Protein AF-0000000067830481 (afdb_homodimer)

Sequence (640 aa):
MDLRQLRYFTQIAESGNVSRAAEVLRIAQPSLSQQMRNLEDELGVELLFRHARGVTPTELGLKFYEHARRILQEVERAKEVMRSQATSPSGRISVGLPTSACRGLSLPLHRAMAEALPNISLHIVEAMSGTLDEWIQSGRLDVALLYDHKAFEHVAWTEMMVEDLMFIVPTSHPLAARREIRFGQVFQQALPVVLPGRPNVLRTVIEQLAARHDITPTATDCESLPAIAELVRAQAFAAIMPHFALAAEIERGEMVAIPIVDPTPSWRLSVVVSQRTLNTRGSEAVAEVLAGVIGDLVQRSVWRARLKPTERPAPVRARAMDLRQLRYFTQIAESGNVSRAAEVLRIAQPSLSQQMRNLEDELGVELLFRHARGVTPTELGLKFYEHARRILQEVERAKEVMRSQATSPSGRISVGLPTSACRGLSLPLHRAMAEALPNISLHIVEAMSGTLDEWIQSGRLDVALLYDHKAFEHVAWTEMMVEDLMFIVPTSHPLAARREIRFGQVFQQALPVVLPGRPNVLRTVIEQLAARHDITPTATDCESLPAIAELVRAQAFAAIMPHFALAAEIERGEMVAIPIVDPTPSWRLSVVVSQRTLNTRGSEAVAEVLAGVIGDLVQRSVWRARLKPTERPAPVRARA

Solvent-accessible surface area (backbone atoms only — not comparable to full-atom values): 33223 Å² total; per-residue (Å²): 134,51,71,66,51,38,51,52,50,48,39,25,55,67,56,30,20,60,61,58,24,15,58,71,69,71,49,56,43,70,57,54,52,50,49,51,50,52,46,24,59,73,69,70,44,68,38,63,41,79,52,98,74,32,34,42,56,28,77,62,16,50,55,48,42,54,50,35,50,50,49,52,50,48,52,54,25,50,55,33,47,69,57,31,71,46,95,62,56,42,41,77,43,34,36,31,27,29,65,56,47,28,47,73,40,38,51,60,45,51,54,49,37,56,71,77,36,64,54,42,47,66,31,44,34,53,39,55,53,63,58,46,52,52,31,30,72,70,28,74,16,24,23,31,51,33,63,65,63,66,78,45,96,58,43,54,56,36,62,41,30,40,34,52,38,20,40,33,31,18,47,86,41,78,71,47,73,46,79,58,42,47,44,80,50,61,66,68,46,90,55,45,36,40,35,49,38,88,76,30,62,67,39,50,51,52,49,48,54,24,49,76,66,79,42,80,83,61,62,47,37,34,42,35,70,59,30,51,51,46,32,20,56,69,66,62,24,24,34,69,43,44,60,48,52,46,40,68,49,36,73,70,57,44,29,38,75,26,47,33,34,81,59,59,54,62,49,37,36,23,47,31,35,24,63,58,32,63,46,57,68,40,29,52,52,51,47,48,51,50,49,49,49,51,50,51,34,33,75,71,58,67,32,71,50,44,74,42,80,70,63,72,61,74,74,77,74,74,81,127,134,51,71,66,51,38,50,51,50,47,39,26,56,67,55,30,21,61,60,59,23,15,54,69,68,70,48,58,45,70,58,52,53,49,49,50,49,49,45,23,60,75,69,69,44,69,38,65,43,79,51,98,74,32,34,42,56,29,76,61,17,49,56,47,41,54,50,36,50,50,50,52,50,46,51,54,24,51,55,33,47,68,58,30,72,46,97,60,57,42,41,78,43,33,36,32,26,29,65,56,46,30,46,73,42,41,52,60,46,52,55,49,37,57,70,77,35,66,56,42,47,65,30,43,35,51,37,54,55,61,58,44,52,52,31,29,73,70,28,73,17,23,22,32,51,32,62,64,62,65,79,45,93,59,39,60,54,38,61,41,30,41,34,50,37,19,40,33,33,17,48,86,41,79,70,48,75,46,79,57,41,46,45,80,51,62,68,71,45,90,55,46,36,40,35,48,38,89,76,32,62,68,39,48,52,53,51,52,54,24,52,78,65,77,42,81,84,60,62,46,39,34,40,34,69,60,31,50,52,47,32,20,56,68,66,63,23,24,34,69,43,44,62,46,52,47,41,68,49,36,74,72,57,43,29,38,74,26,48,32,33,82,58,60,53,61,50,38,37,24,47,32,34,26,65,58,32,63,46,58,67,38,29,51,51,50,46,50,52,50,50,49,50,50,51,52,34,32,74,70,57,67,33,69,51,44,73,42,81,71,66,73,62,74,73,77,74,74,80,128

pLDDT: mean 83.13, std 14.81, range [25.38, 98.12]

Organism: Methylorubrum extorquens (strain ATCC 14718 / DSM 1338 / JCM 2805 / NCIMB 9133 / AM1) (NCBI:txid272630)

InterPro domains:
  IPR000847 LysR, HTH, N-terminal domain [PF00126] (3-61)
  IPR000847 LysR, HTH, N-terminal domain [PR00039] (18-29)
  IPR000847 LysR, HTH, N-terminal domain [PR00039] (29-39)
  IPR000847 LysR, HTH, N-terminal domain [PR00039] (39-50)
  IPR000847 LysR, HTH, N-terminal domain [PS50931] (1-58)
  IPR005119 LysR, substrate-binding [PF03466] (88-291)
  IPR036388 Winged helix-like DNA-binding domain superfamily [G3DSA:1.10.10.10] (1-89)
  IPR036390 Winged helix DNA-binding domain superfamily [SSF46785] (1-85)

Nearest PDB structures (foldseek):
  4x6g-assembly1_D  TM=7.481E-01  e=2.921E-25  Pseudomonas aeruginosa PAO1
  6g1d-assembly1_A  TM=6.303E-01  e=2.485E-24  Corynebacterium glutamicum
  1ixc-assembly1_B-2  TM=5.770E-01  e=1.020E-22  Cupriavidus necator
  7d98-assembly1_Q  TM=5.645E-01  e=7.182E-22  Cupriavidus necator
  3fxq-assembly1_A  TM=5.545E-01  e=1.076E-20  Comamonas testosteroni

Foldseek 3Di:
DDLVLLQLLLLQQVVQALVVSCVVVVHDSVVSVVSQVVVCVVVVHQQWDQDPVHIHGDPVVVVSSLVSVVVNQLVQLVVQVVVCVPPARAEEAEEEEELLACVVQVVLLVVLCCVQHVRYHYHYDYDFQVVVLVCLQSQVHFKYKHWPDDPDVFKQKWFWWKFFKFKKAFLPDPCVPDQAAELLCSCVDPAAEADADPPGVVVVLSVVVCVVVVHDHDHHHDNDLVVNVVCRLVRRHMYIGTCLSCVVCVVVRSMDTHAYPPPTRMIIIMMIGRNPHSRNVNSVSSSVSSSVSVVVCCVVVVGPIGTDDGPPGDPPPPDD/DDLVLLQLLLLQQVQQALVVSCVVVVHDSVVSVVSQVVVCVVVVHRQWDQDPVHIHGDPVVVVSSLVSVVVNQLVQLVVQVVVCVPPARAEEAEEEEELLACVVQVVLLVVLCCVQHVRYHYHYDYDFQVVVLVCLQSQVHFKYKHWPDDPDVQKQKWFWWKFFKFKKAFLPDPCVPDQAAELLCSCVDPAAEADADPPGVVVVLSVVVCVVVVHDHDHHHDNDLVVNVVCRLVRRHMYIGTCLSCVVCVVVRSMHTHAYPPPTRMIIIMMIGRNPHSRNVNSVSSSVSSSVSVVVCCVVVVRVIGTDDGPPRDPPPPDD

Secondary structure (DSSP, 8-state):
--HHHHHHHHHHHHHSSHHHHHHHHTS-HHHHHHHHHHHHHHHTS--EEEETTEEEE-HHHHHHHHHHHHHHHHHHHHHHHHHHTSSS--EEEEEEEEHHHHHHHHHHHHHHHHHH-TTEEEEEEEE-HHHHHHHHHHTS-SEEEEES----TTEEEEEEEEEEEEEEEETTSGGGG-S-EEHHHHTTSSSPEEEPPTT-HHHHHHHHHHHHTT----EEEEE-HHHHHHHHHTTS-EEEEEGGGGHHHHHTTSEEEEEEESS--EEEEEEEEETT-S-HHHHHHHHHHHHHHHHHHHHTTSS--EE-------------/--HHHHHHHHHHHHHSSHHHHHHHHTS-HHHHHHHHHHHHHHHTS--EEEETTEEEE-HHHHHHHHHHHHHHHHHHHHHHHHHHTSSS--EEEEEEEEHHHHHHHHHHHHHHHHHH-TTEEEEEEEE-HHHHHHHHHHTS-SEEEEES----TTEEEEEEEEEEEEEEEETTSGGGG-S-EEHHHHTTSSS-EEEPPTT-HHHHHHHHHHHHTT----EEEEE-HHHHHHHHHTTS-EEEEEGGGGHHHHHTTSEEEEEEESSPPEEEEEEEEETT-S-HHHHHHHHHHHHHHHHHHHHTTSS--EE-------------

Structure (mmCIF, N/CA/C/O backbone):
data_AF-0000000067830481-model_v1
#
loop_
_entity.id
_entity.type
_entity.pdbx_description
1 polymer 'Transcriptional regulator, LysR family'
#
loop_
_atom_site.group_PDB
_atom_site.id
_atom_site.type_symbol
_atom_site.label_atom_id
_atom_site.label_alt_id
_atom_site.label_comp_id
_atom_site.label_asym_id
_atom_site.label_entity_id
_atom_site.label_seq_id
_atom_site.pdbx_PDB_ins_code
_atom_site.Cartn_x
_atom_site.Cartn_y
_atom_site.Cartn_z
_atom_site.occupancy
_atom_site.B_iso_or_equiv
_atom_site.auth_seq_id
_atom_site.auth_comp_id
_atom_site.auth_asym_id
_atom_site.auth_atom_id
_atom_site.pdbx_PDB_model_num
ATOM 1 N N . MET A 1 1 ? -14.656 28 -16.406 1 71.5 1 MET A N 1
ATOM 2 C CA . MET A 1 1 ? -14.102 27.016 -15.469 1 71.5 1 MET A CA 1
ATOM 3 C C . MET A 1 1 ? -13.469 27.719 -14.266 1 71.5 1 MET A C 1
ATOM 5 O O . MET A 1 1 ? -12.688 28.656 -14.43 1 71.5 1 MET A O 1
ATOM 9 N N . ASP A 1 2 ? -13.938 27.438 -13.172 1 70.81 2 ASP A N 1
ATOM 10 C CA . ASP A 1 2 ? -13.391 28.062 -11.961 1 70.81 2 ASP A CA 1
ATOM 11 C C . ASP A 1 2 ? -13.031 27 -10.93 1 70.81 2 ASP A C 1
ATOM 13 O O . ASP A 1 2 ? -13.219 25.797 -11.156 1 70.81 2 ASP A O 1
ATOM 17 N N . LEU A 1 3 ? -12.445 27.438 -9.805 1 75.81 3 LEU A N 1
ATOM 18 C CA . LEU A 1 3 ? -11.938 26.547 -8.773 1 75.81 3 LEU A CA 1
ATOM 19 C C . LEU A 1 3 ? -13.078 25.75 -8.148 1 75.81 3 LEU A C 1
ATOM 21 O O . LEU A 1 3 ? -12.898 24.594 -7.77 1 75.81 3 LEU A O 1
ATOM 25 N N . ARG A 1 4 ? -14.172 26.438 -8.039 1 77.5 4 ARG A N 1
ATOM 26 C CA . ARG A 1 4 ? -15.336 25.781 -7.473 1 77.5 4 ARG A CA 1
ATOM 27 C C . ARG A 1 4 ? -15.773 24.594 -8.336 1 77.5 4 ARG A C 1
ATOM 29 O O . ARG A 1 4 ? -16.078 23.531 -7.816 1 77.5 4 ARG A O 1
ATOM 36 N N . GLN A 1 5 ? -15.766 24.859 -9.602 1 82.19 5 GLN A N 1
ATOM 37 C CA . GLN A 1 5 ? -16.141 23.797 -10.531 1 82.19 5 GLN A CA 1
ATOM 38 C C . GLN A 1 5 ? -15.156 22.641 -10.477 1 82.19 5 GLN A C 1
ATOM 40 O O . GLN A 1 5 ? -15.555 21.469 -10.555 1 82.19 5 GLN A O 1
ATOM 45 N N . LEU A 1 6 ? -13.898 23 -10.359 1 83 6 LEU A N 1
ATOM 46 C CA . LEU A 1 6 ? -12.883 21.969 -10.234 1 83 6 LEU A CA 1
ATOM 47 C C . LEU A 1 6 ? -13.102 21.125 -8.977 1 83 6 LEU A C 1
ATOM 49 O O . LEU A 1 6 ? -12.977 19.906 -9.016 1 83 6 LEU A O 1
ATOM 53 N N . ARG A 1 7 ? -13.461 21.719 -7.883 1 82.25 7 ARG A N 1
ATOM 54 C CA . ARG A 1 7 ? -13.758 21.016 -6.633 1 82.25 7 ARG A CA 1
ATOM 55 C C . ARG A 1 7 ? -14.984 20.141 -6.777 1 82.25 7 ARG A C 1
ATOM 57 O O . ARG A 1 7 ? -15.008 19 -6.281 1 82.25 7 ARG A O 1
ATOM 64 N N . TYR A 1 8 ? -15.961 20.703 -7.414 1 85.5 8 TYR A N 1
ATOM 65 C CA . TYR A 1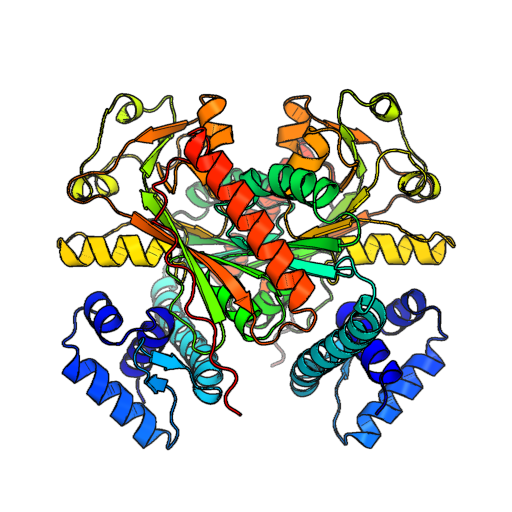 8 ? -17.203 19.953 -7.629 1 85.5 8 TYR A CA 1
ATOM 66 C C . TYR A 1 8 ? -16.938 18.688 -8.438 1 85.5 8 TYR A C 1
ATOM 68 O O . TYR A 1 8 ? -17.375 17.594 -8.055 1 85.5 8 TYR A O 1
ATOM 76 N N . PHE A 1 9 ? -16.141 18.844 -9.508 1 87.38 9 PHE A N 1
ATOM 77 C CA . PHE A 1 9 ? -15.836 17.719 -10.383 1 87.38 9 PHE A CA 1
ATOM 78 C C . PHE A 1 9 ? -15.055 16.641 -9.625 1 87.38 9 PHE A C 1
ATOM 80 O O . PHE A 1 9 ? -15.383 15.461 -9.711 1 87.38 9 PHE A O 1
ATOM 87 N N . THR A 1 10 ? -14.094 17.078 -8.953 1 85.38 10 THR A N 1
ATOM 88 C CA . THR A 1 10 ? -13.258 16.141 -8.219 1 85.38 10 THR A CA 1
ATOM 89 C C . THR A 1 10 ? -14.07 15.383 -7.176 1 85.38 10 THR A C 1
ATOM 91 O O . THR A 1 10 ? -13.898 14.172 -7.008 1 85.38 10 THR A O 1
ATOM 94 N N . GLN A 1 11 ? -14.953 16.078 -6.516 1 83.44 11 GLN A N 1
ATOM 95 C CA . GLN A 1 11 ? -15.781 15.453 -5.496 1 83.44 11 GLN A CA 1
ATOM 96 C C . GLN A 1 11 ? -16.734 14.438 -6.113 1 83.44 11 GLN A C 1
ATOM 98 O O . GLN A 1 11 ? -16.984 13.375 -5.535 1 83.44 11 GLN A O 1
ATOM 103 N N . ILE A 1 12 ? -17.25 14.789 -7.223 1 85.75 12 ILE A N 1
ATOM 104 C CA . ILE A 1 12 ? -18.141 13.875 -7.91 1 85.75 12 ILE A CA 1
ATOM 105 C C . ILE A 1 12 ? -17.375 12.625 -8.344 1 85.75 12 ILE A C 1
ATOM 107 O O . ILE A 1 12 ? -17.859 11.5 -8.156 1 85.75 12 ILE A O 1
ATOM 111 N N . ALA A 1 13 ? -16.234 12.883 -8.922 1 82.19 13 ALA A N 1
ATOM 112 C CA . ALA A 1 13 ? -15.406 11.773 -9.391 1 82.19 13 ALA A CA 1
ATOM 113 C C . ALA A 1 13 ? -15.039 10.836 -8.25 1 82.19 13 ALA A C 1
ATOM 115 O O . ALA A 1 13 ? -15.039 9.617 -8.414 1 82.19 13 ALA A O 1
ATOM 116 N N . GLU A 1 14 ? -14.82 11.414 -7.16 1 75.5 14 GLU A N 1
ATOM 117 C CA . GLU A 1 14 ? -14.383 10.656 -5.988 1 75.5 14 GLU A CA 1
ATOM 118 C C . GLU A 1 14 ? -15.562 9.961 -5.312 1 75.5 14 GLU A C 1
ATOM 120 O O . GLU A 1 14 ? -15.43 8.844 -4.816 1 75.5 14 GLU A O 1
ATOM 125 N N . SER A 1 15 ? -16.75 10.625 -5.289 1 76.88 15 SER A N 1
ATOM 126 C CA . SER A 1 15 ? -17.938 10.102 -4.617 1 76.88 15 SER A CA 1
ATOM 127 C C . SER A 1 15 ? -18.656 9.07 -5.484 1 76.88 15 SER A C 1
ATOM 129 O O . SER A 1 15 ? -19.406 8.234 -4.977 1 76.88 15 SER A O 1
ATOM 131 N N . GLY A 1 16 ? -18.422 9.188 -6.832 1 76.69 16 GLY A N 1
ATOM 132 C CA . GLY A 1 16 ? -19.062 8.297 -7.781 1 76.69 16 GLY A CA 1
ATOM 133 C C . GLY A 1 16 ? -20.562 8.539 -7.922 1 76.69 16 GLY A C 1
ATOM 134 O O . GLY A 1 16 ? -21.266 7.746 -8.539 1 76.69 16 GLY A O 1
ATOM 135 N N . ASN A 1 17 ? -21 9.445 -7.164 1 82.94 17 ASN A N 1
ATOM 136 C CA . ASN A 1 17 ? -22.422 9.812 -7.125 1 82.94 17 ASN A CA 1
ATOM 137 C C . ASN A 1 17 ? -22.609 11.312 -6.91 1 82.94 17 ASN A C 1
ATOM 139 O O . ASN A 1 17 ? -22 11.891 -6 1 82.94 17 ASN A O 1
ATOM 143 N N . VAL A 1 18 ? -23.469 11.891 -7.742 1 86.81 18 VAL A N 1
ATOM 144 C CA . VAL A 1 18 ? -23.641 13.336 -7.711 1 86.81 18 VAL A CA 1
ATOM 145 C C . VAL A 1 18 ? -24.312 13.758 -6.41 1 86.81 18 VAL A C 1
ATOM 147 O O . VAL A 1 18 ? -23.938 14.75 -5.793 1 86.81 18 VAL A O 1
ATOM 150 N N . SER A 1 19 ? -25.266 12.906 -5.996 1 86.31 19 SER A N 1
ATOM 151 C CA . SER A 1 19 ? -25.984 13.242 -4.77 1 86.31 19 SER A CA 1
ATOM 152 C C . SER A 1 19 ? -25.062 13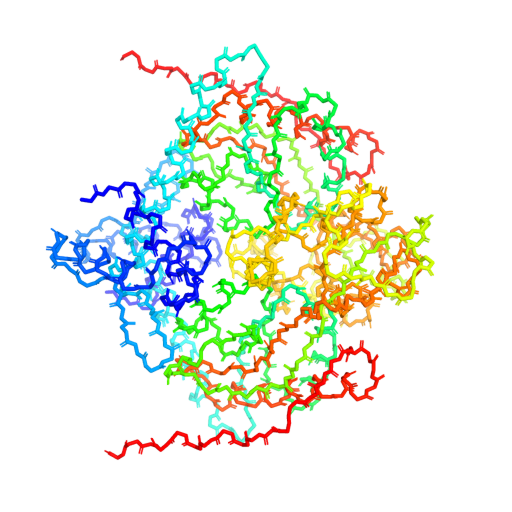.156 -3.555 1 86.31 19 SER A C 1
ATOM 154 O O . SER A 1 19 ? -25.109 14.023 -2.68 1 86.31 19 SER A O 1
ATOM 156 N N . ARG A 1 20 ? -24.391 12.172 -3.518 1 81.44 20 ARG A N 1
ATOM 157 C CA . ARG A 1 20 ? -23.438 12.008 -2.424 1 81.44 20 ARG A CA 1
ATOM 158 C C . ARG A 1 20 ? -22.406 13.141 -2.416 1 81.44 20 ARG A C 1
ATOM 160 O O . ARG A 1 20 ? -22.047 13.641 -1.354 1 81.44 20 ARG A O 1
ATOM 167 N N . ALA A 1 21 ? -21.906 13.445 -3.553 1 85.88 21 ALA A N 1
ATOM 168 C CA . ALA A 1 21 ? -20.969 14.562 -3.672 1 85.88 21 ALA A CA 1
ATOM 169 C C . ALA A 1 21 ? -21.594 15.859 -3.168 1 85.88 21 ALA A C 1
ATOM 171 O O . ALA A 1 21 ? -20.938 16.641 -2.475 1 85.88 21 ALA A O 1
ATOM 172 N N . ALA A 1 22 ? -22.828 16.078 -3.463 1 87.31 22 ALA A N 1
ATOM 173 C CA . ALA A 1 22 ? -23.531 17.281 -3.031 1 87.31 22 ALA A CA 1
ATOM 174 C C . ALA A 1 22 ? -23.641 17.344 -1.511 1 87.31 22 ALA A C 1
ATOM 176 O O . ALA A 1 22 ? -23.469 18.406 -0.916 1 87.31 22 ALA A O 1
ATOM 177 N N . GLU A 1 23 ? -23.875 16.234 -0.975 1 79.75 23 GLU A N 1
ATOM 178 C CA . GLU A 1 23 ? -23.969 16.156 0.48 1 79.75 23 GLU A CA 1
ATOM 179 C C . GLU A 1 23 ? -22.641 16.531 1.133 1 79.75 23 GLU A C 1
ATOM 181 O O . GLU A 1 23 ? -22.609 17.312 2.082 1 79.75 23 GLU A O 1
ATOM 186 N N . VAL A 1 24 ? -21.656 16.047 0.552 1 76.5 24 VAL A N 1
ATOM 187 C CA . VAL A 1 24 ? -20.312 16.297 1.086 1 76.5 24 VAL A CA 1
ATOM 188 C C . VAL A 1 24 ? -19.969 17.766 0.923 1 76.5 24 VAL A C 1
ATOM 190 O O . VAL A 1 24 ? -19.359 18.375 1.813 1 76.5 24 VAL A O 1
ATOM 193 N N . LEU A 1 25 ? -20.312 18.297 -0.157 1 78 25 LEU A N 1
ATOM 194 C CA . LEU A 1 25 ? -19.984 19.672 -0.494 1 78 25 LEU A CA 1
ATOM 195 C C . LEU A 1 25 ? -20.969 20.641 0.162 1 78 25 LEU A C 1
ATOM 197 O O . LEU A 1 25 ? -20.766 21.859 0.134 1 78 25 LEU A O 1
ATOM 201 N N . ARG A 1 26 ? -22.031 20.094 0.757 1 79.56 26 ARG A N 1
ATOM 202 C CA . ARG A 1 26 ? -23.078 20.891 1.413 1 79.56 26 ARG A CA 1
ATOM 203 C C . ARG A 1 26 ? -23.719 21.859 0.437 1 79.56 26 ARG A C 1
ATOM 205 O O . ARG A 1 26 ? -23.859 23.047 0.74 1 79.56 26 ARG A O 1
ATOM 212 N N . ILE A 1 27 ? -24.031 21.328 -0.751 1 80 27 ILE A N 1
ATOM 213 C CA . ILE A 1 27 ? -24.75 22.125 -1.751 1 80 27 ILE A CA 1
ATOM 214 C C . ILE A 1 27 ? -25.906 21.297 -2.32 1 80 27 ILE A C 1
ATOM 216 O O . ILE A 1 27 ? -25.953 20.078 -2.135 1 80 27 ILE A O 1
ATOM 220 N N . ALA A 1 28 ? -26.828 21.969 -2.914 1 84.88 28 ALA A N 1
ATOM 221 C CA . ALA A 1 28 ? -27.969 21.297 -3.521 1 84.88 28 ALA A CA 1
ATOM 222 C C . ALA A 1 28 ? -27.547 20.5 -4.758 1 84.88 28 ALA A C 1
ATOM 224 O O . ALA A 1 28 ? -26.734 20.984 -5.551 1 84.88 28 ALA A O 1
ATOM 225 N N . GLN A 1 29 ? -28.031 19.312 -4.875 1 88.25 29 GLN A N 1
ATOM 226 C CA . GLN A 1 29 ? -27.688 18.406 -5.965 1 88.25 29 GLN A CA 1
ATOM 227 C C . GLN A 1 29 ? -27.969 19.031 -7.32 1 88.25 29 GLN A C 1
ATOM 229 O O . GLN A 1 29 ? -27.141 18.969 -8.234 1 88.25 29 GLN A O 1
ATOM 234 N N . PRO A 1 30 ? -29.156 19.766 -7.57 1 87.88 30 PRO A N 1
ATOM 235 C CA . PRO A 1 30 ? -29.391 20.375 -8.883 1 87.88 30 PRO A CA 1
ATOM 236 C C . PRO A 1 30 ? -28.344 21.422 -9.234 1 87.88 30 PRO A C 1
ATOM 238 O O . PRO A 1 30 ? -27.953 21.547 -10.398 1 87.88 30 PRO A O 1
ATOM 241 N N . SER A 1 31 ? -27.938 22.125 -8.195 1 84.69 31 SER A N 1
ATOM 242 C CA . SER A 1 31 ? -26.891 23.125 -8.414 1 84.69 31 SER A CA 1
ATOM 243 C C . SER A 1 31 ? -25.578 22.484 -8.836 1 84.69 31 SER A C 1
ATOM 245 O O . SER A 1 31 ? -24.922 22.953 -9.766 1 84.69 31 SER A O 1
ATOM 247 N N . LEU A 1 32 ? -25.234 21.438 -8.117 1 90.94 32 LEU A N 1
ATOM 248 C CA . LEU A 1 32 ? -24 20.719 -8.445 1 90.94 32 LEU A CA 1
ATOM 249 C C . LEU A 1 32 ? -24.078 20.141 -9.859 1 90.94 32 LEU A C 1
ATOM 251 O O . LEU A 1 32 ? -23.109 20.25 -10.617 1 90.94 32 LEU A O 1
ATOM 255 N N . SER A 1 33 ? -25.203 19.578 -10.25 1 90.31 33 SER A N 1
ATOM 256 C CA . SER A 1 33 ? -25.391 19 -11.578 1 90.31 33 SER A CA 1
ATOM 257 C C . SER A 1 33 ? -25.297 20.062 -12.664 1 90.31 33 SER A C 1
ATOM 259 O O . SER A 1 33 ? -24.672 19.828 -13.703 1 90.31 33 SER A O 1
ATOM 261 N N . GLN A 1 34 ? -25.906 21.219 -12.414 1 88.12 34 GLN A N 1
ATOM 262 C CA . GLN A 1 34 ? -25.875 22.312 -13.367 1 88.12 34 GLN A CA 1
ATOM 263 C C . GLN A 1 34 ? -24.453 22.812 -13.578 1 88.12 34 GLN A C 1
ATOM 265 O O . GLN A 1 34 ? -24.047 23.109 -14.703 1 88.12 34 GLN A O 1
ATOM 270 N N . GLN A 1 35 ? -23.766 22.906 -12.461 1 87.56 35 GLN A N 1
ATOM 271 C CA . GLN A 1 35 ? -22.375 23.375 -12.547 1 87.56 35 GLN A CA 1
ATOM 272 C C . GLN A 1 35 ? -21.516 22.422 -13.367 1 87.56 35 GLN A C 1
ATOM 274 O O . GLN A 1 35 ? -20.641 22.859 -14.109 1 87.56 35 GLN A O 1
ATOM 279 N N . MET A 1 36 ? -21.766 21.141 -13.227 1 90.44 36 MET A N 1
ATOM 280 C CA . MET A 1 36 ? -21.016 20.141 -13.992 1 90.44 36 MET A CA 1
ATOM 281 C C . MET A 1 36 ? -21.359 20.234 -15.477 1 90.44 36 MET A C 1
ATOM 283 O O . MET A 1 36 ? -20.469 20.125 -16.328 1 90.44 36 MET A O 1
ATOM 287 N N . ARG A 1 37 ? -22.609 20.438 -15.789 1 88.06 37 ARG A N 1
ATOM 288 C CA . ARG A 1 37 ? -23.031 20.625 -17.172 1 88.06 37 ARG A CA 1
ATOM 289 C C . ARG A 1 37 ? -22.375 21.859 -17.781 1 88.06 37 ARG A C 1
ATOM 291 O O . ARG A 1 37 ? -21.922 21.812 -18.938 1 88.06 37 ARG A O 1
ATOM 298 N N . ASN A 1 38 ? -22.406 22.891 -17 1 84.25 38 ASN A N 1
ATOM 299 C CA . ASN A 1 38 ? -21.766 24.125 -17.453 1 84.25 38 ASN A CA 1
ATOM 300 C C . ASN A 1 38 ? -20.281 23.891 -17.75 1 84.25 38 ASN A C 1
ATOM 302 O O . ASN A 1 38 ? -19.766 24.406 -18.75 1 84.25 38 ASN A O 1
ATOM 306 N N . LEU A 1 39 ? -19.641 23.203 -16.828 1 86.12 39 LEU A N 1
ATOM 307 C CA . LEU A 1 39 ? -18.219 22.906 -17 1 86.12 39 LEU A CA 1
ATOM 308 C C . LEU A 1 39 ? -17.969 22.078 -18.266 1 86.12 39 LEU A C 1
ATOM 310 O O . LEU A 1 39 ? -17.078 22.391 -19.047 1 86.12 39 LEU A O 1
ATOM 314 N N . GLU A 1 40 ? -18.781 21.047 -18.453 1 88.69 40 GLU A N 1
ATOM 315 C CA . GLU A 1 40 ? -18.656 20.203 -19.641 1 88.69 40 GLU A CA 1
ATOM 316 C C . GLU A 1 40 ? -18.953 20.984 -20.906 1 88.69 40 GLU A C 1
ATOM 318 O O . GLU A 1 40 ? -18.266 20.828 -21.922 1 88.69 40 GLU A O 1
ATOM 323 N N . ASP A 1 41 ? -19.938 21.875 -20.906 1 82.31 41 ASP A N 1
ATOM 324 C CA . ASP A 1 41 ? -20.297 22.719 -22.047 1 82.31 41 ASP A CA 1
ATOM 325 C C . ASP A 1 41 ? -19.156 23.672 -22.406 1 82.31 41 ASP A C 1
ATOM 327 O O . ASP A 1 41 ? -18.844 23.875 -23.578 1 82.31 41 ASP A O 1
ATOM 331 N N . GLU A 1 42 ? -18.656 24.234 -21.344 1 79.75 42 GLU A N 1
ATOM 332 C CA . GLU A 1 42 ? -17.547 25.156 -21.562 1 79.75 42 GLU A CA 1
ATOM 333 C C . GLU A 1 42 ? -16.359 24.453 -22.203 1 79.75 42 GLU A C 1
ATOM 335 O O . GLU A 1 42 ? -15.695 25.016 -23.078 1 79.75 42 GLU A O 1
ATOM 340 N N . LEU A 1 43 ? -16.125 23.25 -21.688 1 80.56 43 LEU A N 1
ATOM 341 C CA . LEU A 1 43 ? -14.961 22.5 -22.156 1 80.56 43 LEU A CA 1
ATOM 342 C C . LEU A 1 43 ? -15.266 21.781 -23.469 1 80.56 43 LEU A C 1
ATOM 344 O O . LEU A 1 43 ? -14.352 21.359 -24.172 1 80.56 43 LEU A O 1
ATOM 348 N N . GLY A 1 44 ? -16.547 21.609 -23.781 1 82 44 GLY A N 1
ATOM 349 C CA . GLY A 1 44 ? -16.984 20.969 -25.016 1 82 44 GLY A CA 1
ATOM 350 C C . GLY A 1 44 ? -16.828 19.469 -25 1 82 44 GLY A C 1
ATOM 351 O O . GLY A 1 44 ? -16.688 18.844 -26.047 1 82 44 GLY A O 1
ATOM 352 N N . VAL A 1 45 ? -16.609 18.969 -23.828 1 81.81 45 VAL A N 1
ATOM 353 C CA . VAL A 1 45 ? -16.406 17.531 -23.703 1 81.81 45 VAL A CA 1
ATOM 354 C C . VAL A 1 45 ? -17.266 17 -22.547 1 81.81 45 VAL A C 1
ATOM 356 O O . VAL A 1 45 ? -17.688 17.766 -21.672 1 81.81 45 VAL A O 1
ATOM 359 N N . GLU A 1 46 ? -17.531 15.758 -22.594 1 87 46 GLU A N 1
ATOM 360 C CA . GLU A 1 46 ? -18.172 15.078 -21.469 1 87 46 GLU A CA 1
ATOM 361 C C . GLU A 1 46 ? -17.125 14.531 -20.5 1 87 46 GLU A C 1
ATOM 363 O O . GLU A 1 46 ? -16.266 13.742 -20.891 1 87 46 GLU A O 1
ATOM 368 N N . LEU A 1 47 ? -17.188 15 -19.312 1 87.25 47 LEU A N 1
ATOM 369 C CA . LEU A 1 47 ? -16.219 14.586 -18.297 1 87.25 47 LEU A CA 1
ATOM 370 C C . LEU A 1 47 ? -16.766 13.414 -17.484 1 87.25 47 LEU A C 1
ATOM 372 O O . LEU A 1 47 ? -15.992 12.633 -16.922 1 87.25 47 LEU A O 1
ATOM 376 N N . LEU A 1 48 ? -18.125 13.359 -17.406 1 88.38 48 LEU A N 1
ATOM 377 C CA . LEU A 1 48 ? -18.781 12.375 -16.547 1 88.38 48 LEU A CA 1
ATOM 378 C C . LEU A 1 48 ? -19.734 11.516 -17.359 1 88.38 48 LEU A C 1
ATOM 380 O O . LEU A 1 48 ? -20.422 12.023 -18.266 1 88.38 48 LEU A O 1
ATOM 384 N N . PHE A 1 49 ? -19.688 10.273 -17.062 1 83.44 49 PHE A N 1
ATOM 385 C CA . PHE A 1 49 ? -20.625 9.32 -17.641 1 83.44 49 PHE A CA 1
ATOM 386 C C . PHE A 1 49 ? -21.672 8.898 -16.594 1 83.44 49 PHE A C 1
ATOM 388 O O . PHE A 1 49 ? -21.328 8.328 -15.562 1 83.44 49 PHE A O 1
ATOM 395 N N . ARG A 1 50 ? -22.891 9.297 -16.922 1 79.12 50 ARG A N 1
ATOM 396 C CA . ARG A 1 50 ? -23.969 8.961 -15.992 1 79.12 50 ARG A CA 1
ATOM 397 C C . ARG A 1 50 ? -24.578 7.605 -16.344 1 79.12 50 ARG A C 1
ATOM 399 O O . ARG A 1 50 ? -24.797 7.297 -17.516 1 79.12 50 ARG A O 1
ATOM 406 N N . HIS A 1 51 ? -24.641 6.777 -15.336 1 75.19 51 HIS A N 1
ATOM 407 C CA . HIS A 1 51 ? -25.266 5.469 -15.492 1 75.19 51 HIS A CA 1
ATOM 408 C C . HIS A 1 51 ? -26.141 5.125 -14.297 1 75.19 51 HIS A C 1
ATOM 410 O O . HIS A 1 51 ? -26.281 5.938 -13.375 1 75.19 51 HIS A O 1
ATOM 416 N N . ALA A 1 52 ? -26.891 4.086 -14.305 1 66.44 52 ALA A N 1
ATOM 417 C CA . ALA A 1 52 ? -27.875 3.697 -13.297 1 66.44 52 ALA A CA 1
ATOM 418 C C . ALA A 1 52 ? -27.234 3.613 -11.914 1 66.44 52 ALA A C 1
ATOM 420 O O . ALA A 1 52 ? -27.891 3.861 -10.898 1 66.44 52 ALA A O 1
ATOM 421 N N . ARG A 1 53 ? -26.016 3.428 -11.906 1 62.16 53 ARG A N 1
ATOM 422 C CA . ARG A 1 53 ? -25.344 3.152 -10.633 1 62.16 53 ARG A CA 1
ATOM 423 C C . ARG A 1 53 ? -24.625 4.391 -10.109 1 62.16 53 ARG A C 1
ATOM 425 O O . ARG A 1 53 ? -24.062 4.371 -9.016 1 62.16 53 ARG A O 1
ATOM 432 N N . GLY A 1 54 ? -24.672 5.379 -10.859 1 79.69 54 GLY A N 1
ATOM 433 C CA . GLY A 1 54 ? -24.031 6.617 -10.453 1 79.69 54 GLY A CA 1
ATOM 434 C C . GLY A 1 54 ? -23.328 7.328 -11.594 1 79.69 54 GLY A C 1
ATOM 435 O O . GLY A 1 54 ? -23.875 7.461 -12.688 1 79.69 54 GLY A O 1
ATOM 436 N N . VAL A 1 55 ? -22.219 7.965 -11.219 1 82.75 55 VAL A N 1
ATOM 437 C CA . VAL A 1 55 ? -21.469 8.742 -12.195 1 82.75 55 VAL A CA 1
ATOM 438 C C . VAL A 1 55 ? -20 8.328 -12.164 1 82.75 55 VAL A C 1
ATOM 440 O O . VAL A 1 55 ? -19.438 8.086 -11.094 1 82.75 55 VAL A O 1
ATOM 443 N N . THR A 1 56 ? -19.438 8.039 -13.344 1 81.19 56 THR A N 1
ATOM 444 C CA . THR A 1 56 ? -18.016 7.754 -13.461 1 81.19 56 THR A CA 1
ATOM 445 C C . THR A 1 56 ? -17.344 8.719 -14.438 1 81.19 56 THR A C 1
ATOM 447 O O . THR A 1 56 ? -17.969 9.148 -15.414 1 81.19 56 THR A O 1
ATOM 450 N N . PRO A 1 57 ? -16.062 9.078 -14.148 1 80.19 57 PRO A N 1
ATOM 451 C CA . PRO A 1 57 ? -15.367 9.938 -15.109 1 80.19 57 PRO A CA 1
ATOM 452 C C . PRO A 1 57 ? -15.125 9.25 -16.453 1 80.19 57 PRO A C 1
ATOM 454 O O . PRO A 1 57 ? -14.844 8.047 -16.484 1 80.19 57 PRO A O 1
ATOM 457 N N . THR A 1 58 ? -15.336 10 -17.578 1 76.5 58 THR A N 1
ATOM 458 C CA . THR A 1 58 ? -14.898 9.547 -18.891 1 76.5 58 THR A CA 1
ATOM 459 C C . THR A 1 58 ? -13.375 9.508 -18.969 1 76.5 58 THR A C 1
ATOM 461 O O . THR A 1 58 ? -12.695 9.852 -18 1 76.5 58 THR A O 1
ATOM 464 N N . GLU A 1 59 ? -12.898 9.023 -20.078 1 65.75 59 GLU A N 1
ATOM 465 C CA . GLU A 1 59 ? -11.453 9.062 -20.281 1 65.75 59 GLU A CA 1
ATOM 466 C C . GLU A 1 59 ? -10.914 10.484 -20.141 1 65.75 59 GLU A C 1
ATOM 468 O O . GLU A 1 59 ? -9.898 10.703 -19.469 1 65.75 59 GLU A O 1
ATOM 473 N N . LEU A 1 60 ? -11.602 11.336 -20.766 1 73.25 60 LEU A N 1
ATOM 474 C CA . LEU A 1 60 ? -11.227 12.742 -20.656 1 73.25 60 LEU A CA 1
ATOM 475 C C . LEU A 1 60 ? -11.477 13.258 -19.25 1 73.25 60 LEU A C 1
ATOM 477 O O . LEU A 1 60 ? -10.734 14.117 -18.75 1 73.25 60 LEU A O 1
ATOM 481 N N . GLY A 1 61 ? -12.461 12.648 -18.609 1 79.88 61 GLY A N 1
ATOM 482 C CA . GLY A 1 61 ? -12.742 12.977 -17.219 1 79.88 61 GLY A CA 1
ATOM 483 C C . GLY A 1 61 ? -11.609 12.602 -16.281 1 79.88 61 GLY A C 1
ATOM 484 O O . GLY A 1 61 ? -11.273 13.359 -15.367 1 79.88 61 GLY A O 1
ATOM 485 N N . LEU A 1 62 ? -11.039 11.523 -16.531 1 71.81 62 LEU A N 1
ATOM 486 C CA . LEU A 1 62 ? -9.93 11.062 -15.711 1 71.81 62 LEU A CA 1
ATOM 487 C C . LEU A 1 62 ? -8.711 11.969 -15.875 1 71.81 62 LEU A C 1
ATOM 489 O O . LEU A 1 62 ? -8.047 12.305 -14.891 1 71.81 62 LEU A O 1
ATOM 493 N N . LYS A 1 63 ? -8.43 12.344 -17.109 1 67.88 63 LYS A N 1
ATOM 494 C CA . LYS A 1 63 ? -7.352 13.289 -17.375 1 67.88 63 LYS A CA 1
ATOM 495 C C . LYS A 1 63 ? -7.625 14.633 -16.688 1 67.88 63 LYS A C 1
ATOM 497 O O . LYS A 1 63 ? -6.738 15.211 -16.062 1 67.88 63 LYS A O 1
ATOM 502 N N . PHE A 1 64 ? -8.875 15.062 -16.906 1 76.19 64 PHE A N 1
ATOM 503 C CA . PHE A 1 64 ? -9.273 16.328 -16.281 1 76.19 64 PHE A CA 1
ATOM 504 C C . PHE A 1 64 ? -9.172 16.234 -14.766 1 76.19 64 PHE A C 1
ATOM 506 O O . PHE A 1 64 ? -8.781 17.203 -14.109 1 76.19 64 PHE A O 1
ATOM 513 N N . TYR A 1 65 ? -9.523 15.055 -14.227 1 80.88 65 TYR A N 1
ATOM 514 C CA . TYR A 1 65 ? -9.438 14.828 -12.781 1 80.88 65 TYR A CA 1
ATOM 515 C C . TYR A 1 65 ? -8.016 15.039 -12.281 1 80.88 65 TYR A C 1
ATOM 517 O O . TYR A 1 65 ? -7.797 15.711 -11.273 1 80.88 65 TYR A O 1
ATOM 525 N N . GLU A 1 66 ? -7.133 14.555 -13 1 67.69 66 GLU A N 1
ATOM 526 C CA . GLU A 1 66 ? -5.73 14.695 -12.617 1 67.69 66 GLU A CA 1
ATOM 527 C C . GLU A 1 66 ? -5.305 16.156 -12.625 1 67.69 66 GLU A C 1
ATOM 529 O O . GLU A 1 66 ? -4.645 16.625 -11.688 1 67.69 66 GLU A O 1
ATOM 534 N N . HIS A 1 67 ? -5.719 16.812 -13.648 1 67.38 67 HIS A N 1
ATOM 535 C CA . HIS A 1 67 ? -5.387 18.234 -13.75 1 67.38 67 HIS A CA 1
ATOM 536 C C . HIS A 1 67 ? -6.102 19.047 -12.68 1 67.38 67 HIS A C 1
ATOM 538 O O . HIS A 1 67 ? -5.5 19.938 -12.062 1 67.38 67 HIS A O 1
ATOM 544 N N . ALA A 1 68 ? -7.371 18.703 -12.531 1 77.44 68 ALA A N 1
ATOM 545 C CA . ALA A 1 68 ? -8.156 19.438 -11.539 1 77.44 68 ALA A CA 1
ATOM 546 C C . ALA A 1 68 ? -7.566 19.266 -10.141 1 77.44 68 ALA A C 1
ATOM 548 O O . ALA A 1 68 ? -7.449 20.25 -9.398 1 77.44 68 ALA A O 1
ATOM 549 N N . ARG A 1 69 ? -7.215 18.094 -9.922 1 73.19 69 ARG A N 1
ATOM 550 C CA . ARG A 1 69 ? -6.602 17.828 -8.625 1 73.19 69 ARG A CA 1
ATOM 551 C C . ARG A 1 69 ? -5.309 18.609 -8.453 1 73.19 69 ARG A C 1
ATOM 553 O O . ARG A 1 69 ? -5.055 19.188 -7.391 1 73.19 69 ARG A O 1
ATOM 560 N N . ARG A 1 70 ? -4.559 18.688 -9.453 1 63.06 70 ARG A N 1
ATOM 561 C CA . ARG A 1 70 ? -3.311 19.453 -9.414 1 63.06 70 ARG A CA 1
ATOM 562 C C . ARG A 1 70 ? -3.574 20.938 -9.188 1 63.06 70 ARG A C 1
ATOM 564 O O . ARG A 1 70 ? -2.885 21.578 -8.398 1 63.06 70 ARG A O 1
ATOM 571 N N . ILE A 1 71 ? -4.516 21.375 -9.898 1 64.19 71 ILE A N 1
ATOM 572 C CA . ILE A 1 71 ? -4.867 22.781 -9.781 1 64.19 71 ILE A CA 1
ATOM 573 C C . ILE A 1 71 ? -5.332 23.094 -8.359 1 64.19 71 ILE A C 1
ATOM 575 O O . ILE A 1 71 ? -4.867 24.047 -7.738 1 64.19 71 ILE A O 1
ATOM 579 N N . LEU A 1 72 ? -6.191 22.25 -7.879 1 72.88 72 LEU A N 1
ATOM 580 C CA . LEU A 1 72 ? -6.734 22.484 -6.543 1 72.88 72 LEU A CA 1
ATOM 581 C C . LEU A 1 72 ? -5.641 22.375 -5.488 1 72.88 72 LEU A C 1
ATOM 583 O O . LEU A 1 72 ? -5.637 23.109 -4.508 1 72.88 72 LEU A O 1
ATOM 587 N N . GLN A 1 73 ? -4.797 21.531 -5.781 1 63.94 73 GLN A N 1
ATOM 588 C CA . GLN A 1 73 ? -3.645 21.422 -4.891 1 63.94 73 GLN A CA 1
ATOM 589 C C . GLN A 1 73 ? -2.789 22.688 -4.945 1 63.94 73 GLN A C 1
ATOM 591 O O . GLN A 1 73 ? -2.312 23.156 -3.912 1 63.94 73 GLN A O 1
ATOM 596 N N . GLU A 1 74 ? -2.668 23.188 -6.125 1 58.44 74 GLU A N 1
ATOM 597 C CA . GLU A 1 74 ? -1.892 24.406 -6.289 1 58.44 74 GLU A CA 1
ATOM 598 C C . GLU A 1 74 ? -2.57 25.594 -5.602 1 58.44 74 GLU A C 1
ATOM 600 O O . GLU A 1 74 ? -1.897 26.453 -5.027 1 58.44 74 GLU A O 1
ATOM 605 N N . VAL A 1 75 ? -3.838 25.641 -5.734 1 59.78 75 VAL A N 1
ATOM 606 C CA . VAL A 1 75 ? -4.594 26.703 -5.059 1 59.78 75 VAL A CA 1
ATOM 607 C C . VAL A 1 75 ? -4.363 26.609 -3.553 1 59.78 75 VAL A C 1
ATOM 609 O O . VAL A 1 75 ? -4.105 27.625 -2.9 1 59.78 75 VAL A O 1
ATOM 612 N N . GLU A 1 76 ? -4.5 25.469 -3.039 1 61.72 76 GLU A N 1
ATOM 613 C CA . GLU A 1 76 ? -4.281 25.297 -1.605 1 61.72 76 GLU A CA 1
ATOM 614 C C . GLU A 1 76 ? -2.85 25.656 -1.218 1 61.72 76 GLU A C 1
ATOM 616 O O . GLU A 1 76 ? -2.617 26.281 -0.185 1 61.72 76 GLU A O 1
ATOM 621 N N . ARG A 1 77 ? -2.078 25.359 -2.127 1 55.06 77 ARG A N 1
ATOM 622 C CA . ARG A 1 77 ? -0.667 25.672 -1.926 1 55.06 77 ARG A CA 1
ATOM 623 C C . ARG A 1 77 ? -0.438 27.188 -1.901 1 55.06 77 ARG A C 1
ATOM 625 O O . ARG A 1 77 ? 0.318 27.688 -1.069 1 55.06 77 ARG A O 1
ATOM 632 N N . ALA A 1 78 ? -1.026 27.781 -2.838 1 52.69 78 ALA A N 1
ATOM 633 C CA . ALA A 1 78 ? -0.904 29.234 -2.906 1 52.69 78 ALA A CA 1
ATOM 634 C C . ALA A 1 78 ? -1.389 29.891 -1.614 1 52.69 78 ALA A C 1
ATOM 636 O O . ALA A 1 78 ? -0.756 30.812 -1.104 1 52.69 78 ALA A O 1
ATOM 637 N N . LYS A 1 79 ? -2.441 29.406 -1.199 1 54.69 79 LYS A N 1
ATOM 638 C CA . LYS A 1 79 ? -2.965 29.922 0.061 1 54.69 79 LYS A CA 1
ATOM 639 C C . LYS A 1 79 ? -1.97 29.719 1.198 1 54.69 79 LYS A C 1
ATOM 641 O O . LYS A 1 79 ? -1.754 30.609 2.016 1 54.69 79 LYS A O 1
ATOM 646 N N . GLU A 1 80 ? -1.431 28.578 1.113 1 51.78 80 GLU A N 1
ATOM 647 C CA . GLU A 1 80 ? -0.502 28.219 2.178 1 51.78 80 GLU A CA 1
ATOM 648 C C . GLU A 1 80 ? 0.772 29.047 2.115 1 51.78 80 GLU A C 1
ATOM 650 O O . GLU A 1 80 ? 1.282 29.484 3.146 1 51.78 80 GLU A O 1
ATOM 655 N N . VAL A 1 81 ? 1.272 29.188 0.942 1 48.19 81 VAL A N 1
ATOM 656 C CA . VAL A 1 81 ? 2.465 30 0.756 1 48.19 81 VAL A CA 1
ATOM 657 C C . VAL A 1 81 ? 2.195 31.422 1.243 1 48.19 81 VAL A C 1
ATOM 659 O O . VAL A 1 81 ? 3.047 32.031 1.892 1 48.19 81 VAL A O 1
ATOM 662 N N . MET A 1 82 ? 1.141 31.891 0.763 1 47.62 82 MET A N 1
ATOM 663 C CA . MET A 1 82 ? 0.816 33.25 1.205 1 47.62 82 MET A CA 1
ATOM 664 C C . MET A 1 82 ? 0.71 33.312 2.725 1 47.62 82 MET A C 1
ATOM 666 O O . MET A 1 82 ? 1.104 34.312 3.336 1 47.62 82 MET A O 1
ATOM 670 N N . ARG A 1 83 ? 0.261 32.25 3.242 1 47.41 83 ARG A N 1
ATOM 671 C CA . ARG A 1 83 ? 0.148 32.219 4.695 1 47.41 83 ARG A CA 1
ATOM 672 C C . ARG A 1 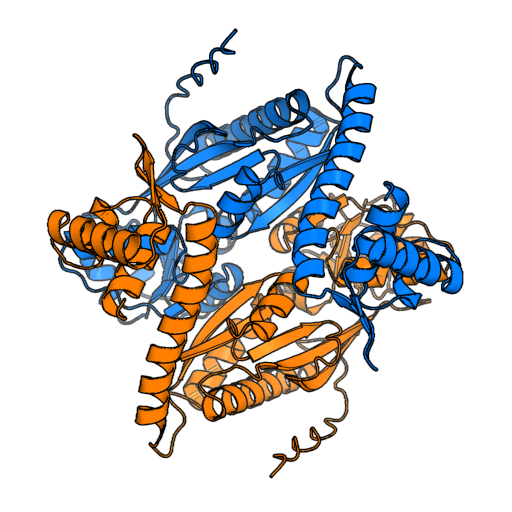83 ? 1.506 31.953 5.34 1 47.41 83 ARG A C 1
ATOM 674 O O . ARG A 1 83 ? 1.751 32.375 6.473 1 47.41 83 ARG A O 1
ATOM 681 N N . SER A 1 84 ? 2.26 31.109 4.684 1 47.19 84 SER A N 1
ATOM 682 C CA . SER A 1 84 ? 3.566 30.75 5.227 1 47.19 84 SER A CA 1
ATOM 683 C C . SER A 1 84 ? 4.477 31.969 5.32 1 47.19 84 SER A C 1
ATOM 685 O O . SER A 1 84 ? 5.609 31.875 5.797 1 47.19 84 SER A O 1
ATOM 687 N N . GLN A 1 85 ? 4.262 33 4.66 1 42.12 85 GLN A N 1
ATOM 688 C CA . GLN A 1 85 ? 5.141 34.125 4.953 1 42.12 85 GLN A CA 1
ATOM 689 C C . GLN A 1 85 ? 5.293 34.312 6.461 1 42.12 85 GLN A C 1
ATOM 691 O O . GLN A 1 85 ? 6.055 35.188 6.902 1 42.12 85 GLN A O 1
ATOM 696 N N . ALA A 1 86 ? 4.625 33.656 7.238 1 45.88 86 ALA A N 1
ATOM 697 C CA . ALA A 1 86 ? 5.035 33.812 8.633 1 45.88 86 ALA A CA 1
ATOM 698 C C . ALA A 1 86 ? 6.297 33 8.914 1 45.88 86 ALA A C 1
ATOM 700 O O . ALA A 1 86 ? 6.617 32.062 8.172 1 45.88 86 ALA A O 1
ATOM 701 N N . THR A 1 87 ? 7.387 33.312 9.758 1 53.38 87 THR A N 1
ATOM 702 C CA . THR A 1 87 ? 8.703 32.844 10.156 1 53.38 87 THR A CA 1
ATOM 703 C C . THR A 1 87 ? 8.727 31.328 10.242 1 53.38 87 THR A C 1
ATOM 705 O O . THR A 1 87 ? 9.75 30.688 9.961 1 53.38 87 THR A O 1
ATOM 708 N N . SER A 1 88 ? 7.742 30.625 10.766 1 64.5 88 SER A N 1
ATOM 709 C CA . SER A 1 88 ? 7.781 29.188 10.953 1 64.5 88 SER A CA 1
ATOM 710 C C . SER A 1 88 ? 7 28.469 9.859 1 64.5 88 SER A C 1
ATOM 712 O O . SER A 1 88 ? 5.867 28.844 9.547 1 64.5 88 SER A O 1
ATOM 714 N N . PRO A 1 89 ? 7.719 27.547 9.094 1 75.31 89 PRO A N 1
ATOM 715 C CA . PRO A 1 89 ? 7.008 26.797 8.055 1 75.31 89 PRO A CA 1
ATOM 716 C C . PRO A 1 89 ? 5.668 26.25 8.539 1 75.31 89 PRO A C 1
ATOM 718 O O . PRO A 1 89 ? 5.547 25.844 9.695 1 75.31 89 PRO A O 1
ATOM 721 N N . SER A 1 90 ? 4.672 26.422 7.805 1 77.5 90 SER A N 1
ATOM 722 C CA . SER A 1 90 ? 3.334 25.922 8.125 1 77.5 90 SER A CA 1
ATOM 723 C C . SER A 1 90 ? 2.666 25.312 6.902 1 77.5 90 SER A C 1
ATOM 725 O O . SER A 1 90 ? 3.191 25.391 5.789 1 77.5 90 SER A O 1
ATOM 727 N N . GLY A 1 91 ? 1.609 24.516 7.121 1 85 91 GLY A N 1
ATOM 728 C CA . GLY A 1 91 ? 0.844 23.953 6.027 1 85 91 GLY A CA 1
ATOM 729 C C . GLY A 1 91 ? 0.853 22.422 6.027 1 85 91 GLY A C 1
ATOM 730 O O . GLY A 1 91 ? 1.241 21.812 7.016 1 85 91 GLY A O 1
ATOM 731 N N . ARG A 1 92 ? 0.377 21.922 4.914 1 87 92 ARG A N 1
ATOM 732 C CA . ARG A 1 92 ? 0.29 20.469 4.754 1 87 92 ARG A CA 1
ATOM 733 C C . ARG A 1 92 ? 1.413 19.953 3.865 1 87 92 ARG A C 1
ATOM 735 O O . ARG A 1 92 ? 1.702 20.531 2.816 1 87 92 ARG A O 1
ATOM 742 N N . ILE A 1 93 ? 2.102 18.953 4.344 1 91.62 93 ILE A N 1
ATOM 743 C CA . ILE A 1 93 ? 3.17 18.328 3.566 1 91.62 93 ILE A CA 1
ATOM 744 C C . ILE A 1 93 ? 2.91 16.828 3.428 1 91.62 93 ILE A C 1
ATOM 746 O O . ILE A 1 93 ? 2.686 16.141 4.426 1 91.62 93 ILE A O 1
ATOM 750 N N . SER A 1 94 ? 2.906 16.344 2.199 1 94 94 SER A N 1
ATOM 751 C CA . SER A 1 94 ? 2.758 14.922 1.919 1 94 94 SER A CA 1
ATOM 752 C C . SER A 1 94 ? 4.117 14.234 1.822 1 94 94 SER A C 1
ATOM 754 O O . SER A 1 94 ? 4.973 14.641 1.035 1 94 94 SER A O 1
ATOM 756 N N . VAL A 1 95 ? 4.242 13.18 2.623 1 95.25 95 VAL A N 1
ATOM 757 C CA . VAL A 1 95 ? 5.492 12.43 2.641 1 95.25 95 VAL A CA 1
ATOM 758 C C . VAL A 1 95 ? 5.23 10.984 2.207 1 95.25 95 VAL A C 1
ATOM 760 O O . VAL A 1 95 ? 4.441 10.273 2.836 1 95.25 95 VAL A O 1
ATOM 763 N N . GLY A 1 96 ? 5.879 10.625 1.166 1 95.25 96 GLY A N 1
ATOM 764 C CA . GLY A 1 96 ? 5.805 9.258 0.691 1 95.25 96 GLY A CA 1
ATOM 765 C C . GLY A 1 96 ? 6.875 8.359 1.286 1 95.25 96 GLY A C 1
ATOM 766 O O . GLY A 1 96 ? 8.062 8.664 1.198 1 95.25 96 GLY A O 1
ATOM 767 N N . LEU A 1 97 ? 6.43 7.266 1.877 1 94.69 97 LEU A N 1
ATOM 768 C CA . LEU A 1 97 ? 7.332 6.27 2.445 1 94.69 97 LEU A CA 1
ATOM 769 C C . LEU A 1 97 ? 7.09 4.898 1.822 1 94.69 97 LEU A C 1
ATOM 771 O O . LEU A 1 97 ? 5.941 4.492 1.632 1 94.69 97 LEU A O 1
ATOM 775 N N . PRO A 1 98 ? 8.195 4.25 1.447 1 93.06 98 PRO A N 1
ATOM 776 C CA . PRO A 1 98 ? 7.996 2.881 0.963 1 93.06 98 PRO A CA 1
ATOM 777 C C . PRO A 1 98 ? 7.504 1.935 2.055 1 93.06 98 PRO A C 1
ATOM 779 O O . PRO A 1 98 ? 7.781 2.152 3.238 1 93.06 98 PRO A O 1
ATOM 782 N N . THR A 1 99 ? 6.871 0.903 1.622 1 90.5 99 THR A N 1
ATOM 783 C CA . THR A 1 99 ? 6.234 -0.044 2.531 1 90.5 99 THR A CA 1
ATOM 784 C C . THR A 1 99 ? 7.258 -0.632 3.5 1 90.5 99 THR A C 1
ATOM 786 O O . THR A 1 99 ? 6.941 -0.896 4.66 1 90.5 99 THR A O 1
ATOM 789 N N . SER A 1 100 ? 8.469 -0.796 3.082 1 91.88 100 SER A N 1
ATOM 790 C CA . SER A 1 100 ? 9.508 -1.421 3.896 1 91.88 100 SER A CA 1
ATOM 791 C C . SER A 1 100 ? 9.953 -0.499 5.027 1 91.88 100 SER A C 1
ATOM 793 O O . SER A 1 100 ? 10.555 -0.952 6.004 1 91.88 100 SER A O 1
ATOM 795 N N . ALA A 1 101 ? 9.648 0.755 4.914 1 94.12 101 ALA A N 1
ATOM 796 C CA . ALA A 1 101 ? 10.18 1.705 5.891 1 94.12 101 ALA A CA 1
ATOM 797 C C . ALA A 1 101 ? 9.047 2.379 6.664 1 94.12 101 ALA A C 1
ATOM 799 O O . ALA A 1 101 ? 9.273 2.914 7.754 1 94.12 101 ALA A O 1
ATOM 800 N N . CYS A 1 102 ? 7.91 2.381 6.133 1 93.88 102 CYS A N 1
ATOM 801 C CA . CYS A 1 102 ? 6.82 3.229 6.605 1 93.88 102 CYS A CA 1
ATOM 802 C C . CYS A 1 102 ? 6.453 2.893 8.047 1 93.88 102 CYS A C 1
ATOM 804 O O . CYS A 1 102 ? 6.359 3.783 8.891 1 93.88 102 CYS A O 1
ATOM 806 N N . ARG A 1 103 ? 6.301 1.634 8.344 1 90.31 103 ARG A N 1
ATOM 807 C CA . ARG A 1 103 ? 5.871 1.217 9.672 1 90.31 103 ARG A CA 1
ATOM 808 C C . ARG A 1 103 ? 6.836 1.715 10.742 1 90.31 103 ARG A C 1
ATOM 810 O O . ARG A 1 103 ? 6.418 2.338 11.719 1 90.31 103 ARG A O 1
ATOM 817 N N . GLY A 1 104 ? 8.047 1.552 10.555 1 91.94 104 GLY A N 1
ATOM 818 C CA . GLY A 1 104 ? 9.055 1.88 11.547 1 91.94 104 GLY A CA 1
ATOM 819 C C . GLY A 1 104 ? 9.336 3.367 11.648 1 91.94 104 GLY A C 1
ATOM 820 O O . GLY A 1 104 ? 9.781 3.854 12.688 1 91.94 104 GLY A O 1
ATOM 821 N N . LEU A 1 105 ? 9.039 4.062 10.586 1 94.62 105 LEU A N 1
ATOM 822 C CA . LEU A 1 105 ? 9.391 5.477 10.508 1 94.62 105 LEU A CA 1
ATOM 823 C C . LEU A 1 105 ? 8.234 6.348 11 1 94.62 105 LEU A C 1
ATOM 825 O O . LEU A 1 105 ? 8.445 7.504 11.375 1 94.62 105 LEU A O 1
ATOM 829 N N . SER A 1 106 ? 7.105 5.895 10.93 1 93.19 106 SER A N 1
ATOM 830 C CA . SER A 1 106 ? 5.918 6.727 11.086 1 93.19 106 SER A CA 1
ATOM 831 C C . SER A 1 106 ? 5.887 7.395 12.461 1 93.19 106 SER A C 1
ATOM 833 O O . SER A 1 106 ? 5.723 8.609 12.562 1 93.19 106 SER A O 1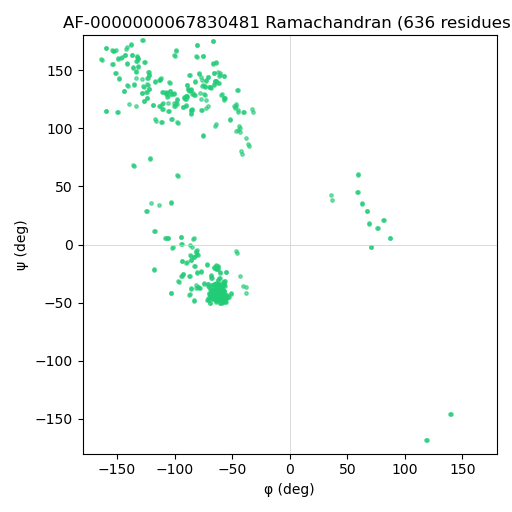
ATOM 835 N N . LEU A 1 107 ? 6.07 6.629 13.547 1 91.88 107 LEU A N 1
ATOM 836 C CA . LEU A 1 107 ? 5.965 7.172 14.898 1 91.88 107 LEU A CA 1
ATOM 837 C C . LEU A 1 107 ? 7.121 8.125 15.195 1 91.88 107 LEU A C 1
ATOM 839 O O . LEU A 1 107 ? 6.906 9.25 15.648 1 91.88 107 LEU A O 1
ATOM 843 N N . PRO A 1 108 ? 8.328 7.668 14.938 1 94.69 108 PRO A N 1
ATOM 844 C CA . PRO A 1 108 ? 9.438 8.602 15.172 1 94.69 108 PRO A CA 1
ATOM 845 C C . PRO A 1 108 ? 9.297 9.898 14.375 1 94.69 108 PRO A C 1
ATOM 847 O O . PRO A 1 108 ? 9.625 10.977 14.883 1 94.69 108 PRO A O 1
ATOM 850 N N . LEU A 1 109 ? 8.852 9.758 13.156 1 95.12 109 LEU A N 1
ATOM 851 C CA . LEU A 1 109 ? 8.672 10.945 12.328 1 95.12 109 LEU A CA 1
ATOM 852 C C . LEU A 1 109 ? 7.578 11.844 12.883 1 95.12 109 LEU A C 1
ATOM 854 O O . LEU A 1 109 ? 7.734 13.07 12.938 1 95.12 109 LEU A O 1
ATOM 858 N N . HIS A 1 110 ? 6.5 11.258 13.25 1 92.38 110 HIS A N 1
ATOM 859 C CA . HIS A 1 110 ? 5.41 12.023 13.844 1 92.38 110 HIS A CA 1
ATOM 860 C C . HIS A 1 110 ? 5.883 12.797 15.07 1 92.38 110 HIS A C 1
ATOM 862 O O . HIS A 1 110 ? 5.566 13.977 15.227 1 92.38 110 HIS A O 1
ATOM 868 N N . ARG A 1 111 ? 6.551 12.148 15.953 1 93.19 111 ARG A N 1
ATOM 869 C CA . ARG A 1 111 ? 7.043 12.766 17.172 1 93.19 111 ARG A CA 1
ATOM 870 C C . ARG A 1 111 ? 8.016 13.906 16.859 1 93.19 111 ARG A C 1
ATOM 872 O O . ARG A 1 111 ? 7.914 14.984 17.438 1 93.19 111 ARG A O 1
ATOM 879 N N . ALA A 1 112 ? 8.945 13.641 15.984 1 94.56 112 ALA A N 1
ATOM 880 C CA . ALA A 1 112 ? 9.93 14.648 15.609 1 94.56 112 ALA A CA 1
ATOM 881 C C . ALA A 1 112 ? 9.25 15.867 14.984 1 94.56 112 ALA A C 1
ATOM 883 O O . ALA A 1 112 ? 9.664 17 15.234 1 94.56 112 ALA A O 1
ATOM 884 N N . MET A 1 113 ? 8.266 15.656 14.172 1 93.38 113 MET A N 1
ATOM 885 C CA . MET A 1 113 ? 7.539 16.734 13.5 1 93.38 113 MET A CA 1
ATOM 886 C C . MET A 1 113 ? 6.785 17.594 14.516 1 93.38 113 MET A C 1
ATOM 888 O O . MET A 1 113 ? 6.738 18.812 14.383 1 93.38 113 MET A O 1
ATOM 892 N N . ALA A 1 114 ? 6.152 16.922 15.43 1 89.94 114 ALA A N 1
ATOM 893 C CA . ALA A 1 114 ? 5.406 17.641 16.469 1 89.94 114 ALA A CA 1
ATOM 894 C C . ALA A 1 114 ? 6.312 18.609 17.219 1 89.94 114 ALA A C 1
ATOM 896 O O . ALA A 1 114 ? 5.879 19.688 17.641 1 89.94 114 ALA A O 1
ATOM 897 N N . GLU A 1 115 ? 7.504 18.234 17.406 1 90.62 115 GLU A N 1
ATOM 898 C CA . GLU A 1 115 ? 8.477 19.031 18.156 1 90.62 115 GLU A CA 1
ATOM 899 C C . GLU A 1 115 ? 9.117 20.094 17.266 1 90.62 115 GLU A C 1
ATOM 901 O O . GLU A 1 115 ? 9.172 21.266 17.625 1 90.62 115 GLU A O 1
ATOM 906 N N . ALA A 1 116 ? 9.57 19.766 16.094 1 90.94 116 ALA A N 1
ATOM 907 C CA . ALA A 1 116 ? 10.391 20.625 15.234 1 90.94 116 ALA A CA 1
ATOM 908 C C . ALA A 1 116 ? 9.516 21.547 14.391 1 90.94 116 ALA A C 1
ATOM 910 O O . ALA A 1 116 ? 9.906 22.672 14.094 1 90.94 116 ALA A O 1
ATOM 911 N N . LEU A 1 117 ? 8.406 21.016 13.945 1 92.5 117 LEU A N 1
ATOM 912 C CA . LEU A 1 117 ? 7.543 21.734 13.016 1 92.5 117 LEU A CA 1
ATOM 913 C C . LEU A 1 117 ? 6.078 21.609 13.422 1 92.5 117 LEU A C 1
ATOM 915 O O . LEU A 1 117 ? 5.262 21.078 12.656 1 92.5 117 LEU A O 1
ATOM 919 N N . PRO A 1 118 ? 5.684 22.172 14.484 1 88.94 118 PRO A N 1
ATOM 920 C CA . PRO A 1 118 ? 4.344 21.969 15.039 1 88.94 118 PRO A CA 1
ATOM 921 C C . PRO A 1 118 ? 3.242 22.531 14.141 1 88.94 118 PRO A C 1
ATOM 923 O O . PRO A 1 118 ? 2.082 22.141 14.258 1 88.94 118 PRO A O 1
ATOM 926 N N . ASN A 1 119 ? 3.607 23.406 13.273 1 88.12 119 ASN A N 1
ATOM 927 C CA . ASN A 1 119 ? 2.596 24.047 12.438 1 88.12 119 ASN A CA 1
ATOM 928 C C . ASN A 1 119 ? 2.43 23.328 11.102 1 88.12 119 ASN A C 1
ATOM 930 O O . ASN A 1 119 ? 1.665 23.766 10.242 1 88.12 119 ASN A O 1
ATOM 934 N N . ILE A 1 120 ? 3.16 22.266 10.867 1 90.44 120 ILE A N 1
ATOM 935 C CA . ILE A 1 120 ? 3.037 21.469 9.648 1 90.44 120 ILE A CA 1
ATOM 936 C C . ILE A 1 120 ? 2.154 20.25 9.914 1 90.44 120 ILE A C 1
ATOM 938 O O . ILE A 1 120 ? 2.357 19.531 10.891 1 90.44 120 ILE A O 1
ATOM 942 N N . SER A 1 121 ? 1.134 20.125 9.109 1 89.06 121 SER A N 1
ATOM 943 C CA . SER A 1 121 ? 0.347 18.906 9.102 1 89.06 121 SER A CA 1
ATOM 944 C C . SER A 1 121 ? 0.956 17.859 8.172 1 89.06 121 SER A C 1
ATOM 946 O O . SER A 1 121 ? 0.975 18.047 6.953 1 89.06 121 SER A O 1
ATOM 948 N N . LEU A 1 122 ? 1.374 16.797 8.75 1 91.44 122 LEU A N 1
ATOM 949 C CA . LEU A 1 122 ? 2.059 15.75 7.988 1 91.44 122 LEU A CA 1
ATOM 950 C C . LEU A 1 122 ? 1.062 14.734 7.441 1 91.44 122 LEU A C 1
ATOM 952 O O . LEU A 1 122 ? 0.245 14.195 8.195 1 91.44 122 LEU A O 1
ATOM 956 N N . HIS A 1 123 ? 1.147 14.523 6.203 1 92.5 123 HIS A N 1
ATOM 957 C CA . HIS A 1 123 ? 0.366 13.492 5.527 1 92.5 123 HIS A CA 1
ATOM 958 C C . HIS A 1 123 ? 1.258 12.359 5.031 1 92.5 123 HIS A C 1
ATOM 960 O O . HIS A 1 123 ? 1.898 12.477 3.986 1 92.5 123 HIS A O 1
ATOM 966 N N . ILE A 1 124 ? 1.196 11.266 5.723 1 93.62 124 ILE A N 1
ATOM 967 C CA . ILE A 1 124 ? 2.027 10.117 5.383 1 93.62 124 ILE A CA 1
ATOM 968 C C . ILE A 1 124 ? 1.312 9.25 4.348 1 93.62 124 ILE A C 1
ATOM 970 O O . ILE A 1 124 ? 0.142 8.898 4.523 1 93.62 124 ILE A O 1
ATOM 974 N N . VAL A 1 125 ? 2.072 8.906 3.338 1 92.06 125 VAL A N 1
ATOM 975 C CA . VAL A 1 125 ? 1.55 8.055 2.275 1 92.06 125 VAL A CA 1
ATOM 976 C C . VAL A 1 125 ? 2.469 6.848 2.082 1 92.06 125 VAL A C 1
ATOM 978 O O . VAL A 1 125 ? 3.662 7.008 1.808 1 92.06 125 VAL A O 1
ATOM 981 N N . GLU A 1 126 ? 1.864 5.707 2.207 1 91.69 126 GLU A N 1
ATOM 982 C CA . GLU A 1 126 ? 2.6 4.465 1.975 1 91.69 126 GLU A CA 1
ATOM 983 C C . GLU A 1 126 ? 2.305 3.9 0.588 1 91.69 126 GLU A C 1
ATOM 985 O O . GLU A 1 126 ? 1.144 3.789 0.192 1 91.69 126 GLU A O 1
ATOM 990 N N . ALA A 1 127 ? 3.371 3.596 -0.105 1 84.25 127 ALA A N 1
ATOM 991 C CA . ALA A 1 127 ? 3.209 2.957 -1.408 1 84.25 127 ALA A CA 1
ATOM 992 C C . ALA A 1 127 ? 4.488 2.24 -1.832 1 84.25 127 ALA A C 1
ATOM 994 O O . ALA A 1 127 ? 5.52 2.346 -1.161 1 84.25 127 ALA A O 1
ATOM 995 N N . MET A 1 128 ? 4.32 1.48 -2.859 1 77.38 128 MET A N 1
ATOM 996 C CA . MET A 1 128 ? 5.5 0.822 -3.418 1 77.38 128 MET A CA 1
ATOM 997 C C . MET A 1 128 ? 6.355 1.811 -4.203 1 77.38 128 MET A C 1
ATOM 999 O O . MET A 1 128 ? 5.871 2.869 -4.613 1 77.38 128 MET A O 1
ATOM 1003 N N . SER A 1 129 ? 7.605 1.469 -4.453 1 75.88 129 SER A N 1
ATOM 1004 C CA . SER A 1 129 ? 8.617 2.375 -4.992 1 75.88 129 SER A CA 1
ATOM 1005 C C . SER A 1 129 ? 8.164 2.979 -6.316 1 75.88 129 SER A C 1
ATOM 1007 O O . SER A 1 129 ? 8.297 4.184 -6.535 1 75.88 129 SER A O 1
ATOM 1009 N N . GLY A 1 130 ? 7.684 2.133 -7.215 1 70.31 130 GLY A N 1
ATOM 1010 C CA . GLY A 1 130 ? 7.27 2.654 -8.508 1 70.31 130 GLY A CA 1
ATOM 1011 C C . GLY A 1 130 ? 6.195 3.721 -8.398 1 70.31 130 GLY A C 1
ATOM 1012 O O . GLY A 1 130 ? 6.246 4.73 -9.109 1 70.31 130 GLY A O 1
ATOM 1013 N N . THR A 1 131 ? 5.309 3.564 -7.562 1 73.88 131 THR A N 1
ATOM 1014 C CA . THR A 1 131 ? 4.223 4.512 -7.344 1 73.88 131 THR A CA 1
ATOM 1015 C C . THR A 1 131 ? 4.742 5.789 -6.691 1 73.88 131 THR A C 1
ATOM 1017 O O . THR A 1 131 ? 4.355 6.895 -7.078 1 73.88 131 THR A O 1
ATOM 1020 N N . LEU A 1 132 ? 5.598 5.668 -5.754 1 85.12 132 LEU A N 1
ATOM 1021 C CA . LEU A 1 132 ? 6.168 6.824 -5.078 1 85.12 132 LEU A CA 1
ATOM 1022 C C . LEU A 1 132 ? 6.965 7.688 -6.051 1 85.12 132 LEU A C 1
ATOM 1024 O O . LEU A 1 132 ? 6.918 8.914 -5.98 1 85.12 132 LEU A O 1
ATOM 1028 N N . ASP A 1 133 ? 7.629 7.008 -6.941 1 79.38 133 ASP A N 1
ATOM 1029 C CA . ASP A 1 133 ? 8.398 7.727 -7.949 1 79.38 133 ASP A CA 1
ATOM 1030 C C . ASP A 1 133 ? 7.496 8.594 -8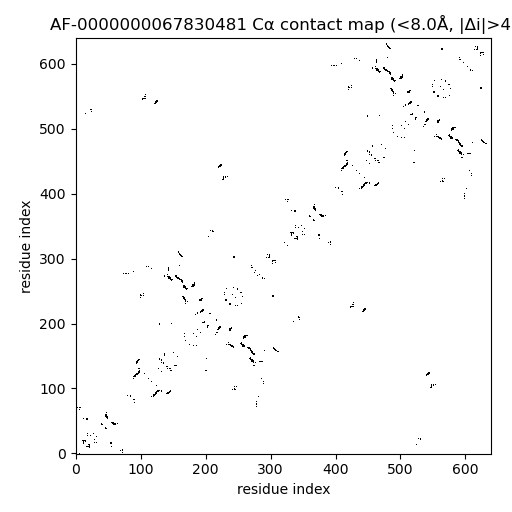.82 1 79.38 133 ASP A C 1
ATOM 1032 O O . ASP A 1 133 ? 7.805 9.766 -9.078 1 79.38 133 ASP A O 1
ATOM 1036 N N . GLU A 1 134 ? 6.516 7.996 -9.211 1 72.12 134 GLU A N 1
ATOM 1037 C CA . GLU A 1 134 ? 5.555 8.703 -10.047 1 72.12 134 GLU A CA 1
ATOM 1038 C C . GLU A 1 134 ? 4.945 9.891 -9.312 1 72.12 134 GLU A C 1
ATOM 1040 O O . GLU A 1 134 ? 4.816 10.984 -9.875 1 72.12 134 GLU A O 1
ATOM 1045 N N . TRP A 1 135 ? 4.613 9.727 -8.102 1 81.56 135 TRP A N 1
ATOM 1046 C CA . TRP A 1 135 ? 3.896 10.742 -7.336 1 81.56 135 TRP A CA 1
ATOM 1047 C C . TRP A 1 135 ? 4.824 11.891 -6.949 1 81.56 135 TRP A C 1
ATOM 1049 O O . TRP A 1 135 ? 4.395 13.047 -6.871 1 81.56 135 TRP A O 1
ATOM 1059 N N . ILE A 1 136 ? 6.027 11.609 -6.715 1 83.44 136 ILE A N 1
ATOM 1060 C CA . ILE A 1 136 ? 6.984 12.664 -6.387 1 83.44 136 ILE A CA 1
ATOM 1061 C C . ILE A 1 136 ? 7.27 13.508 -7.629 1 83.44 136 ILE A C 1
ATOM 1063 O O . ILE A 1 136 ? 7.449 14.727 -7.531 1 83.44 136 ILE A O 1
ATOM 1067 N N . GLN A 1 137 ? 7.297 12.828 -8.758 1 75.75 137 GLN A N 1
ATOM 1068 C CA . GLN A 1 137 ? 7.566 13.523 -10.008 1 75.75 137 GLN A CA 1
ATOM 1069 C C . GLN A 1 137 ? 6.391 14.414 -10.414 1 75.75 137 GLN A C 1
ATOM 1071 O O . GLN A 1 137 ? 6.582 15.484 -10.992 1 75.75 137 GLN A O 1
ATOM 1076 N N . SER A 1 138 ? 5.293 13.922 -10.078 1 73.12 138 SER A N 1
ATOM 1077 C CA . SER A 1 138 ? 4.094 14.656 -10.477 1 73.12 138 SER A CA 1
ATOM 1078 C C . SER A 1 138 ? 3.742 15.727 -9.453 1 73.12 138 SER A C 1
ATOM 1080 O O . SER A 1 138 ? 2.832 16.531 -9.672 1 73.12 138 SER A O 1
ATOM 1082 N N . GLY A 1 139 ? 4.402 15.703 -8.359 1 77.81 139 GLY A N 1
ATOM 1083 C CA . GLY A 1 139 ? 4.129 16.688 -7.32 1 77.81 139 GLY A CA 1
ATOM 1084 C C . GLY A 1 139 ? 3.012 16.281 -6.383 1 77.81 139 GLY A C 1
ATOM 1085 O O . GLY A 1 139 ? 2.604 17.047 -5.516 1 77.81 139 GLY A O 1
ATOM 1086 N N . ARG A 1 140 ? 2.531 15.141 -6.508 1 79.44 140 ARG A N 1
ATOM 1087 C CA . ARG A 1 140 ? 1.522 14.625 -5.586 1 79.44 140 ARG A CA 1
ATOM 1088 C C . ARG A 1 140 ? 2.115 14.391 -4.203 1 79.44 140 ARG A C 1
ATOM 1090 O O . ARG A 1 140 ? 1.391 14.383 -3.205 1 79.44 140 ARG A O 1
ATOM 1097 N N . LEU A 1 141 ? 3.334 14.164 -4.242 1 90 141 LEU A N 1
ATOM 1098 C CA . LEU A 1 141 ? 4.105 14.102 -3.006 1 90 141 LEU A CA 1
ATOM 1099 C C . LEU A 1 141 ? 5.09 15.266 -2.922 1 90 141 LEU A C 1
ATOM 1101 O O . LEU A 1 141 ? 5.652 15.68 -3.936 1 90 141 LEU A O 1
ATOM 1105 N N . ASP A 1 142 ? 5.238 15.789 -1.723 1 90.31 142 ASP A N 1
ATOM 1106 C CA . ASP A 1 142 ? 6.199 16.875 -1.506 1 90.31 142 ASP A CA 1
ATOM 1107 C C . ASP A 1 142 ? 7.59 16.312 -1.205 1 90.31 142 ASP A C 1
ATOM 1109 O O . ASP A 1 142 ? 8.594 16.875 -1.647 1 90.31 142 ASP A O 1
ATOM 1113 N N . VAL A 1 143 ? 7.621 15.305 -0.39 1 93.38 143 VAL A N 1
ATOM 1114 C CA . VAL A 1 143 ? 8.844 14.633 0.039 1 93.38 143 VAL A CA 1
ATOM 1115 C C . VAL A 1 143 ? 8.656 13.117 -0.065 1 93.38 143 VAL A C 1
ATOM 1117 O O . VAL A 1 143 ? 7.543 12.609 0.069 1 93.38 143 VAL A O 1
ATOM 1120 N N . ALA A 1 144 ? 9.766 12.406 -0.338 1 94.56 144 ALA A N 1
ATOM 1121 C CA . ALA A 1 144 ? 9.664 10.953 -0.362 1 94.56 144 ALA A CA 1
ATOM 1122 C C . ALA A 1 144 ? 11 10.305 0.011 1 94.56 144 ALA A C 1
ATOM 1124 O O . ALA A 1 144 ? 12.055 10.914 -0.141 1 94.56 144 ALA A O 1
ATOM 1125 N N . LEU A 1 145 ? 10.891 9.203 0.626 1 93.56 145 LEU A N 1
ATOM 1126 C CA . LEU A 1 145 ? 12.008 8.273 0.721 1 93.56 145 LEU A CA 1
ATOM 1127 C C . LEU A 1 145 ? 11.969 7.258 -0.413 1 93.56 145 LEU A C 1
ATOM 1129 O O . LEU A 1 145 ? 11.016 6.48 -0.524 1 93.56 145 LEU A O 1
ATOM 1133 N N . LEU A 1 146 ? 13 7.254 -1.243 1 90.44 146 LEU A N 1
ATOM 1134 C CA . LEU A 1 146 ? 12.977 6.418 -2.436 1 90.44 146 LEU A CA 1
ATOM 1135 C C . LEU A 1 146 ? 14.164 5.461 -2.457 1 90.44 146 LEU A C 1
ATOM 1137 O O . LEU A 1 146 ? 15.227 5.773 -1.922 1 90.44 146 LEU A O 1
ATOM 1141 N N . TYR A 1 147 ? 13.836 4.344 -3.061 1 86.38 147 TYR A N 1
ATOM 1142 C CA . TYR A 1 147 ? 14.891 3.371 -3.33 1 86.38 147 TYR A CA 1
ATOM 1143 C C . TYR A 1 147 ? 15.531 3.627 -4.688 1 86.38 147 TYR A C 1
ATOM 1145 O O . TYR A 1 147 ? 14.836 3.855 -5.68 1 86.38 147 TYR A O 1
ATOM 1153 N N . ASP A 1 148 ? 16.828 3.52 -4.637 1 76.38 148 ASP A N 1
ATOM 1154 C CA . ASP A 1 148 ? 17.656 3.602 -5.84 1 76.38 148 ASP A CA 1
ATOM 1155 C C . ASP A 1 148 ? 17.078 4.617 -6.828 1 76.38 148 ASP A C 1
ATOM 1157 O O . ASP A 1 148 ? 16.938 4.32 -8.016 1 76.38 148 ASP A O 1
ATOM 1161 N N . HIS A 1 149 ? 16.688 5.699 -6.164 1 66.06 149 HIS A N 1
ATOM 1162 C CA . HIS A 1 149 ? 16.062 6.73 -6.992 1 66.06 149 HIS A CA 1
ATOM 1163 C C . HIS A 1 149 ? 17 7.168 -8.117 1 66.06 149 HIS A C 1
ATOM 1165 O O . HIS A 1 149 ? 18.203 7.301 -7.902 1 66.06 149 HIS A O 1
ATOM 1171 N N . LYS A 1 150 ? 16.359 7.043 -9.266 1 57 150 LYS A N 1
ATOM 1172 C CA . LYS A 1 150 ? 17.078 7.609 -10.406 1 57 150 LYS A CA 1
ATOM 1173 C C . LYS A 1 150 ? 17.047 9.133 -10.367 1 57 150 LYS A C 1
ATOM 1175 O O . LYS A 1 150 ? 16.094 9.734 -9.867 1 57 150 LYS A O 1
ATOM 1180 N N . ALA A 1 151 ? 18.219 9.734 -10.398 1 50.53 151 ALA A N 1
ATOM 1181 C CA . ALA A 1 151 ? 18.297 11.188 -10.461 1 50.53 151 ALA A CA 1
ATOM 1182 C C . ALA A 1 151 ? 17.297 11.758 -11.445 1 50.53 151 ALA A C 1
ATOM 1184 O O . ALA A 1 151 ? 17.25 11.352 -12.609 1 50.53 151 ALA A O 1
ATOM 1185 N N . PHE A 1 152 ? 16.234 12.141 -10.898 1 53.16 152 PHE A N 1
ATOM 1186 C CA . PHE A 1 152 ? 15.289 12.828 -11.766 1 53.16 152 PHE A CA 1
ATOM 1187 C C . PHE A 1 152 ? 15.602 14.32 -11.836 1 53.16 152 PHE A C 1
ATOM 1189 O O . PHE A 1 152 ? 16.141 14.891 -10.891 1 53.16 152 PHE A O 1
ATOM 1196 N N . GLU A 1 153 ? 15.641 14.914 -12.992 1 48.69 153 GLU A N 1
ATOM 1197 C CA . GLU A 1 153 ? 15.969 16.328 -13.219 1 48.69 153 GLU A CA 1
ATOM 1198 C C . GLU A 1 153 ? 15.281 17.219 -12.203 1 48.69 153 GLU A C 1
ATOM 1200 O O . GLU A 1 153 ? 15.82 18.266 -11.82 1 48.69 153 GLU A O 1
ATOM 1205 N N . HIS A 1 154 ? 14.25 16.812 -11.719 1 49.31 154 HIS A N 1
ATOM 1206 C CA . HIS A 1 154 ? 13.461 17.766 -10.938 1 49.31 154 HIS A CA 1
ATOM 1207 C C . HIS A 1 154 ? 13.281 17.266 -9.5 1 49.31 154 HIS A C 1
ATOM 1209 O O . HIS A 1 154 ? 12.203 17.422 -8.922 1 49.31 154 HIS A O 1
ATOM 1215 N N . VAL A 1 155 ? 14.359 16.656 -9.117 1 53.28 155 VAL A N 1
ATOM 1216 C CA . VAL A 1 155 ? 14.266 16.203 -7.738 1 53.28 155 VAL A CA 1
ATOM 1217 C C . VAL A 1 155 ? 15.594 16.438 -7.023 1 53.28 155 VAL A C 1
ATOM 1219 O O . VAL A 1 155 ? 16.656 16.172 -7.582 1 53.28 155 VAL A O 1
ATOM 1222 N N . ALA A 1 156 ? 15.516 17.234 -5.953 1 57.19 156 ALA A N 1
ATOM 1223 C CA . ALA A 1 156 ? 16.672 17.266 -5.062 1 57.19 156 ALA A CA 1
ATOM 1224 C C . ALA A 1 156 ? 16.719 16.031 -4.176 1 57.19 156 ALA A C 1
ATOM 1226 O O . ALA A 1 156 ? 15.688 15.555 -3.703 1 57.19 156 ALA A O 1
ATOM 1227 N N . TRP A 1 157 ? 17.812 15.367 -4.234 1 65.5 157 TRP A N 1
ATOM 1228 C CA . TRP A 1 157 ? 17.875 14.156 -3.426 1 65.5 157 TRP A CA 1
ATOM 1229 C C . TRP A 1 157 ? 19.188 14.086 -2.656 1 65.5 157 TRP A C 1
ATOM 1231 O O . TRP A 1 157 ? 20.188 14.703 -3.053 1 65.5 157 TRP A O 1
ATOM 1241 N N . THR A 1 158 ? 19.094 13.594 -1.483 1 70.38 158 THR A N 1
ATOM 1242 C CA . THR A 1 158 ? 20.25 13.266 -0.658 1 70.38 158 THR A CA 1
ATOM 1243 C C . THR A 1 158 ? 20.297 11.766 -0.376 1 70.38 158 THR A C 1
ATOM 1245 O O . THR A 1 158 ? 19.391 11.211 0.24 1 70.38 158 THR A O 1
ATOM 1248 N N . GLU A 1 159 ? 21.312 11.164 -1.084 1 74.5 159 GLU A N 1
ATOM 1249 C CA . GLU A 1 159 ? 21.516 9.766 -0.726 1 74.5 159 GLU A CA 1
ATOM 1250 C C . GLU A 1 159 ? 21.797 9.609 0.766 1 74.5 159 GLU A C 1
ATOM 1252 O O . GLU A 1 159 ? 22.734 10.203 1.291 1 74.5 159 GLU A O 1
ATOM 1257 N N . MET A 1 160 ? 21.016 8.789 1.341 1 78.44 160 MET A N 1
ATOM 1258 C CA . MET A 1 160 ? 21.062 8.75 2.799 1 78.44 160 MET A CA 1
ATOM 1259 C C . MET A 1 160 ? 21.828 7.52 3.281 1 78.44 160 MET A C 1
ATOM 1261 O O . MET A 1 160 ? 22.609 7.605 4.223 1 78.44 160 MET A O 1
ATOM 1265 N N . MET A 1 161 ? 21.516 6.453 2.582 1 87.94 161 MET A N 1
ATOM 1266 C CA . MET A 1 161 ? 22.031 5.242 3.215 1 87.94 161 MET A CA 1
ATOM 1267 C C . MET A 1 161 ? 22.031 4.07 2.24 1 87.94 161 MET A C 1
ATOM 1269 O O . MET A 1 161 ? 21.391 4.137 1.191 1 87.94 161 MET A O 1
ATOM 1273 N N . VAL A 1 162 ? 22.828 3.07 2.523 1 92.62 162 VAL A N 1
ATOM 1274 C CA . VAL A 1 162 ? 22.828 1.757 1.887 1 92.62 162 VAL A CA 1
ATOM 1275 C C . VAL A 1 162 ? 22.328 0.704 2.877 1 92.62 162 VAL A C 1
ATOM 1277 O O . VAL A 1 162 ? 22.734 0.7 4.043 1 92.62 162 VAL A O 1
ATOM 1280 N N . GLU A 1 163 ? 21.469 -0.028 2.424 1 94.12 163 GLU A N 1
ATOM 1281 C CA . GLU A 1 163 ? 20.859 -1.062 3.258 1 94.12 163 GLU A CA 1
ATOM 1282 C C . GLU A 1 163 ? 20.984 -2.438 2.607 1 94.12 163 GLU A C 1
ATOM 1284 O O . GLU A 1 163 ? 20.719 -2.588 1.41 1 94.12 163 GLU A O 1
ATOM 1289 N N . ASP A 1 164 ? 21.438 -3.385 3.404 1 96.19 164 ASP A N 1
ATOM 1290 C CA . ASP A 1 164 ? 21.547 -4.758 2.926 1 96.19 164 ASP A CA 1
ATOM 1291 C C . ASP A 1 164 ? 20.203 -5.48 3.021 1 96.19 164 ASP A C 1
ATOM 1293 O O . ASP A 1 164 ? 19.453 -5.281 3.977 1 96.19 164 ASP A O 1
ATOM 1297 N N . LEU A 1 165 ? 19.953 -6.234 2.014 1 97.06 165 LEU A N 1
ATOM 1298 C CA . LEU A 1 165 ? 18.812 -7.137 2.061 1 97.06 165 LEU A CA 1
ATOM 1299 C C . LEU A 1 165 ? 19.203 -8.461 2.709 1 97.06 165 LEU A C 1
ATOM 1301 O O . LEU A 1 165 ? 20.328 -8.945 2.533 1 97.06 165 LEU A O 1
ATOM 1305 N N . MET A 1 166 ? 18.281 -9.031 3.41 1 97.88 166 MET A N 1
ATOM 1306 C CA . MET A 1 166 ? 18.547 -10.219 4.211 1 97.88 166 MET A CA 1
ATOM 1307 C C . MET A 1 166 ? 17.578 -11.344 3.869 1 97.88 166 MET A C 1
ATOM 1309 O O . MET A 1 166 ? 16.5 -11.086 3.32 1 97.88 166 MET A O 1
ATOM 1313 N N . PHE A 1 167 ? 17.969 -12.523 4.152 1 97.94 167 PHE A N 1
ATOM 1314 C CA . PHE A 1 167 ? 17.125 -13.711 4.012 1 97.94 167 PHE A CA 1
ATOM 1315 C C . PHE A 1 167 ? 16.281 -13.922 5.262 1 97.94 167 PHE A C 1
ATOM 1317 O O . PHE A 1 167 ? 16.812 -14.156 6.348 1 97.94 167 PHE A O 1
ATOM 1324 N N . ILE A 1 168 ? 14.992 -13.773 5.164 1 98.06 168 ILE A N 1
ATOM 1325 C CA . ILE A 1 168 ? 14.07 -13.844 6.301 1 98.06 168 ILE A CA 1
ATOM 1326 C C . ILE A 1 168 ? 13.445 -15.234 6.375 1 98.06 168 ILE A C 1
ATOM 1328 O O . ILE A 1 168 ? 12.789 -15.68 5.43 1 98.06 168 ILE A O 1
ATOM 1332 N N . VAL A 1 169 ? 13.625 -15.922 7.461 1 97.88 169 VAL A N 1
ATOM 1333 C CA . VAL A 1 169 ? 13.086 -17.266 7.652 1 97.88 169 VAL A CA 1
ATOM 1334 C C . VAL A 1 169 ? 12.383 -17.344 9.008 1 97.88 169 VAL A C 1
ATOM 1336 O O . VAL A 1 169 ? 12.672 -16.562 9.914 1 97.88 169 VAL A O 1
ATOM 1339 N N . PRO A 1 170 ? 11.406 -18.234 9.133 1 96.75 170 PRO A N 1
ATOM 1340 C CA . PRO A 1 170 ? 10.797 -18.422 10.453 1 96.75 170 PRO A CA 1
ATOM 1341 C C . PRO A 1 170 ? 11.797 -18.906 11.5 1 96.75 170 PRO A C 1
ATOM 1343 O O . PRO A 1 170 ? 12.672 -19.719 11.188 1 96.75 170 PRO A O 1
ATOM 1346 N N . THR A 1 171 ? 11.586 -18.438 12.719 1 95.56 171 THR A N 1
ATOM 1347 C CA . THR A 1 171 ? 12.492 -18.781 13.805 1 95.56 171 THR A CA 1
ATOM 1348 C C . THR A 1 171 ? 12.523 -20.281 14.031 1 95.56 171 THR A C 1
ATOM 1350 O O . THR A 1 171 ? 13.555 -20.844 14.414 1 95.56 171 THR A O 1
ATOM 1353 N N . SER A 1 172 ? 11.469 -20.969 13.742 1 93.12 172 SER A N 1
ATOM 1354 C CA . SER A 1 172 ? 11.344 -22.391 14.047 1 93.12 172 SER A CA 1
ATOM 1355 C C . SER A 1 172 ? 11.953 -23.25 12.938 1 93.12 172 SER A C 1
ATOM 1357 O O . SER A 1 172 ? 12.141 -24.453 13.109 1 93.12 172 SER A O 1
ATOM 1359 N N . HIS A 1 173 ? 12.227 -22.672 11.836 1 93.75 173 HIS A N 1
ATOM 1360 C CA . HIS A 1 173 ? 12.773 -23.438 10.719 1 93.75 173 HIS A CA 1
ATOM 1361 C C . HIS A 1 173 ? 14.266 -23.703 10.914 1 93.75 173 HIS A C 1
ATOM 1363 O O . HIS A 1 173 ? 14.992 -22.859 11.438 1 93.75 173 HIS A O 1
ATOM 1369 N N . PRO A 1 174 ? 14.805 -24.797 10.484 1 93.12 174 PRO A N 1
ATOM 1370 C CA . PRO A 1 174 ? 16.219 -25.141 10.641 1 93.12 174 PRO A CA 1
ATOM 1371 C C . PRO A 1 174 ? 17.156 -24.078 10.055 1 93.12 174 PRO A C 1
ATOM 1373 O O . PRO A 1 174 ? 18.266 -23.875 10.547 1 93.12 174 PRO A O 1
ATOM 1376 N N . LEU A 1 175 ? 16.75 -23.438 9.07 1 94.12 175 LEU A N 1
ATOM 1377 C CA . LEU A 1 175 ? 17.547 -22.406 8.422 1 94.12 175 LEU A CA 1
ATOM 1378 C C . LEU A 1 175 ? 17.875 -21.281 9.398 1 94.12 175 LEU A C 1
ATOM 1380 O O . LEU A 1 175 ? 18.844 -20.531 9.188 1 94.12 175 LEU A O 1
ATOM 1384 N N . ALA A 1 176 ? 17.078 -21.141 10.406 1 95.19 176 ALA A N 1
ATOM 1385 C CA . ALA A 1 176 ? 17.219 -20.047 11.367 1 95.19 176 ALA A CA 1
ATOM 1386 C C . ALA A 1 176 ? 18.547 -20.156 12.125 1 95.19 176 ALA A C 1
ATOM 1388 O O . ALA A 1 176 ? 19.016 -19.172 12.703 1 95.19 176 ALA A O 1
ATOM 1389 N N . ALA A 1 177 ? 19.125 -21.266 12.117 1 94.44 177 ALA A N 1
ATOM 1390 C CA . ALA A 1 177 ? 20.375 -21.5 12.844 1 94.44 177 ALA A CA 1
ATOM 1391 C C . ALA A 1 177 ? 21.578 -21.031 12.031 1 94.44 177 ALA A C 1
ATOM 1393 O O . ALA A 1 177 ? 22.672 -20.906 12.57 1 94.44 177 ALA A O 1
ATOM 1394 N N . ARG A 1 178 ? 21.344 -20.719 10.789 1 94.44 178 ARG A N 1
ATOM 1395 C CA . ARG A 1 178 ? 22.453 -20.297 9.93 1 94.44 178 ARG A CA 1
ATOM 1396 C C . ARG A 1 178 ? 22.922 -18.891 10.305 1 94.44 178 ARG A C 1
ATOM 1398 O O . ARG A 1 178 ? 22.109 -18.016 10.633 1 94.44 178 ARG A O 1
ATOM 1405 N N . ARG A 1 179 ? 24.203 -18.688 10.258 1 95.56 179 ARG A N 1
ATOM 1406 C CA . ARG A 1 179 ? 24.781 -17.375 10.516 1 95.56 179 ARG A CA 1
ATOM 1407 C C . ARG A 1 179 ? 24.703 -16.5 9.266 1 95.56 179 ARG A C 1
ATOM 1409 O O . ARG A 1 179 ? 24.594 -15.273 9.367 1 95.56 179 ARG A O 1
ATOM 1416 N N . GLU A 1 180 ? 24.891 -17.109 8.141 1 97.44 180 GLU A N 1
ATOM 1417 C CA . GLU A 1 180 ? 24.812 -16.453 6.836 1 97.44 180 GLU A CA 1
ATOM 1418 C C . GLU A 1 180 ? 24.375 -17.438 5.754 1 97.44 180 GLU A C 1
ATOM 1420 O O . GLU A 1 180 ? 24.359 -18.656 5.988 1 97.44 180 GLU A O 1
ATOM 1425 N N . ILE A 1 181 ? 24.016 -17 4.621 1 97.44 181 ILE A N 1
ATOM 1426 C CA . ILE A 1 181 ? 23.656 -17.844 3.479 1 97.44 181 ILE A CA 1
ATOM 1427 C C . ILE A 1 181 ? 24.188 -17.203 2.193 1 97.44 181 ILE A C 1
ATOM 1429 O O . ILE A 1 181 ? 24.125 -15.984 2.025 1 97.44 181 ILE A O 1
ATOM 1433 N N . ARG A 1 182 ? 24.734 -18.031 1.356 1 97.25 182 ARG A N 1
ATOM 1434 C CA . ARG A 1 182 ? 25.172 -17.547 0.057 1 97.25 182 ARG A CA 1
ATOM 1435 C C . ARG A 1 182 ? 23.984 -17.219 -0.842 1 97.25 182 ARG A C 1
ATOM 1437 O O . ARG A 1 182 ? 22.984 -17.938 -0.83 1 97.25 182 ARG A O 1
ATOM 1444 N N . PHE A 1 183 ? 24.125 -16.172 -1.645 1 96.69 183 PHE A N 1
ATOM 1445 C CA . PHE A 1 183 ? 23.062 -15.719 -2.518 1 96.69 183 PHE A CA 1
ATOM 1446 C C . PHE A 1 183 ? 22.547 -16.859 -3.383 1 96.69 183 PHE A C 1
ATOM 1448 O O . PHE A 1 183 ? 21.328 -17.031 -3.551 1 96.69 183 PHE A O 1
ATOM 1455 N N . GLY A 1 184 ? 23.422 -17.609 -3.941 1 93.19 184 GLY A N 1
ATOM 1456 C CA . GLY A 1 184 ? 23.062 -18.703 -4.824 1 93.19 184 GLY A CA 1
ATOM 1457 C C . GLY A 1 184 ? 22.266 -19.797 -4.125 1 93.19 184 GLY A C 1
ATOM 1458 O O . GLY A 1 184 ? 21.578 -20.578 -4.781 1 93.19 184 GLY A O 1
ATOM 1459 N N . GLN A 1 185 ? 22.344 -19.875 -2.818 1 95.06 185 GLN A N 1
ATOM 1460 C CA . GLN A 1 185 ? 21.672 -20.922 -2.045 1 95.06 185 GLN A CA 1
ATOM 1461 C C . GLN A 1 185 ? 20.266 -20.5 -1.632 1 95.06 185 GLN A C 1
ATOM 1463 O O . GLN A 1 185 ? 19.453 -21.328 -1.241 1 95.06 185 GLN A O 1
ATOM 1468 N N . VAL A 1 186 ? 19.938 -19.266 -1.704 1 95.56 186 VAL A N 1
ATOM 1469 C CA . VAL A 1 186 ? 18.688 -18.719 -1.209 1 95.56 186 VAL A CA 1
ATOM 1470 C C . VAL A 1 186 ? 17.516 -19.391 -1.917 1 95.56 186 VAL A C 1
ATOM 1472 O O . VAL A 1 186 ? 16.516 -19.75 -1.28 1 95.56 186 VAL A O 1
ATOM 1475 N N . PHE A 1 187 ? 17.641 -19.594 -3.203 1 93.31 187 PHE A N 1
ATOM 1476 C CA . PHE A 1 187 ? 16.516 -20.078 -4 1 93.31 187 PHE A CA 1
ATOM 1477 C C . PHE A 1 187 ? 16.562 -21.594 -4.129 1 93.31 187 PHE A C 1
ATOM 1479 O O . PHE A 1 187 ? 15.766 -22.188 -4.855 1 93.31 187 PHE A O 1
ATOM 1486 N N . GLN A 1 188 ? 17.469 -22.234 -3.447 1 91.69 188 GLN A N 1
ATOM 1487 C CA . GLN A 1 188 ? 17.641 -23.688 -3.529 1 91.69 188 GLN A CA 1
ATOM 1488 C C . GLN A 1 188 ? 17.156 -24.375 -2.254 1 91.69 188 GLN A C 1
ATOM 1490 O O . GLN A 1 188 ? 17.312 -25.578 -2.094 1 91.69 188 GLN A O 1
ATOM 1495 N N . GLN A 1 189 ? 16.594 -23.578 -1.428 1 90.25 189 GLN A N 1
ATOM 1496 C CA . GLN A 1 189 ? 16.125 -24.125 -0.157 1 90.25 189 GLN A CA 1
ATOM 1497 C C . GLN A 1 189 ? 14.773 -24.812 -0.314 1 90.25 189 GLN A C 1
ATOM 1499 O O . GLN A 1 189 ? 14.062 -24.594 -1.299 1 90.25 189 GLN A O 1
ATOM 1504 N N . ALA A 1 190 ? 14.445 -25.656 0.667 1 86.81 190 ALA A N 1
ATOM 1505 C CA . ALA A 1 190 ? 13.148 -26.344 0.684 1 86.81 190 ALA A CA 1
ATOM 1506 C C . ALA A 1 190 ? 12.016 -25.344 0.9 1 86.81 190 ALA A C 1
ATOM 1508 O O . ALA A 1 190 ? 10.914 -25.531 0.375 1 86.81 190 ALA A O 1
ATOM 1509 N N . LEU A 1 191 ? 12.289 -24.359 1.666 1 91.12 191 LEU A N 1
ATOM 1510 C CA . LEU A 1 191 ? 11.305 -23.312 1.906 1 91.12 191 LEU A CA 1
ATOM 1511 C C . LEU A 1 191 ? 11.227 -22.359 0.712 1 91.12 191 LEU A C 1
ATOM 1513 O O . LEU A 1 191 ? 12.195 -21.688 0.386 1 91.12 191 LEU A O 1
ATOM 1517 N N . PRO A 1 192 ? 10.039 -22.328 0.045 1 93.44 192 PRO A N 1
ATOM 1518 C CA . PRO A 1 192 ? 9.922 -21.422 -1.103 1 93.44 192 PRO A CA 1
ATOM 1519 C C . PRO A 1 192 ? 10.047 -19.953 -0.71 1 93.44 192 PRO A C 1
ATOM 1521 O O . PRO A 1 192 ? 9.719 -19.578 0.42 1 93.44 192 PRO A O 1
ATOM 1524 N N . VAL A 1 193 ? 10.43 -19.156 -1.71 1 95.31 193 VAL A N 1
ATOM 1525 C CA . VAL A 1 193 ? 10.672 -17.734 -1.456 1 95.31 193 VAL A CA 1
ATOM 1526 C C . VAL A 1 193 ? 9.508 -16.906 -1.986 1 95.31 193 VAL A C 1
ATOM 1528 O O . VAL A 1 193 ? 8.992 -17.172 -3.074 1 95.31 193 VAL A O 1
ATOM 1531 N N . VAL A 1 194 ? 9.039 -16.016 -1.178 1 94.44 194 VAL A N 1
ATOM 1532 C CA . VAL A 1 194 ? 8.047 -15.031 -1.598 1 94.44 194 VAL A CA 1
ATOM 1533 C C . VAL A 1 194 ? 8.695 -13.656 -1.713 1 94.44 194 VAL A C 1
ATOM 1535 O O . VAL A 1 194 ? 9.484 -13.258 -0.848 1 94.44 194 VAL A O 1
ATOM 1538 N N . LEU A 1 195 ? 8.477 -12.961 -2.838 1 92.31 195 LEU A N 1
ATOM 1539 C CA . LEU A 1 195 ? 9.016 -11.633 -3.125 1 92.31 195 LEU A CA 1
ATOM 1540 C C . LEU A 1 195 ? 7.949 -10.734 -3.729 1 92.31 195 LEU A C 1
ATOM 1542 O O . LEU A 1 195 ? 6.984 -11.211 -4.32 1 92.31 195 LEU A O 1
ATOM 1546 N N . PRO A 1 196 ? 8.164 -9.398 -3.467 1 88.5 196 PRO A N 1
ATOM 1547 C CA . PRO A 1 196 ? 7.32 -8.516 -4.277 1 88.5 196 PRO A CA 1
ATOM 1548 C C . PRO A 1 196 ? 7.504 -8.734 -5.777 1 88.5 196 PRO A C 1
ATOM 1550 O O . PRO A 1 196 ? 8.617 -9.031 -6.227 1 88.5 196 PRO A O 1
ATOM 1553 N N . GLY A 1 197 ? 6.441 -8.594 -6.512 1 79.56 197 GLY A N 1
ATOM 1554 C CA . GLY A 1 197 ? 6.5 -8.789 -7.953 1 79.56 197 GLY A CA 1
ATOM 1555 C C . GLY A 1 197 ? 7.039 -7.582 -8.695 1 79.56 197 GLY A C 1
ATOM 1556 O O . GLY A 1 197 ? 7.266 -6.527 -8.102 1 79.56 197 GLY A O 1
ATOM 1557 N N . ARG A 1 198 ? 7.285 -7.746 -10.031 1 69.31 198 ARG A N 1
ATOM 1558 C CA . ARG A 1 198 ? 7.637 -6.629 -10.898 1 69.31 198 ARG A CA 1
ATOM 1559 C C . ARG A 1 198 ? 6.496 -5.621 -10.984 1 69.31 198 ARG A C 1
ATOM 1561 O O . ARG A 1 198 ? 5.324 -6 -10.945 1 69.31 198 ARG A O 1
ATOM 1568 N N . PRO A 1 199 ? 6.957 -4.355 -10.984 1 67.56 199 PRO A N 1
ATOM 1569 C CA . PRO A 1 199 ? 8.25 -3.686 -11.133 1 67.56 199 PRO A CA 1
ATOM 1570 C C . PRO A 1 199 ? 8.828 -3.209 -9.797 1 67.56 199 PRO A C 1
ATOM 1572 O O . PRO A 1 199 ? 9.445 -2.145 -9.734 1 67.56 199 PRO A O 1
ATOM 1575 N N . ASN A 1 200 ? 8.664 -3.879 -8.773 1 79.25 200 ASN A N 1
ATOM 1576 C CA . ASN A 1 200 ? 9.211 -3.502 -7.48 1 79.25 200 ASN A CA 1
ATOM 1577 C C . ASN A 1 200 ? 10.734 -3.443 -7.516 1 79.25 200 ASN A C 1
ATOM 1579 O O . ASN A 1 200 ? 11.383 -4.309 -8.109 1 79.25 200 ASN A O 1
ATOM 1583 N N . VAL A 1 201 ? 11.344 -2.477 -6.895 1 84 201 VAL A N 1
ATOM 1584 C CA . VAL A 1 201 ? 12.781 -2.246 -6.918 1 84 201 VAL A CA 1
ATOM 1585 C C . VAL A 1 201 ? 13.508 -3.432 -6.285 1 84 201 VAL A C 1
ATOM 1587 O O . VAL A 1 201 ? 14.555 -3.855 -6.773 1 84 201 VAL A O 1
ATOM 1590 N N . LEU A 1 202 ? 12.969 -3.955 -5.242 1 89.31 202 LEU A N 1
ATOM 1591 C CA . LEU A 1 202 ? 13.586 -5.102 -4.586 1 89.31 202 LEU A CA 1
ATOM 1592 C C . LEU A 1 202 ? 13.688 -6.285 -5.543 1 89.31 202 LEU A C 1
ATOM 1594 O O . LEU A 1 202 ? 14.727 -6.949 -5.609 1 89.31 202 LEU A O 1
ATOM 1598 N N . ARG A 1 203 ? 12.617 -6.523 -6.227 1 88.31 203 ARG A N 1
ATOM 1599 C CA . ARG A 1 203 ? 12.625 -7.598 -7.211 1 88.31 203 ARG A CA 1
ATOM 1600 C C . ARG A 1 203 ? 13.703 -7.367 -8.266 1 88.31 203 ARG A C 1
ATOM 1602 O O . ARG A 1 203 ? 14.438 -8.289 -8.617 1 88.31 203 ARG A O 1
ATOM 1609 N N . THR A 1 204 ? 13.812 -6.156 -8.688 1 84.75 204 THR A N 1
ATOM 1610 C CA . THR A 1 204 ? 14.797 -5.793 -9.695 1 84.75 204 THR A CA 1
ATOM 1611 C C . THR A 1 204 ? 16.219 -6.039 -9.188 1 84.75 204 THR A C 1
ATOM 1613 O O . THR A 1 204 ? 17.047 -6.586 -9.914 1 84.75 204 THR A O 1
ATOM 1616 N N . VAL A 1 205 ? 16.484 -5.633 -8.016 1 89.62 205 VAL A N 1
ATOM 1617 C CA . VAL A 1 205 ? 17.797 -5.809 -7.41 1 89.62 205 VAL A CA 1
ATOM 1618 C C . VAL A 1 205 ? 18.156 -7.293 -7.359 1 89.62 205 VAL A C 1
ATOM 1620 O O . VAL A 1 205 ? 19.266 -7.688 -7.727 1 89.62 205 VAL A O 1
ATOM 1623 N N . ILE A 1 206 ? 17.203 -8.117 -6.957 1 93.31 206 ILE A N 1
ATOM 1624 C CA . ILE A 1 206 ? 17.438 -9.547 -6.805 1 93.31 206 ILE A CA 1
ATOM 1625 C C . ILE A 1 206 ? 17.641 -10.188 -8.18 1 93.31 206 ILE A C 1
ATOM 1627 O O . ILE A 1 206 ? 18.562 -10.992 -8.359 1 93.31 206 ILE A O 1
ATOM 1631 N N . GLU A 1 207 ? 16.844 -9.812 -9.086 1 89.56 207 GLU A N 1
ATOM 1632 C CA . GLU A 1 207 ? 16.922 -10.406 -10.422 1 89.56 207 GLU A CA 1
ATOM 1633 C C . GLU A 1 207 ? 18.219 -10 -11.125 1 89.56 207 GLU A C 1
ATOM 1635 O O . GLU A 1 207 ? 18.812 -10.797 -11.852 1 89.56 207 GLU A O 1
ATOM 1640 N N . GLN A 1 208 ? 18.594 -8.75 -11 1 86.81 208 GLN A N 1
ATOM 1641 C CA . GLN A 1 208 ? 19.844 -8.273 -11.586 1 86.81 208 GLN A CA 1
ATOM 1642 C C . GLN A 1 208 ? 21.047 -9.023 -11.023 1 86.81 208 GLN A C 1
ATOM 1644 O O . GLN A 1 208 ? 21.938 -9.43 -11.766 1 86.81 208 GLN A O 1
ATOM 1649 N N . LEU A 1 209 ? 21.031 -9.148 -9.75 1 91.44 209 LEU A N 1
ATOM 1650 C CA . LEU A 1 209 ? 22.125 -9.867 -9.094 1 91.44 209 LEU A CA 1
ATOM 1651 C C . LEU A 1 209 ? 22.141 -11.336 -9.516 1 91.44 209 LEU A C 1
ATOM 1653 O O . LEU A 1 209 ? 23.219 -11.906 -9.75 1 91.44 209 LEU A O 1
ATOM 1657 N N . ALA A 1 210 ? 20.984 -11.953 -9.602 1 91.88 210 ALA A N 1
ATOM 1658 C CA . ALA A 1 210 ? 20.875 -13.344 -10.023 1 91.88 210 ALA A CA 1
ATOM 1659 C C . ALA A 1 210 ? 21.406 -13.531 -11.445 1 91.88 210 ALA A C 1
ATOM 1661 O O . ALA A 1 210 ? 22.125 -14.492 -11.727 1 91.88 210 ALA A O 1
ATOM 1662 N N . ALA A 1 211 ? 21.016 -12.609 -12.258 1 89.19 211 ALA A N 1
ATOM 1663 C CA . ALA A 1 211 ? 21.453 -12.672 -13.648 1 89.19 211 ALA A CA 1
ATOM 1664 C C . ALA A 1 211 ? 22.984 -12.594 -13.75 1 89.19 211 ALA A C 1
ATOM 1666 O O . ALA A 1 211 ? 23.594 -13.328 -14.531 1 89.19 211 ALA A O 1
ATOM 1667 N N . ARG A 1 212 ? 23.594 -11.75 -13.031 1 90.31 212 ARG A N 1
ATOM 1668 C CA . ARG A 1 212 ? 25.047 -11.555 -13.031 1 90.31 212 ARG A CA 1
ATOM 1669 C C . ARG A 1 212 ? 25.766 -12.797 -12.539 1 90.31 212 ARG A C 1
ATOM 1671 O O . ARG A 1 212 ? 26.953 -12.992 -12.82 1 90.31 212 ARG A O 1
ATOM 1678 N N . HIS A 1 213 ? 25.047 -13.625 -11.836 1 91.44 213 HIS A N 1
ATOM 1679 C CA . HIS A 1 213 ? 25.688 -14.789 -11.234 1 91.44 213 HIS A CA 1
ATOM 1680 C C . HIS A 1 213 ? 25.094 -16.078 -11.789 1 91.44 213 HIS A C 1
ATOM 1682 O O . HIS A 1 213 ? 25.234 -17.141 -11.18 1 91.44 213 HIS A O 1
ATOM 1688 N N . ASP A 1 214 ? 24.297 -16.031 -12.867 1 90.81 214 ASP A N 1
ATOM 1689 C CA . ASP A 1 214 ? 23.734 -17.172 -13.594 1 90.81 214 ASP A CA 1
ATOM 1690 C C . ASP A 1 214 ? 22.812 -17.984 -12.703 1 90.81 214 ASP A C 1
ATOM 1692 O O . ASP A 1 214 ? 22.906 -19.219 -12.664 1 90.81 214 ASP A O 1
ATOM 1696 N N . ILE A 1 215 ? 22.125 -17.312 -11.852 1 90.56 215 ILE A N 1
ATOM 1697 C CA . ILE A 1 215 ? 21.109 -17.906 -10.992 1 90.56 215 ILE A CA 1
ATOM 1698 C C . ILE A 1 215 ? 19.719 -17.562 -11.508 1 90.56 215 ILE A C 1
ATOM 1700 O O . ILE A 1 215 ? 19.484 -16.438 -11.953 1 90.56 215 ILE A O 1
ATOM 1704 N N . THR A 1 216 ? 18.844 -18.484 -11.484 1 88.38 216 THR A N 1
ATOM 1705 C CA . THR A 1 216 ? 17.438 -18.234 -11.82 1 88.38 216 THR A CA 1
ATOM 1706 C C . THR A 1 216 ? 16.594 -18.141 -10.555 1 88.38 216 THR A C 1
ATOM 1708 O O . THR A 1 216 ? 16.344 -19.156 -9.898 1 88.38 216 THR A O 1
ATOM 1711 N N . PRO A 1 217 ? 16.188 -16.953 -10.281 1 87.69 217 PRO A N 1
ATOM 1712 C CA . PRO A 1 217 ? 15.367 -16.844 -9.07 1 87.69 217 PRO A CA 1
ATOM 1713 C C . PRO A 1 217 ? 13.953 -17.375 -9.266 1 87.69 217 PRO A C 1
ATOM 1715 O O . PRO A 1 217 ? 13.336 -17.141 -10.305 1 87.69 217 PRO A O 1
ATOM 1718 N N . THR A 1 218 ? 13.523 -18.25 -8.359 1 88 218 THR A N 1
ATOM 1719 C CA . THR A 1 218 ? 12.148 -18.719 -8.289 1 88 218 THR A CA 1
ATOM 1720 C C . THR A 1 218 ? 11.453 -18.172 -7.047 1 88 218 THR A C 1
ATOM 1722 O O . THR A 1 218 ? 11.875 -18.453 -5.922 1 88 218 THR A O 1
ATOM 1725 N N . ALA A 1 219 ? 10.422 -17.375 -7.305 1 91.12 219 ALA A N 1
ATOM 1726 C CA . ALA A 1 219 ? 9.734 -16.766 -6.172 1 91.12 219 ALA A CA 1
ATOM 1727 C C . ALA A 1 219 ? 8.25 -16.562 -6.477 1 91.12 219 ALA A C 1
ATOM 1729 O O . ALA A 1 219 ? 7.871 -16.328 -7.625 1 91.12 219 ALA A O 1
ATOM 1730 N N . THR A 1 220 ? 7.496 -16.781 -5.441 1 89.81 220 THR A N 1
ATOM 1731 C CA . THR A 1 220 ? 6.082 -16.422 -5.508 1 89.81 220 THR A CA 1
ATOM 1732 C C . THR A 1 220 ? 5.895 -14.914 -5.383 1 89.81 220 THR A C 1
ATOM 1734 O O . THR A 1 220 ? 6.535 -14.266 -4.547 1 89.81 220 THR A O 1
ATOM 1737 N N . ASP A 1 221 ? 4.992 -14.352 -6.227 1 90.38 221 ASP A N 1
ATOM 1738 C CA . ASP A 1 221 ? 4.758 -12.906 -6.227 1 90.38 221 ASP A CA 1
ATOM 1739 C C . ASP A 1 221 ? 3.736 -12.516 -5.16 1 90.38 221 ASP A C 1
ATOM 1741 O O . ASP A 1 221 ? 2.668 -13.125 -5.062 1 90.38 221 ASP A O 1
ATOM 1745 N N . CYS A 1 222 ? 4.141 -11.516 -4.375 1 91.69 222 CYS A N 1
ATOM 1746 C CA . CYS A 1 222 ? 3.244 -10.953 -3.373 1 91.69 222 CYS A CA 1
ATOM 1747 C C . CYS A 1 222 ? 3.539 -9.469 -3.146 1 91.69 222 CYS A C 1
ATOM 1749 O O . CYS A 1 222 ? 4.594 -9.117 -2.611 1 91.69 222 CYS A O 1
ATOM 1751 N N . GLU A 1 223 ? 2.586 -8.648 -3.516 1 89.94 223 GLU A N 1
ATOM 1752 C CA . GLU A 1 223 ? 2.779 -7.211 -3.365 1 89.94 223 GLU A CA 1
ATOM 1753 C C . GLU A 1 223 ? 2.129 -6.695 -2.084 1 89.94 223 GLU A C 1
ATOM 1755 O O . GLU A 1 223 ? 1.265 -5.816 -2.129 1 89.94 223 GLU A O 1
ATOM 1760 N N . SER A 1 224 ? 2.545 -7.207 -1.027 1 91.12 224 SER A N 1
ATOM 1761 C CA . SER A 1 224 ? 2.062 -6.855 0.303 1 91.12 224 SER A CA 1
ATOM 1762 C C . SER A 1 224 ? 3.064 -7.258 1.38 1 91.12 224 SER A C 1
ATOM 1764 O O . SER A 1 224 ? 3.344 -8.445 1.562 1 91.12 224 SER A O 1
ATOM 1766 N N . LEU A 1 225 ? 3.59 -6.281 2.043 1 91.69 225 LEU A N 1
ATOM 1767 C CA . LEU A 1 225 ? 4.543 -6.582 3.105 1 91.69 225 LEU A CA 1
ATOM 1768 C C . LEU A 1 225 ? 3.865 -7.324 4.25 1 91.69 225 LEU A C 1
ATOM 1770 O O . LEU A 1 225 ? 4.391 -8.32 4.746 1 91.69 225 LEU A O 1
ATOM 1774 N N . PRO A 1 226 ? 2.701 -6.891 4.711 1 90.12 226 PRO A N 1
ATOM 1775 C CA . PRO A 1 226 ? 2.047 -7.648 5.781 1 90.12 226 PRO A CA 1
ATOM 1776 C C . PRO A 1 226 ? 1.751 -9.094 5.383 1 90.12 226 PRO A C 1
ATOM 1778 O O . PRO A 1 226 ? 1.85 -10 6.215 1 90.12 226 PRO A O 1
ATOM 1781 N N . ALA A 1 227 ? 1.325 -9.297 4.141 1 91.75 227 ALA A N 1
ATOM 1782 C CA . ALA A 1 227 ? 1.074 -10.656 3.676 1 91.75 227 ALA A CA 1
ATOM 1783 C C . ALA A 1 227 ? 2.357 -11.484 3.682 1 91.75 227 ALA A C 1
ATOM 1785 O O . ALA A 1 227 ? 2.354 -12.641 4.102 1 91.75 227 ALA A O 1
ATOM 1786 N N . ILE A 1 228 ? 3.393 -10.891 3.199 1 94 228 ILE A N 1
ATOM 1787 C CA . ILE A 1 228 ? 4.684 -11.57 3.193 1 94 228 ILE A CA 1
ATOM 1788 C C . ILE A 1 228 ? 5.066 -11.969 4.617 1 94 228 ILE A C 1
ATOM 1790 O O . ILE A 1 228 ? 5.473 -13.102 4.867 1 94 228 ILE A O 1
ATOM 1794 N N . ALA A 1 229 ? 4.914 -11.047 5.535 1 93.81 229 ALA A N 1
ATOM 1795 C CA . ALA A 1 229 ? 5.234 -11.32 6.934 1 93.81 229 ALA A CA 1
ATOM 1796 C C . ALA A 1 229 ? 4.422 -12.492 7.465 1 93.81 229 ALA A C 1
ATOM 1798 O O . ALA A 1 229 ? 4.957 -13.367 8.148 1 93.81 229 ALA A O 1
ATOM 1799 N N . GLU A 1 230 ? 3.16 -12.516 7.145 1 92.31 230 GLU A N 1
ATOM 1800 C CA . GLU A 1 230 ? 2.287 -13.578 7.617 1 92.31 230 GLU A CA 1
ATOM 1801 C C . GLU A 1 230 ? 2.689 -14.93 7.02 1 92.31 230 GLU A C 1
ATOM 1803 O O . GLU A 1 230 ? 2.678 -15.945 7.711 1 92.31 230 GLU A O 1
ATOM 1808 N N . LEU A 1 231 ? 2.982 -14.93 5.762 1 93.56 231 LEU A N 1
ATOM 1809 C CA . LEU A 1 231 ? 3.365 -16.156 5.074 1 93.56 231 LEU A CA 1
ATOM 1810 C C . LEU A 1 231 ? 4.66 -16.719 5.648 1 93.56 231 LEU A C 1
ATOM 1812 O O . LEU A 1 231 ? 4.805 -17.938 5.797 1 93.56 231 LEU A O 1
ATOM 1816 N N . VAL A 1 232 ? 5.602 -15.836 6 1 95.56 232 VAL A N 1
ATOM 1817 C CA . VAL A 1 232 ? 6.863 -16.266 6.59 1 95.56 232 VAL A CA 1
ATOM 1818 C C . VAL A 1 232 ? 6.621 -16.797 8.008 1 95.56 232 VAL A C 1
ATOM 1820 O O . VAL A 1 232 ? 7.117 -17.859 8.375 1 95.56 232 VAL A O 1
ATOM 1823 N N . ARG A 1 233 ? 5.863 -16.047 8.75 1 92.88 233 ARG A N 1
ATOM 1824 C CA . ARG A 1 233 ? 5.574 -16.422 10.133 1 92.88 233 ARG A CA 1
ATOM 1825 C C . ARG A 1 233 ? 4.934 -17.797 10.203 1 92.88 233 ARG A C 1
ATOM 1827 O O . ARG A 1 233 ? 5.211 -18.562 11.133 1 92.88 233 ARG A O 1
ATOM 1834 N N . ALA A 1 234 ? 4.16 -18.141 9.25 1 90.56 234 ALA A N 1
ATOM 1835 C CA . ALA A 1 234 ? 3.41 -19.391 9.242 1 90.56 234 ALA A CA 1
ATOM 1836 C C . ALA A 1 234 ? 4.273 -20.547 8.719 1 90.56 234 ALA A C 1
ATOM 1838 O O . ALA A 1 234 ? 3.777 -21.656 8.5 1 90.56 234 ALA A O 1
ATOM 1839 N N . GLN A 1 235 ? 5.523 -20.281 8.461 1 88 235 GLN A N 1
ATOM 1840 C CA . GLN A 1 235 ? 6.504 -21.266 8.039 1 88 235 GLN A CA 1
ATOM 1841 C C . GLN A 1 235 ? 6.176 -21.812 6.648 1 88 235 GLN A C 1
ATOM 1843 O O . GLN A 1 235 ? 6.496 -22.953 6.332 1 88 235 GLN A O 1
ATOM 1848 N N . ALA A 1 236 ? 5.539 -20.969 5.898 1 87 236 ALA A N 1
ATOM 1849 C CA . ALA A 1 236 ? 5.16 -21.375 4.551 1 87 236 ALA A CA 1
ATOM 1850 C C . ALA A 1 236 ? 6.188 -20.906 3.525 1 87 236 ALA A C 1
ATOM 1852 O O . ALA A 1 236 ? 6.359 -21.531 2.477 1 87 236 ALA A O 1
ATOM 1853 N N . PHE A 1 237 ? 6.75 -19.812 3.824 1 94.81 237 PHE A N 1
ATOM 1854 C CA . PHE A 1 237 ? 7.672 -19.203 2.871 1 94.81 237 PHE A CA 1
ATOM 1855 C C . PHE A 1 237 ? 8.867 -18.578 3.59 1 94.81 237 PHE A C 1
ATOM 1857 O O . PHE A 1 237 ? 8.812 -18.328 4.793 1 94.81 237 PHE A O 1
ATOM 1864 N N . ALA A 1 238 ? 9.953 -18.453 2.879 1 97.12 238 ALA A N 1
ATOM 1865 C CA . ALA A 1 238 ? 11.008 -17.5 3.199 1 97.12 238 ALA A CA 1
ATOM 1866 C C . ALA A 1 238 ? 10.875 -16.234 2.352 1 97.12 238 ALA A C 1
ATOM 1868 O O . ALA A 1 238 ? 10.055 -16.172 1.434 1 97.12 238 ALA A O 1
ATOM 1869 N N . ALA A 1 239 ? 11.586 -15.211 2.73 1 97.38 239 ALA A N 1
ATOM 1870 C CA . ALA A 1 239 ? 11.547 -13.961 1.978 1 97.38 239 ALA A CA 1
ATOM 1871 C C . ALA A 1 239 ? 12.922 -13.289 1.944 1 97.38 239 ALA A C 1
ATOM 1873 O O . ALA A 1 239 ? 13.852 -13.742 2.619 1 97.38 239 ALA A O 1
ATOM 1874 N N . ILE A 1 240 ? 13.133 -12.367 1.051 1 97.19 240 ILE A N 1
ATOM 1875 C CA . ILE A 1 240 ? 14.258 -11.438 1.048 1 97.19 240 ILE A CA 1
ATOM 1876 C C . ILE A 1 240 ? 13.75 -10.016 1.297 1 97.19 240 ILE A C 1
ATOM 1878 O O . ILE A 1 240 ? 12.945 -9.492 0.528 1 97.19 240 ILE A O 1
ATOM 1882 N N . MET A 1 241 ? 14.211 -9.414 2.361 1 96.31 241 MET A N 1
ATOM 1883 C CA . MET A 1 241 ? 13.742 -8.102 2.789 1 96.31 241 MET A CA 1
ATOM 1884 C C . MET A 1 241 ? 14.812 -7.379 3.602 1 96.31 241 MET A C 1
ATOM 1886 O O . MET A 1 241 ? 15.695 -8.023 4.184 1 96.31 241 MET A O 1
ATOM 1890 N N . PRO A 1 242 ? 14.75 -6.039 3.625 1 95.25 242 PRO A N 1
ATOM 1891 C CA . PRO A 1 242 ? 15.594 -5.383 4.633 1 95.25 242 PRO A CA 1
ATOM 1892 C C . PRO A 1 242 ? 15.156 -5.695 6.059 1 95.25 242 PRO A C 1
ATOM 1894 O O . PRO A 1 242 ? 13.961 -5.879 6.32 1 95.25 242 PRO A O 1
ATOM 1897 N N . HIS A 1 243 ? 16.125 -5.75 6.934 1 95.19 243 HIS A N 1
ATOM 1898 C CA . HIS A 1 243 ? 15.875 -6.027 8.344 1 95.19 243 HIS A CA 1
ATOM 1899 C C . HIS A 1 243 ? 14.797 -5.105 8.898 1 95.19 243 HIS A C 1
ATOM 1901 O O . HIS A 1 243 ? 13.891 -5.555 9.609 1 95.19 243 HIS A O 1
ATOM 1907 N N . PHE A 1 244 ? 14.836 -3.863 8.555 1 95.19 244 PHE A N 1
ATOM 1908 C CA . PHE A 1 244 ? 13.992 -2.816 9.117 1 95.19 244 PHE A CA 1
ATOM 1909 C C . PHE A 1 244 ? 12.523 -3.059 8.781 1 95.19 244 PHE A C 1
ATOM 1911 O O . PHE A 1 244 ? 11.641 -2.74 9.57 1 95.19 244 PHE A O 1
ATOM 1918 N N . ALA A 1 245 ? 12.242 -3.609 7.613 1 94.5 245 ALA A N 1
ATOM 1919 C CA . ALA A 1 245 ? 10.883 -3.838 7.141 1 94.5 245 ALA A CA 1
ATOM 1920 C C . ALA A 1 245 ? 10.133 -4.801 8.055 1 94.5 245 ALA A C 1
ATOM 1922 O O . ALA A 1 245 ? 8.906 -4.727 8.18 1 94.5 245 ALA A O 1
ATOM 1923 N N . LEU A 1 246 ? 10.859 -5.727 8.688 1 95.31 246 LEU A N 1
ATOM 1924 C CA . LEU A 1 246 ? 10.242 -6.758 9.516 1 95.31 246 LEU A CA 1
ATOM 1925 C C . LEU A 1 246 ? 10.82 -6.746 10.922 1 95.31 246 LEU A C 1
ATOM 1927 O O . LEU A 1 246 ? 10.906 -7.789 11.57 1 95.31 246 LEU A O 1
ATOM 1931 N N . ALA A 1 247 ? 11.266 -5.574 11.383 1 93.44 247 ALA A N 1
ATOM 1932 C CA . ALA A 1 247 ? 11.93 -5.426 12.68 1 93.44 247 ALA A CA 1
ATOM 1933 C C . ALA A 1 247 ? 11.023 -5.867 13.82 1 93.44 247 ALA A C 1
ATOM 1935 O O . ALA A 1 247 ? 11.469 -6.535 14.758 1 93.44 247 ALA A O 1
ATOM 1936 N N . ALA A 1 248 ? 9.758 -5.539 13.766 1 89.06 248 ALA A N 1
ATOM 1937 C CA . ALA A 1 248 ? 8.82 -5.871 14.836 1 89.06 248 ALA A CA 1
ATOM 1938 C C . ALA A 1 248 ? 8.664 -7.383 14.977 1 89.06 248 ALA A C 1
ATOM 1940 O O . ALA A 1 248 ? 8.672 -7.914 16.094 1 89.06 248 ALA A O 1
ATOM 1941 N N . GLU A 1 249 ? 8.438 -8.062 13.859 1 93.5 249 GLU A N 1
ATOM 1942 C CA . GLU A 1 249 ? 8.305 -9.516 13.859 1 93.5 249 GLU A CA 1
ATOM 1943 C C . GLU A 1 249 ? 9.586 -10.188 14.352 1 93.5 249 GLU A C 1
ATOM 1945 O O . GLU A 1 249 ? 9.531 -11.188 15.078 1 93.5 249 GLU A O 1
ATOM 1950 N N . ILE A 1 250 ? 10.727 -9.648 13.984 1 94.75 250 ILE A N 1
ATOM 1951 C CA . ILE A 1 250 ? 12.016 -10.18 14.391 1 94.75 250 ILE A CA 1
ATOM 1952 C C . ILE A 1 250 ? 12.211 -9.977 15.898 1 94.75 250 ILE A C 1
ATOM 1954 O O . ILE A 1 250 ? 12.641 -10.891 16.609 1 94.75 250 ILE A O 1
ATOM 1958 N N . GLU A 1 251 ? 11.852 -8.859 16.391 1 91.81 251 GLU A N 1
ATOM 1959 C CA . GLU A 1 251 ? 11.969 -8.555 17.812 1 91.81 251 GLU A CA 1
ATOM 1960 C C . GLU A 1 251 ? 11.078 -9.477 18.641 1 91.81 251 GLU A C 1
ATOM 1962 O O . GLU A 1 251 ? 11.445 -9.844 19.766 1 91.81 251 GLU A O 1
ATOM 1967 N N . ARG A 1 252 ? 9.977 -9.859 18.109 1 91.5 252 ARG A N 1
ATOM 1968 C CA . ARG A 1 252 ? 9.055 -10.734 18.812 1 91.5 252 ARG A CA 1
ATOM 1969 C C . ARG A 1 252 ? 9.484 -12.195 18.703 1 91.5 252 ARG A C 1
ATOM 1971 O O . ARG A 1 252 ? 8.812 -13.086 19.234 1 91.5 252 ARG A O 1
ATOM 1978 N N . GLY A 1 253 ? 10.508 -12.438 17.938 1 94.12 253 GLY A N 1
ATOM 1979 C CA . GLY A 1 253 ? 11.055 -13.781 17.828 1 94.12 253 GLY A CA 1
ATOM 1980 C C . GLY A 1 253 ? 10.289 -14.656 16.859 1 94.12 253 GLY A C 1
ATOM 1981 O O . GLY A 1 253 ? 10.359 -15.891 16.938 1 94.12 253 GLY A O 1
ATOM 1982 N N . GLU A 1 254 ? 9.555 -14.055 15.961 1 94.62 254 GLU A N 1
ATOM 1983 C CA . GLU A 1 254 ? 8.734 -14.82 15.023 1 94.62 254 GLU A CA 1
ATOM 1984 C C . GLU A 1 254 ? 9.523 -15.219 13.789 1 94.62 254 GLU A C 1
ATOM 1986 O O . GLU A 1 254 ? 9.172 -16.188 13.102 1 94.62 254 GLU A O 1
ATOM 1991 N N . MET A 1 255 ? 10.531 -14.438 13.453 1 97.06 255 MET A N 1
ATOM 1992 C CA . MET A 1 255 ? 11.383 -14.68 12.297 1 97.06 255 MET A CA 1
ATOM 1993 C C . MET A 1 255 ? 12.805 -14.172 12.547 1 97.06 255 MET A C 1
ATOM 1995 O O . MET A 1 255 ? 13.039 -13.438 13.5 1 97.06 255 MET A O 1
ATOM 1999 N N . VAL A 1 256 ? 13.695 -14.648 11.805 1 97.19 256 VAL A N 1
ATOM 2000 C CA . VAL A 1 256 ? 15.094 -14.242 11.906 1 97.19 256 VAL A CA 1
ATOM 2001 C C . VAL A 1 256 ? 15.586 -13.734 10.547 1 97.19 256 VAL A C 1
ATOM 2003 O O . VAL A 1 256 ? 15.148 -14.219 9.508 1 97.19 256 VAL A O 1
ATOM 2006 N N . ALA A 1 257 ? 16.375 -12.766 10.594 1 97.56 257 ALA A N 1
ATOM 2007 C CA . ALA A 1 257 ? 17.031 -12.234 9.406 1 97.56 257 ALA A CA 1
ATOM 2008 C C . ALA A 1 257 ? 18.469 -12.75 9.273 1 97.56 257 ALA A C 1
ATOM 2010 O O . ALA A 1 257 ? 19.297 -12.484 10.133 1 97.56 257 ALA A O 1
ATOM 2011 N N . ILE A 1 258 ? 18.734 -13.445 8.203 1 97.88 258 ILE A N 1
ATOM 2012 C CA . ILE A 1 258 ? 20.047 -14.047 7.961 1 97.88 258 ILE A CA 1
ATOM 2013 C C . ILE A 1 258 ? 20.781 -13.25 6.891 1 97.88 258 ILE A C 1
ATOM 2015 O O . ILE A 1 258 ? 20.266 -13.039 5.793 1 97.88 258 ILE A O 1
ATOM 2019 N N . PRO A 1 259 ? 21.984 -12.828 7.152 1 97.94 259 PRO A N 1
ATOM 2020 C CA . PRO A 1 259 ? 22.766 -12.117 6.133 1 97.94 259 PRO A CA 1
ATOM 2021 C C . PRO A 1 259 ? 23 -12.961 4.875 1 97.94 259 PRO A C 1
ATOM 2023 O O . PRO A 1 259 ? 23.344 -14.133 4.973 1 97.94 259 PRO A O 1
ATOM 2026 N N . ILE A 1 260 ? 22.688 -12.383 3.729 1 98.06 260 ILE A N 1
ATOM 2027 C CA . ILE A 1 260 ? 23.031 -12.984 2.445 1 98.06 260 ILE A CA 1
ATOM 2028 C C . ILE A 1 260 ? 24.422 -12.531 2.027 1 98.06 260 ILE A C 1
ATOM 2030 O O . ILE A 1 260 ? 24.734 -11.336 2.059 1 98.06 260 ILE A O 1
ATOM 2034 N N . VAL A 1 261 ? 25.266 -13.484 1.582 1 97.31 261 VAL A N 1
ATOM 2035 C CA . VAL A 1 261 ? 26.641 -13.148 1.24 1 97.31 261 VAL A CA 1
ATOM 2036 C C . VAL A 1 261 ? 27 -13.734 -0.123 1 97.31 261 VAL A C 1
ATOM 2038 O O . VAL A 1 261 ? 26.234 -14.539 -0.674 1 97.31 261 VAL A O 1
ATOM 2041 N N . ASP A 1 262 ? 27.984 -13.242 -0.743 1 94.81 262 ASP A N 1
ATOM 2042 C CA . ASP A 1 262 ? 28.625 -13.773 -1.944 1 94.81 262 ASP A CA 1
ATOM 2043 C C . ASP A 1 262 ? 27.625 -13.883 -3.096 1 94.81 262 ASP A C 1
ATOM 2045 O O . ASP A 1 262 ? 27.438 -14.961 -3.652 1 94.81 262 ASP A O 1
ATOM 2049 N N . PRO A 1 263 ? 27.094 -12.734 -3.461 1 95.81 263 PRO A N 1
ATOM 2050 C CA . PRO A 1 263 ? 27.203 -11.344 -3.018 1 95.81 263 PRO A CA 1
ATOM 2051 C C . PRO A 1 263 ? 26.047 -10.922 -2.107 1 95.81 263 PRO A C 1
ATOM 2053 O O . PRO A 1 263 ? 25.031 -11.609 -2.029 1 95.81 263 PRO A O 1
ATOM 2056 N N . THR A 1 264 ? 26.312 -9.875 -1.452 1 96.38 264 THR A N 1
ATOM 2057 C CA . THR A 1 264 ? 25.266 -9.281 -0.634 1 96.38 264 THR A CA 1
ATOM 2058 C C . THR A 1 264 ? 24.391 -8.352 -1.471 1 96.38 264 THR A C 1
ATOM 2060 O O . THR A 1 264 ? 24.875 -7.367 -2.035 1 96.38 264 THR A O 1
ATOM 2063 N N . PRO A 1 265 ? 23.094 -8.703 -1.627 1 96.12 265 PRO A N 1
ATOM 2064 C CA . PRO A 1 265 ? 22.219 -7.719 -2.273 1 96.12 265 PRO A CA 1
ATOM 2065 C C . PRO A 1 265 ? 21.984 -6.48 -1.407 1 96.12 265 PRO A C 1
ATOM 2067 O O . PRO A 1 265 ? 21.781 -6.602 -0.196 1 96.12 265 PRO A O 1
ATOM 2070 N N . SER A 1 266 ? 22.078 -5.344 -1.991 1 94.12 266 SER A N 1
ATOM 2071 C CA . SER A 1 266 ? 21.875 -4.086 -1.28 1 94.12 266 SER A CA 1
ATOM 2072 C C . SER A 1 266 ? 21.234 -3.037 -2.182 1 94.12 266 SER A C 1
ATOM 2074 O O . SER A 1 266 ? 21.172 -3.213 -3.4 1 94.12 266 SER A O 1
ATOM 2076 N N . TRP A 1 267 ? 20.656 -2.045 -1.537 1 90.75 267 TRP A N 1
ATOM 2077 C CA . TRP A 1 267 ? 20.094 -0.914 -2.271 1 90.75 267 TRP A CA 1
ATOM 2078 C C . TRP A 1 267 ? 20.359 0.395 -1.53 1 90.75 267 TRP A C 1
ATOM 2080 O O . TRP A 1 267 ? 20.875 0.391 -0.41 1 90.75 267 TRP A O 1
ATOM 2090 N N . ARG A 1 268 ? 20.062 1.448 -2.244 1 89.62 268 ARG A N 1
ATOM 2091 C CA . ARG A 1 268 ? 20.281 2.787 -1.7 1 89.62 268 ARG A CA 1
ATOM 2092 C C . ARG A 1 268 ? 18.953 3.494 -1.462 1 89.62 268 ARG A C 1
ATOM 2094 O O . ARG A 1 268 ? 17.984 3.299 -2.215 1 89.62 268 ARG A O 1
ATOM 2101 N N . LEU A 1 269 ? 18.906 4.25 -0.381 1 91.12 269 LEU A N 1
ATOM 2102 C CA . LEU A 1 269 ? 17.734 5.07 -0.07 1 91.12 269 LEU A CA 1
ATOM 2103 C C . LEU A 1 269 ? 18.094 6.555 -0.074 1 91.12 269 LEU A C 1
ATOM 2105 O O . LEU A 1 269 ? 19.156 6.941 0.426 1 91.12 269 LEU A O 1
ATOM 2109 N N . SER A 1 270 ? 17.188 7.312 -0.609 1 91.38 270 SER A N 1
ATOM 2110 C CA . SER A 1 270 ? 17.391 8.758 -0.694 1 91.38 270 SER A CA 1
ATOM 2111 C C . SER A 1 270 ? 16.125 9.516 -0.273 1 91.38 270 SER A C 1
ATOM 2113 O O . SER A 1 270 ? 15.016 9.094 -0.578 1 91.38 270 SER A O 1
ATOM 2115 N N . VAL A 1 271 ? 16.359 10.539 0.475 1 92.31 271 VAL A N 1
ATOM 2116 C CA . VAL A 1 271 ? 15.281 11.5 0.704 1 92.31 271 VAL A CA 1
ATOM 2117 C C . VAL A 1 271 ? 15.203 12.477 -0.467 1 92.31 271 VAL A C 1
ATOM 2119 O O . VAL A 1 271 ? 16.219 13.055 -0.867 1 92.31 271 VAL A O 1
ATOM 2122 N N . VAL A 1 272 ? 14.016 12.609 -0.983 1 91.31 272 VAL A N 1
ATOM 2123 C CA . VAL A 1 272 ? 13.828 13.406 -2.191 1 91.31 272 VAL A CA 1
ATOM 2124 C C . VAL A 1 272 ? 12.742 14.453 -1.959 1 91.31 272 VAL A C 1
ATOM 2126 O O . VAL A 1 272 ? 11.719 14.172 -1.33 1 91.31 272 VAL A O 1
ATOM 2129 N N . VAL A 1 273 ? 13.062 15.633 -2.418 1 88.94 273 VAL A N 1
ATOM 2130 C CA . VAL A 1 273 ? 12.062 16.703 -2.408 1 88.94 273 VAL A CA 1
ATOM 2131 C C . VAL A 1 273 ? 11.578 16.969 -3.83 1 88.94 273 VAL A C 1
ATOM 2133 O O . VAL A 1 273 ? 12.391 17.109 -4.754 1 88.94 273 VAL A O 1
ATOM 2136 N N . SER A 1 274 ? 10.281 16.969 -3.93 1 87.06 274 SER A N 1
ATOM 2137 C CA . SER A 1 274 ? 9.727 17.25 -5.25 1 87.06 274 SER A CA 1
ATOM 2138 C C . SER A 1 274 ? 10.055 18.672 -5.699 1 87.06 274 SER A C 1
ATOM 2140 O O . SER A 1 274 ? 9.984 19.609 -4.906 1 87.06 274 SER A O 1
ATOM 2142 N N . GLN A 1 275 ? 10.352 18.812 -6.906 1 77.81 275 GLN A N 1
ATOM 2143 C CA . GLN A 1 275 ? 10.594 20.141 -7.445 1 77.81 275 GLN A CA 1
ATOM 2144 C C . GLN A 1 275 ? 9.289 20.844 -7.789 1 77.81 275 GLN A C 1
ATOM 2146 O O . GLN A 1 275 ? 9.266 22.047 -8.047 1 77.81 275 GLN A O 1
ATOM 2151 N N . ARG A 1 276 ? 8.305 20.125 -7.676 1 73.94 276 ARG A N 1
ATOM 2152 C CA . ARG A 1 276 ? 6.996 20.672 -8.023 1 73.94 276 ARG A CA 1
ATOM 2153 C C . ARG A 1 276 ? 6.176 20.969 -6.773 1 73.94 276 ARG A C 1
ATOM 2155 O O . ARG A 1 276 ? 4.98 21.266 -6.863 1 73.94 276 ARG A O 1
ATOM 2162 N N . THR A 1 277 ? 6.875 20.781 -5.695 1 79.31 277 THR A N 1
ATOM 2163 C CA . THR A 1 277 ? 6.168 21.062 -4.457 1 79.31 277 THR A CA 1
ATOM 2164 C C . THR A 1 277 ? 5.758 22.531 -4.395 1 79.31 277 THR A C 1
ATOM 2166 O O . THR A 1 277 ? 6.465 23.406 -4.906 1 79.31 277 THR A O 1
ATOM 2169 N N . LEU A 1 278 ? 4.648 22.688 -3.736 1 71.06 278 LEU A N 1
ATOM 2170 C CA . LEU A 1 278 ? 4.133 24.047 -3.59 1 71.06 278 LEU A CA 1
ATOM 2171 C C . LEU A 1 278 ? 4.605 24.672 -2.281 1 71.06 278 LEU A C 1
ATOM 2173 O O . LEU A 1 278 ? 4.391 25.859 -2.039 1 71.06 278 LEU A O 1
ATOM 2177 N N . ASN A 1 279 ? 5.082 24 -1.431 1 79.75 279 ASN A N 1
ATOM 2178 C CA . ASN A 1 279 ? 5.633 24.422 -0.149 1 79.75 279 ASN A CA 1
ATOM 2179 C C . ASN A 1 279 ? 7.094 24.016 -0.002 1 79.75 279 ASN A C 1
ATOM 2181 O O . ASN A 1 279 ? 7.41 23.109 0.771 1 79.75 279 ASN A O 1
ATOM 2185 N N . THR A 1 280 ? 7.875 24.75 -0.741 1 79.94 280 THR A N 1
ATOM 2186 C CA . THR A 1 280 ? 9.289 24.406 -0.823 1 79.94 280 THR A CA 1
ATOM 2187 C C . THR A 1 280 ? 9.938 24.453 0.556 1 79.94 280 THR A C 1
ATOM 2189 O O . THR A 1 280 ? 10.633 23.516 0.955 1 79.94 280 THR A O 1
ATOM 2192 N N . ARG A 1 281 ? 9.68 25.469 1.275 1 80.81 281 ARG A N 1
ATOM 2193 C CA . ARG A 1 281 ? 10.305 25.625 2.588 1 80.81 281 ARG A CA 1
ATOM 2194 C C . ARG A 1 281 ? 9.852 24.516 3.539 1 80.81 281 ARG A C 1
ATOM 2196 O O . ARG A 1 281 ? 10.664 23.938 4.254 1 80.81 281 ARG A O 1
ATOM 2203 N N . GLY A 1 282 ? 8.492 24.312 3.516 1 88.75 282 GLY A N 1
ATOM 2204 C CA . GLY A 1 282 ? 7.977 23.25 4.352 1 88.75 282 GLY A CA 1
ATOM 2205 C C . GLY A 1 282 ? 8.5 21.875 3.963 1 88.75 282 GLY A C 1
ATOM 2206 O O . GLY A 1 282 ? 8.836 21.062 4.828 1 88.75 282 GLY A O 1
ATOM 2207 N N . SER A 1 283 ? 8.578 21.672 2.658 1 91.19 283 SER A N 1
ATOM 2208 C CA . SER A 1 283 ? 9.055 20.375 2.156 1 91.19 283 SER A CA 1
ATOM 2209 C C . SER A 1 283 ? 10.516 20.156 2.523 1 91.19 283 SER A C 1
ATOM 2211 O O . SER A 1 283 ? 10.891 19.047 2.934 1 91.19 283 SER A O 1
ATOM 2213 N N . GLU A 1 284 ? 11.289 21.172 2.395 1 87.31 284 GLU A N 1
ATOM 2214 C CA . GLU A 1 284 ? 12.703 21.078 2.742 1 87.31 284 GLU A CA 1
ATOM 2215 C C . GLU A 1 284 ? 12.883 20.844 4.242 1 87.31 284 GLU A C 1
ATOM 2217 O O . GLU A 1 284 ? 13.734 20.062 4.652 1 87.31 284 GLU A O 1
ATOM 2222 N N . ALA A 1 285 ? 12.086 21.531 4.977 1 89.19 285 ALA A N 1
ATOM 2223 C CA . ALA A 1 285 ? 12.148 21.359 6.426 1 89.19 285 ALA A CA 1
ATOM 2224 C C . ALA A 1 285 ? 11.766 19.938 6.824 1 89.19 285 ALA A C 1
ATOM 2226 O O . ALA A 1 285 ? 12.422 19.328 7.664 1 89.19 285 ALA A O 1
ATOM 2227 N N . VAL A 1 286 ? 10.688 19.438 6.223 1 93.81 286 VAL A N 1
ATOM 2228 C CA . VAL A 1 286 ? 10.227 18.078 6.516 1 93.81 286 VAL A CA 1
ATOM 2229 C C . VAL A 1 286 ? 11.289 17.078 6.074 1 93.81 286 VAL A C 1
ATOM 2231 O O . VAL A 1 286 ? 11.531 16.078 6.766 1 93.81 286 VAL A O 1
ATOM 2234 N N . ALA A 1 287 ? 11.898 17.344 4.941 1 93.12 287 ALA A N 1
ATOM 2235 C CA . ALA A 1 287 ? 12.961 16.469 4.449 1 93.12 287 ALA A CA 1
ATOM 2236 C C . ALA A 1 287 ? 14.125 16.406 5.441 1 93.12 287 ALA A C 1
ATOM 2238 O O . ALA A 1 287 ? 14.711 15.344 5.66 1 93.12 287 ALA A O 1
ATOM 2239 N N . GLU A 1 288 ? 14.422 17.484 5.961 1 90.56 288 GLU A N 1
ATOM 2240 C CA . GLU A 1 288 ? 15.5 17.547 6.938 1 90.56 288 GLU A CA 1
ATOM 2241 C C . GLU A 1 288 ? 15.156 16.766 8.195 1 90.56 288 GLU A C 1
ATOM 2243 O O . GLU A 1 288 ? 15.992 16.047 8.734 1 90.56 288 GLU A O 1
ATOM 2248 N N . VAL A 1 289 ? 13.953 16.953 8.648 1 93.81 289 VAL A N 1
ATOM 2249 C CA . VAL A 1 289 ? 13.508 16.203 9.828 1 93.81 289 VAL A CA 1
ATOM 2250 C C . VAL A 1 289 ? 13.531 14.711 9.531 1 93.81 289 VAL A C 1
ATOM 2252 O O . VAL A 1 289 ? 13.984 13.914 10.359 1 93.81 289 VAL A O 1
ATOM 2255 N N . LEU A 1 290 ? 13.008 14.32 8.367 1 95.19 290 LEU A N 1
ATOM 2256 C CA . LEU A 1 290 ? 13 12.922 7.961 1 95.19 290 LEU A CA 1
ATOM 2257 C C . LEU A 1 290 ? 14.422 12.359 7.938 1 95.19 290 LEU A C 1
ATOM 2259 O O . LEU A 1 290 ? 14.664 11.266 8.461 1 95.19 290 LEU A O 1
ATOM 2263 N N . ALA A 1 291 ? 15.305 13.117 7.387 1 92 291 ALA A N 1
ATOM 2264 C CA . ALA A 1 291 ? 16.703 12.695 7.32 1 92 291 ALA A CA 1
ATOM 2265 C C . ALA A 1 291 ? 17.297 12.523 8.719 1 92 291 ALA A C 1
ATOM 2267 O O . ALA A 1 291 ? 18.031 11.578 8.977 1 92 291 ALA A O 1
ATOM 2268 N N . GLY A 1 292 ? 16.969 13.461 9.555 1 91.25 292 GLY A N 1
ATOM 2269 C CA . GLY A 1 292 ? 17.438 13.375 10.93 1 91.25 292 GLY A CA 1
ATOM 2270 C C . GLY A 1 292 ? 16.922 12.148 11.656 1 91.25 292 GLY A C 1
ATOM 2271 O O . GLY A 1 292 ? 17.672 11.477 12.359 1 91.25 292 GLY A O 1
ATOM 2272 N N . VAL A 1 293 ? 15.648 11.875 11.492 1 94.81 293 VAL A N 1
ATOM 2273 C CA . VAL A 1 293 ? 15.031 10.719 12.133 1 94.81 293 VAL A CA 1
ATOM 2274 C C . VAL A 1 293 ? 15.695 9.438 11.641 1 94.81 293 VAL A C 1
ATOM 2276 O O . VAL A 1 293 ? 16 8.539 12.43 1 94.81 293 VAL A O 1
ATOM 2279 N N . ILE A 1 294 ? 15.898 9.375 10.336 1 94.06 294 ILE A N 1
ATOM 2280 C CA . ILE A 1 294 ? 16.547 8.203 9.742 1 94.06 294 ILE A CA 1
ATOM 2281 C C . ILE A 1 294 ? 17.953 8.055 10.305 1 94.06 294 ILE A C 1
ATOM 2283 O O . ILE A 1 294 ? 18.359 6.957 10.695 1 94.06 294 ILE A O 1
ATOM 2287 N N . GLY A 1 295 ? 18.688 9.125 10.336 1 91.12 295 GLY A N 1
ATOM 2288 C CA . GLY A 1 295 ? 20.016 9.094 10.906 1 91.12 295 GLY A CA 1
ATOM 2289 C C . GLY A 1 295 ? 20.047 8.57 12.328 1 91.12 295 GLY A C 1
ATOM 2290 O O . GLY A 1 295 ? 20.922 7.77 12.688 1 91.12 295 GLY A O 1
ATOM 2291 N N . ASP A 1 296 ? 19.141 9.008 13.125 1 92 296 ASP A N 1
ATOM 2292 C CA . ASP A 1 296 ? 19.062 8.586 14.523 1 92 296 ASP A CA 1
ATOM 2293 C C . ASP A 1 296 ? 18.781 7.09 14.633 1 92 296 ASP A C 1
ATOM 2295 O O . ASP A 1 296 ? 19.391 6.402 15.453 1 92 296 ASP A O 1
ATOM 2299 N N . LEU A 1 297 ? 17.875 6.621 13.828 1 93.56 297 LEU A N 1
ATOM 2300 C CA . LEU A 1 297 ? 17.5 5.211 13.867 1 93.56 297 LEU A CA 1
ATOM 2301 C C . LEU A 1 297 ? 18.688 4.332 13.461 1 93.56 297 LEU A C 1
ATOM 2303 O O . LEU A 1 297 ? 18.875 3.252 14.031 1 93.56 297 LEU A O 1
ATOM 2307 N N . VAL A 1 298 ? 19.438 4.777 12.477 1 92.88 298 VAL A N 1
ATOM 2308 C CA . VAL A 1 298 ? 20.609 4.02 12.023 1 92.88 298 VAL A CA 1
ATOM 2309 C C . VAL A 1 298 ? 21.688 4.035 13.102 1 92.88 298 VAL A C 1
ATOM 2311 O O . VAL A 1 298 ? 22.281 3 13.398 1 92.88 298 VAL A O 1
ATOM 2314 N N . GLN A 1 299 ? 21.922 5.148 13.68 1 90.56 299 GLN A N 1
ATOM 2315 C CA . GLN A 1 299 ? 22.938 5.289 14.719 1 90.56 299 GLN A CA 1
ATOM 2316 C C . GLN A 1 299 ? 22.625 4.414 15.922 1 90.56 299 GLN A C 1
ATOM 2318 O O . GLN A 1 299 ? 23.531 3.861 16.562 1 90.56 299 GLN A O 1
ATOM 2323 N N . ARG A 1 300 ? 21.375 4.262 16.203 1 92.31 300 ARG A N 1
ATOM 2324 C CA . ARG A 1 300 ? 20.953 3.459 17.344 1 92.31 300 ARG A CA 1
ATOM 2325 C C . ARG A 1 300 ? 20.828 1.986 16.953 1 92.31 300 ARG A C 1
ATOM 2327 O O . ARG A 1 300 ? 20.438 1.155 17.781 1 92.31 300 ARG A O 1
ATOM 2334 N N . SER A 1 301 ? 21.094 1.636 15.719 1 89.5 301 SER A N 1
ATOM 2335 C CA . SER A 1 301 ? 21.109 0.28 15.18 1 89.5 301 SER A CA 1
ATOM 2336 C C . SER A 1 301 ? 19.703 -0.313 15.141 1 89.5 301 SER A C 1
ATOM 2338 O O . SER A 1 301 ? 19.531 -1.534 15.18 1 89.5 301 SER A O 1
ATOM 2340 N N . VAL A 1 302 ? 18.734 0.577 15.227 1 89.81 302 VAL A N 1
ATOM 2341 C CA . VAL A 1 302 ? 17.359 0.138 15.008 1 89.81 302 VAL A CA 1
ATOM 2342 C C . VAL A 1 302 ? 17.141 -0.181 13.531 1 89.81 302 VAL A C 1
ATOM 2344 O O . VAL A 1 302 ? 16.5 -1.183 13.195 1 89.81 302 VAL A O 1
ATOM 2347 N N . TRP A 1 303 ? 17.594 0.75 12.75 1 92 303 TRP A N 1
ATOM 2348 C CA . TRP A 1 303 ? 17.672 0.55 11.305 1 92 303 TRP A CA 1
ATOM 2349 C C . TRP A 1 303 ? 19.062 0.124 10.875 1 92 303 TRP A C 1
ATOM 2351 O O . TRP A 1 303 ? 19.984 0.945 10.828 1 92 303 TRP A O 1
ATOM 2361 N N . ARG A 1 304 ? 19.188 -1.155 10.562 1 92.38 304 ARG A N 1
ATOM 2362 C CA . ARG A 1 304 ? 20.5 -1.677 10.172 1 92.38 304 ARG A CA 1
ATOM 2363 C C . ARG A 1 304 ? 20.859 -1.25 8.758 1 92.38 304 ARG A C 1
ATOM 2365 O O . ARG A 1 304 ? 20.438 -1.886 7.785 1 92.38 304 ARG A O 1
ATOM 2372 N N . ALA A 1 305 ? 21.547 -0.226 8.602 1 92.75 305 ALA A N 1
ATOM 2373 C CA . ALA A 1 305 ? 22 0.363 7.344 1 92.75 305 ALA A CA 1
ATOM 2374 C C . ALA A 1 305 ? 23.266 1.188 7.539 1 92.75 305 ALA A C 1
ATOM 2376 O O . ALA A 1 305 ? 23.734 1.347 8.664 1 92.75 305 ALA A O 1
ATOM 2377 N N . ARG A 1 306 ? 23.859 1.515 6.52 1 91.5 306 ARG A N 1
ATOM 2378 C CA . ARG A 1 306 ? 25.062 2.354 6.539 1 91.5 306 ARG A CA 1
ATOM 2379 C C . ARG A 1 306 ? 24.766 3.729 5.945 1 91.5 306 ARG A C 1
ATOM 2381 O O . ARG A 1 306 ? 24.375 3.838 4.781 1 91.5 306 ARG A O 1
ATOM 2388 N N . LEU A 1 307 ? 24.984 4.742 6.75 1 88.5 307 LEU A N 1
ATOM 2389 C CA . LEU A 1 307 ? 24.734 6.098 6.277 1 88.5 307 LEU A CA 1
ATOM 2390 C C . LEU A 1 307 ? 25.828 6.539 5.297 1 88.5 307 LEU A C 1
ATOM 2392 O O . LEU A 1 307 ? 27 6.195 5.465 1 88.5 307 LEU A O 1
ATOM 2396 N N . LYS A 1 308 ? 25.406 7.16 4.246 1 81.81 308 LYS A N 1
ATOM 2397 C CA . LYS A 1 308 ? 26.375 7.789 3.35 1 81.81 308 LYS A CA 1
ATOM 2398 C C . LYS A 1 308 ? 26.719 9.195 3.822 1 81.81 308 LYS A C 1
ATOM 2400 O O . LYS A 1 308 ? 25.859 9.922 4.328 1 81.81 308 LYS A O 1
ATOM 2405 N N . PRO A 1 309 ? 28.047 9.453 3.824 1 63.16 309 PRO A N 1
ATOM 2406 C CA . PRO A 1 309 ? 28.406 10.82 4.219 1 63.16 309 PRO A CA 1
ATOM 2407 C C . PRO A 1 309 ? 27.641 11.883 3.424 1 63.16 309 PRO A C 1
ATOM 2409 O O . PRO A 1 309 ? 27.375 11.695 2.234 1 63.16 309 PRO A O 1
ATOM 2412 N N . THR A 1 310 ? 26.703 12.562 3.977 1 54.22 310 THR A N 1
ATOM 2413 C CA . THR A 1 310 ? 25.828 13.578 3.404 1 54.22 310 THR A CA 1
ATOM 2414 C C . THR A 1 310 ? 26.609 14.516 2.488 1 54.22 310 THR A C 1
ATOM 2416 O O . THR A 1 310 ? 27.547 15.188 2.93 1 54.22 310 THR A O 1
ATOM 2419 N N . GLU A 1 311 ? 26.953 14.188 1.276 1 47.72 311 GLU A N 1
ATOM 2420 C CA . GLU A 1 311 ? 27.375 15.305 0.437 1 47.72 311 GLU A CA 1
ATOM 2421 C C . GLU A 1 311 ? 26.219 16.281 0.208 1 47.72 311 GLU A C 1
ATOM 2423 O O . GLU A 1 311 ? 25.094 15.875 -0.103 1 47.72 311 GLU A O 1
ATOM 2428 N N . ARG A 1 312 ? 26.234 17.391 0.873 1 43.28 312 ARG A N 1
ATOM 2429 C CA . ARG A 1 312 ? 25.266 18.453 0.683 1 43.28 312 ARG A CA 1
ATOM 2430 C C . ARG A 1 312 ? 24.797 18.531 -0.77 1 43.28 312 ARG A C 1
ATOM 2432 O O . ARG A 1 312 ? 25.625 18.5 -1.688 1 43.28 312 ARG A O 1
ATOM 2439 N N . PRO A 1 313 ? 23.594 18.312 -1.033 1 43.91 313 PRO A N 1
ATOM 2440 C CA . PRO A 1 313 ? 23.172 18.469 -2.424 1 43.91 313 PRO A CA 1
ATOM 2441 C C . PRO A 1 313 ? 23.672 19.766 -3.061 1 43.91 313 PRO A C 1
ATOM 2443 O O . PRO A 1 313 ? 23.812 20.781 -2.379 1 43.91 313 PRO A O 1
ATOM 2446 N N . ALA A 1 314 ? 24.484 19.75 -4.133 1 40.16 314 ALA A N 1
ATOM 2447 C CA . ALA A 1 314 ? 24.812 20.969 -4.863 1 40.16 314 ALA A CA 1
ATOM 2448 C C . ALA A 1 314 ? 23.562 21.812 -5.105 1 40.16 314 ALA A C 1
ATOM 2450 O O . ALA A 1 314 ? 22.516 21.297 -5.48 1 40.16 314 ALA A O 1
ATOM 2451 N N . PRO A 1 315 ? 23.453 23 -4.52 1 34.09 315 PRO A N 1
ATOM 2452 C CA . PRO A 1 315 ? 22.328 23.891 -4.824 1 34.09 315 PRO A CA 1
ATOM 2453 C C . PRO A 1 315 ? 21.969 23.906 -6.309 1 34.09 315 PRO A C 1
ATOM 2455 O O . PRO A 1 315 ? 22.844 23.719 -7.16 1 34.09 315 PRO A O 1
ATOM 2458 N N . VAL A 1 316 ? 20.891 23.469 -6.727 1 37.5 316 VAL A N 1
ATOM 2459 C CA . VAL A 1 316 ? 20.5 23.719 -8.109 1 37.5 316 VAL A CA 1
ATOM 2460 C C . VAL A 1 316 ? 20.781 25.172 -8.461 1 37.5 316 VAL A C 1
ATOM 2462 O O . VAL A 1 316 ? 20.297 26.094 -7.797 1 37.5 316 VAL A O 1
ATOM 2465 N N . ARG A 1 317 ? 21.812 25.5 -9.148 1 32.5 317 ARG A N 1
ATOM 2466 C CA . ARG A 1 317 ? 21.984 26.844 -9.719 1 32.5 317 ARG A CA 1
ATOM 2467 C C . ARG A 1 317 ? 20.703 27.312 -10.383 1 32.5 317 ARG A C 1
ATOM 2469 O O . ARG A 1 317 ? 20.156 26.641 -11.258 1 32.5 317 ARG A O 1
ATOM 2476 N N . ALA A 1 318 ? 19.922 28.109 -9.711 1 29.97 318 ALA A N 1
ATOM 2477 C CA . ALA A 1 318 ? 18.906 28.922 -10.367 1 29.97 318 ALA A CA 1
ATOM 2478 C C . ALA A 1 318 ? 19.375 29.406 -11.734 1 29.97 318 ALA A C 1
ATOM 2480 O O . ALA A 1 318 ? 20.438 30.016 -11.852 1 29.97 318 ALA A O 1
ATOM 2481 N N . ARG A 1 319 ? 19.281 28.719 -12.836 1 26.33 319 ARG A N 1
ATOM 2482 C CA . ARG A 1 319 ? 19.594 29.516 -14.016 1 26.33 319 ARG A CA 1
ATOM 2483 C C . ARG A 1 319 ? 18.844 30.844 -13.992 1 26.33 319 ARG A C 1
ATOM 2485 O O . ARG A 1 319 ? 17.625 30.875 -13.836 1 26.33 319 ARG A O 1
ATOM 2492 N N . ALA A 1 320 ? 19.562 31.984 -13.977 1 25.58 320 ALA A N 1
ATOM 2493 C CA . ALA A 1 320 ? 19.188 33.344 -14.367 1 25.58 320 ALA A CA 1
ATOM 2494 C C . ALA A 1 320 ? 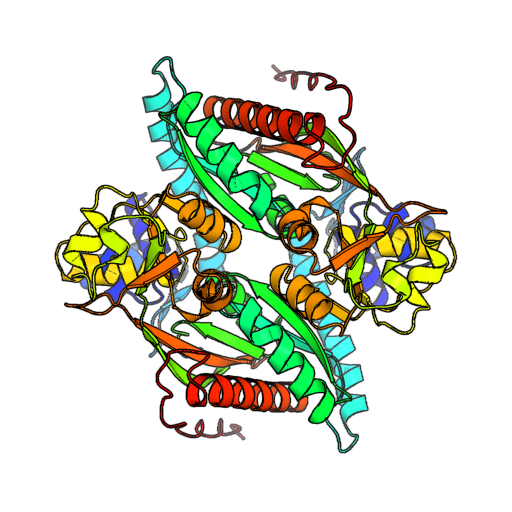18.547 33.375 -15.75 1 25.58 320 ALA A C 1
ATOM 2496 O O . ALA A 1 320 ? 19.016 32.688 -16.672 1 25.58 320 ALA A O 1
ATOM 2497 N N . MET B 1 1 ? 6.273 -3.24 -35.094 1 71.38 1 MET B N 1
ATOM 2498 C CA . MET B 1 1 ? 6.125 -3.424 -33.656 1 71.38 1 MET B CA 1
ATOM 2499 C C . MET B 1 1 ? 5.742 -4.863 -33.312 1 71.38 1 MET B C 1
ATOM 2501 O O . MET B 1 1 ? 4.82 -5.418 -33.906 1 71.38 1 MET B O 1
ATOM 2505 N N . ASP B 1 2 ? 6.523 -5.488 -32.594 1 70.69 2 ASP B N 1
ATOM 2506 C CA . ASP B 1 2 ? 6.238 -6.871 -32.219 1 70.69 2 ASP B CA 1
ATOM 2507 C C . ASP B 1 2 ? 6.309 -7.055 -30.688 1 70.69 2 ASP B C 1
ATOM 2509 O O . ASP B 1 2 ? 6.594 -6.105 -29.953 1 70.69 2 ASP B O 1
ATOM 2513 N N . LEU B 1 3 ? 5.973 -8.273 -30.219 1 75.38 3 LEU B N 1
ATOM 2514 C CA . LEU B 1 3 ? 5.883 -8.57 -28.797 1 75.38 3 LEU B CA 1
ATOM 2515 C C . LEU B 1 3 ? 7.242 -8.414 -28.125 1 75.38 3 LEU B C 1
ATOM 2517 O O . LEU B 1 3 ? 7.32 -8.008 -26.969 1 75.38 3 LEU B O 1
ATOM 2521 N N . ARG B 1 4 ? 8.219 -8.797 -28.891 1 77.44 4 ARG B N 1
ATOM 2522 C CA . ARG B 1 4 ? 9.57 -8.68 -28.359 1 77.44 4 ARG B CA 1
ATOM 2523 C C . ARG B 1 4 ? 9.922 -7.227 -28.078 1 77.44 4 ARG B C 1
ATOM 2525 O O . ARG B 1 4 ? 10.5 -6.918 -27.031 1 77.44 4 ARG B O 1
ATOM 2532 N N . GLN B 1 5 ? 9.555 -6.391 -29 1 82.38 5 GLN B N 1
ATOM 2533 C CA . GLN B 1 5 ? 9.82 -4.965 -28.828 1 82.38 5 GLN B CA 1
ATOM 2534 C C . GLN B 1 5 ? 9.047 -4.406 -27.641 1 82.38 5 GLN B C 1
ATOM 2536 O O . GLN B 1 5 ? 9.555 -3.566 -26.891 1 82.38 5 GLN B O 1
ATOM 2541 N N . LEU B 1 6 ? 7.82 -4.891 -27.516 1 83 6 LEU B N 1
ATOM 2542 C CA . LEU B 1 6 ? 7.02 -4.461 -26.375 1 83 6 LEU B CA 1
ATOM 2543 C C . LEU B 1 6 ? 7.676 -4.875 -25.062 1 83 6 LEU B C 1
ATOM 2545 O O . LEU B 1 6 ? 7.711 -4.098 -24.109 1 83 6 LEU B O 1
ATOM 2549 N N . ARG B 1 7 ? 8.219 -6.043 -24.969 1 82.25 7 ARG B N 1
ATOM 2550 C CA . ARG B 1 7 ? 8.922 -6.539 -23.781 1 82.25 7 ARG B CA 1
ATOM 2551 C C . ARG B 1 7 ? 10.188 -5.727 -23.516 1 82.25 7 ARG B C 1
ATOM 2553 O O . ARG B 1 7 ? 10.484 -5.402 -22.375 1 82.25 7 ARG B O 1
ATOM 2560 N N . TYR B 1 8 ? 10.875 -5.461 -24.578 1 85.56 8 TYR B N 1
ATOM 2561 C CA . TYR B 1 8 ? 12.102 -4.68 -24.453 1 85.56 8 TYR B CA 1
ATOM 2562 C C . TYR B 1 8 ? 11.812 -3.295 -23.891 1 85.56 8 TYR B C 1
ATOM 2564 O O . TYR B 1 8 ? 12.469 -2.859 -22.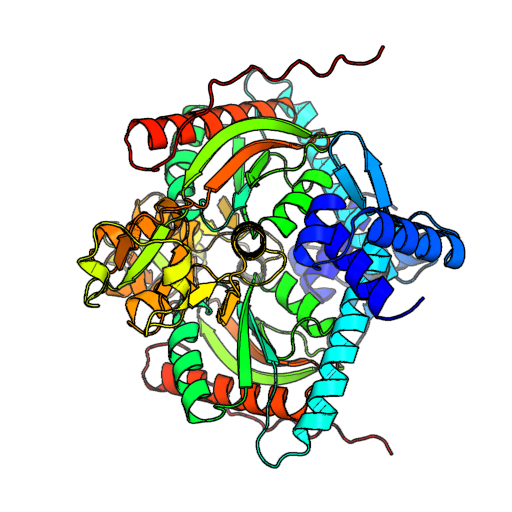938 1 85.56 8 TYR B O 1
ATOM 2572 N N . PHE B 1 9 ? 10.766 -2.666 -24.406 1 87.38 9 PHE B N 1
ATOM 2573 C CA . PHE B 1 9 ? 10.391 -1.328 -23.969 1 87.38 9 PHE B CA 1
ATOM 2574 C C . PHE B 1 9 ? 9.984 -1.337 -22.5 1 87.38 9 PHE B C 1
ATOM 2576 O O . PHE B 1 9 ? 10.438 -0.494 -21.719 1 87.38 9 PHE B O 1
ATOM 2583 N N . THR B 1 10 ? 9.188 -2.246 -22.188 1 85.06 10 THR B N 1
ATOM 2584 C CA . THR B 1 10 ? 8.703 -2.328 -20.812 1 85.06 10 THR B CA 1
ATOM 2585 C C . THR B 1 10 ? 9.852 -2.557 -19.844 1 85.06 10 THR B C 1
ATOM 2587 O O . THR B 1 10 ? 9.898 -1.953 -18.766 1 85.06 10 THR B O 1
ATOM 2590 N N . GLN B 1 11 ? 10.766 -3.402 -20.219 1 83.31 11 GLN B N 1
ATOM 2591 C CA . GLN B 1 11 ? 11.914 -3.697 -19.375 1 83.31 11 GLN B CA 1
ATOM 2592 C C . GLN B 1 11 ? 12.805 -2.469 -19.203 1 83.31 11 GLN B C 1
ATOM 2594 O O . GLN B 1 11 ? 13.336 -2.223 -18.125 1 83.31 11 GLN B O 1
ATOM 2599 N N . ILE B 1 12 ? 12.945 -1.759 -20.266 1 85.62 12 ILE B N 1
ATOM 2600 C CA . ILE B 1 12 ? 13.758 -0.545 -20.203 1 85.62 12 ILE B CA 1
ATOM 2601 C C . ILE B 1 12 ? 13.078 0.478 -19.281 1 85.62 12 ILE B C 1
ATOM 2603 O O . ILE B 1 12 ? 13.734 1.09 -18.438 1 85.62 12 ILE B O 1
ATOM 2607 N N . ALA B 1 13 ? 11.805 0.625 -19.5 1 81.88 13 ALA B N 1
ATOM 2608 C CA . ALA B 1 13 ? 11.039 1.577 -18.703 1 81.88 13 ALA B CA 1
ATOM 2609 C C . ALA B 1 13 ? 11.117 1.235 -17.219 1 81.88 13 ALA B C 1
ATOM 2611 O O . ALA B 1 13 ? 11.234 2.127 -16.375 1 81.88 13 ALA B O 1
ATOM 2612 N N . GLU B 1 14 ? 11.117 0.01 -16.969 1 75.19 14 GLU B N 1
ATOM 2613 C CA . GLU B 1 14 ? 11.109 -0.471 -15.594 1 75.19 14 GLU B CA 1
ATOM 2614 C C . GLU B 1 14 ? 12.508 -0.412 -14.984 1 75.19 14 GLU B C 1
ATOM 2616 O O . GLU B 1 14 ? 12.664 -0.109 -13.805 1 75.19 14 GLU B O 1
ATOM 2621 N N . SER B 1 15 ? 13.555 -0.701 -15.797 1 77 15 SER B N 1
ATOM 2622 C CA . SER B 1 15 ? 14.938 -0.743 -15.32 1 77 15 SER B CA 1
ATOM 2623 C C . SER B 1 15 ? 15.531 0.657 -15.227 1 77 15 SER B C 1
ATOM 2625 O O . SER B 1 15 ? 16.5 0.88 -14.492 1 77 15 SER B O 1
ATOM 2627 N N . GLY B 1 16 ? 14.953 1.595 -16.031 1 76.38 16 GLY B N 1
ATOM 2628 C CA . GLY B 1 16 ? 15.438 2.965 -16.078 1 76.38 16 GLY B CA 1
ATOM 2629 C C . GLY B 1 16 ? 16.797 3.098 -16.75 1 76.38 16 GLY B C 1
ATOM 2630 O O . GLY B 1 16 ? 17.422 4.156 -16.688 1 76.38 16 GLY B O 1
ATOM 2631 N N . ASN B 1 17 ? 17.297 1.997 -17.125 1 82.69 17 ASN B N 1
ATOM 2632 C CA . ASN B 1 17 ? 18.609 1.909 -17.766 1 82.69 17 ASN B CA 1
ATOM 2633 C C . ASN B 1 17 ? 18.641 0.826 -18.844 1 82.69 17 ASN B C 1
ATOM 2635 O O . ASN B 1 17 ? 18.219 -0.307 -18.594 1 82.69 17 ASN B O 1
ATOM 2639 N N . VAL B 1 18 ? 19.172 1.212 -20 1 86.81 18 VAL B N 1
ATOM 2640 C CA . VAL B 1 18 ? 19.141 0.3 -21.141 1 86.81 18 VAL B CA 1
ATOM 2641 C C . VAL B 1 18 ? 20.078 -0.882 -20.875 1 86.81 18 VAL B C 1
ATOM 2643 O O . VAL B 1 18 ? 19.734 -2.027 -21.188 1 86.81 18 VAL B O 1
ATOM 2646 N N . SER B 1 19 ? 21.203 -0.55 -20.25 1 86.25 19 SER B N 1
ATOM 2647 C CA . SER B 1 19 ? 22.156 -1.617 -19.969 1 86.25 19 SER B CA 1
ATOM 2648 C C . SER B 1 19 ? 21.609 -2.609 -18.953 1 86.25 19 SER B C 1
ATOM 2650 O O . SER B 1 19 ? 21.75 -3.822 -19.109 1 86.25 19 SER B O 1
ATOM 2652 N N . ARG B 1 20 ? 21.094 -2.104 -18 1 81.81 20 ARG B N 1
ATOM 2653 C CA . ARG B 1 20 ? 20.484 -2.957 -16.984 1 81.81 20 ARG B CA 1
ATOM 2654 C C . ARG B 1 20 ? 19.359 -3.795 -17.562 1 81.81 20 ARG B C 1
ATOM 2656 O O . ARG B 1 20 ? 19.219 -4.977 -17.234 1 81.81 20 ARG B O 1
ATOM 2663 N N . ALA B 1 21 ? 18.547 -3.172 -18.328 1 86 21 ALA B N 1
ATOM 2664 C CA . ALA B 1 21 ? 17.469 -3.891 -19 1 86 21 ALA B CA 1
ATOM 2665 C C . ALA B 1 21 ? 18.016 -5.016 -19.875 1 86 21 ALA B C 1
ATOM 2667 O O . ALA B 1 21 ? 17.469 -6.117 -19.891 1 86 21 ALA B O 1
ATOM 2668 N N . ALA B 1 22 ? 19.094 -4.777 -20.547 1 87.5 22 ALA B N 1
ATOM 2669 C CA . ALA B 1 22 ? 19.719 -5.773 -21.422 1 87.5 22 ALA B CA 1
ATOM 2670 C C . ALA B 1 22 ? 20.203 -6.977 -20.609 1 87.5 22 ALA B C 1
ATOM 2672 O O . ALA B 1 22 ? 20.062 -8.125 -21.031 1 87.5 22 ALA B O 1
ATOM 2673 N N . GLU B 1 23 ? 20.734 -6.676 -19.5 1 79.56 23 GLU B N 1
ATOM 2674 C CA . GLU B 1 23 ? 21.203 -7.738 -18.625 1 79.56 23 GLU B CA 1
ATOM 2675 C C . GLU B 1 23 ? 20.047 -8.633 -18.172 1 79.56 23 GLU B C 1
ATOM 2677 O O . GLU B 1 23 ? 20.156 -9.867 -18.219 1 79.56 23 GLU B O 1
ATOM 2682 N N . VAL B 1 24 ? 19.016 -8.008 -17.875 1 76.44 24 VAL B N 1
ATOM 2683 C CA . VAL B 1 24 ? 17.844 -8.742 -17.406 1 76.44 24 VAL B CA 1
ATOM 2684 C C . VAL B 1 24 ? 17.281 -9.586 -18.547 1 76.44 24 VAL B C 1
ATOM 2686 O O . VAL B 1 24 ? 16.844 -10.719 -18.328 1 76.44 24 VAL B O 1
ATOM 2689 N N . LEU B 1 25 ? 17.234 -9.039 -19.656 1 77.88 25 LEU B N 1
ATOM 2690 C CA . LEU B 1 25 ? 16.656 -9.68 -20.828 1 77.88 25 LEU B CA 1
ATOM 2691 C C . LEU B 1 25 ? 17.641 -10.664 -21.453 1 77.88 25 LEU B C 1
ATOM 2693 O O . LEU B 1 25 ? 17.281 -11.43 -22.344 1 77.88 25 LEU B O 1
ATOM 2697 N N . ARG B 1 26 ? 18.891 -10.648 -20.969 1 79.62 26 ARG B N 1
ATOM 2698 C CA . ARG B 1 26 ? 19.938 -11.523 -21.469 1 79.62 26 ARG B CA 1
ATOM 2699 C C . ARG B 1 26 ? 20.172 -11.305 -22.969 1 79.62 26 ARG B C 1
ATOM 2701 O O . ARG B 1 26 ? 20.219 -12.266 -23.734 1 79.62 26 ARG B O 1
ATOM 2708 N N . ILE B 1 27 ? 20.234 -10.016 -23.328 1 79.94 27 ILE B N 1
ATOM 2709 C CA . ILE B 1 27 ? 20.562 -9.648 -24.703 1 79.94 27 ILE B CA 1
ATOM 2710 C C . ILE B 1 27 ? 21.625 -8.555 -24.703 1 79.94 27 ILE B C 1
ATOM 2712 O O . ILE B 1 27 ? 21.891 -7.941 -23.672 1 79.94 27 ILE B O 1
ATOM 2716 N N . ALA B 1 28 ? 22.266 -8.383 -25.828 1 84.88 28 ALA B N 1
ATOM 2717 C CA . ALA B 1 28 ? 23.281 -7.355 -25.969 1 84.88 28 ALA B CA 1
ATOM 2718 C C . ALA B 1 28 ? 22.656 -5.961 -25.969 1 84.88 28 ALA B C 1
ATOM 2720 O O . ALA B 1 28 ? 21.609 -5.742 -26.562 1 84.88 28 ALA B O 1
ATOM 2721 N N . GLN B 1 29 ? 23.266 -5.086 -25.234 1 88.25 29 GLN B N 1
ATOM 2722 C CA . GLN B 1 29 ? 22.781 -3.721 -25.078 1 88.25 29 GLN B CA 1
ATOM 2723 C C . GLN B 1 29 ? 22.609 -3.033 -26.438 1 88.25 29 GLN B C 1
ATOM 2725 O O . GLN B 1 29 ? 21.594 -2.389 -26.688 1 88.25 29 GLN B O 1
ATOM 2730 N N . PRO B 1 30 ? 23.594 -3.141 -27.438 1 87.94 30 PRO B N 1
ATOM 2731 C CA . PRO B 1 30 ? 23.391 -2.482 -28.734 1 87.94 30 PRO B CA 1
ATOM 2732 C C . PRO B 1 30 ? 22.156 -2.996 -29.469 1 87.94 30 PRO B C 1
ATOM 2734 O O . PRO B 1 30 ? 21.453 -2.223 -30.141 1 87.94 30 PRO B O 1
ATOM 2737 N N . SER B 1 31 ? 21.938 -4.281 -29.312 1 84.81 31 SER B N 1
ATOM 2738 C CA . SER B 1 31 ? 20.766 -4.871 -29.922 1 84.81 31 SER B CA 1
ATOM 2739 C C . SER B 1 31 ? 19.484 -4.301 -29.328 1 84.81 31 SER B C 1
ATOM 2741 O O . SER B 1 31 ? 18.547 -3.965 -30.062 1 84.81 31 SER B O 1
ATOM 2743 N N . LEU B 1 32 ? 19.484 -4.23 -28.016 1 90.75 32 LEU B N 1
ATOM 2744 C CA . LEU B 1 32 ? 18.312 -3.676 -27.328 1 90.75 32 LEU B CA 1
ATOM 2745 C C . LEU B 1 32 ? 18.094 -2.223 -27.734 1 90.75 32 LEU B C 1
ATOM 2747 O O . LEU B 1 32 ? 16.953 -1.813 -28 1 90.75 32 LEU B O 1
ATOM 2751 N N . SER B 1 33 ? 19.141 -1.433 -27.828 1 90.31 33 SER B N 1
ATOM 2752 C CA . SER B 1 33 ? 19.062 -0.024 -28.188 1 90.31 33 SER B CA 1
ATOM 2753 C C . SER B 1 33 ? 18.531 0.144 -29.609 1 90.31 33 SER B C 1
ATOM 2755 O O . SER B 1 33 ? 17.703 1.013 -29.875 1 90.31 33 SER B O 1
ATOM 2757 N N . GLN B 1 34 ? 19.031 -0.705 -30.516 1 88.12 34 GLN B N 1
ATOM 2758 C CA . GLN B 1 34 ? 18.609 -0.658 -31.906 1 88.12 34 GLN B CA 1
ATOM 2759 C C . GLN B 1 34 ? 17.125 -0.988 -32.031 1 88.12 34 GLN B C 1
ATOM 2761 O O . GLN B 1 34 ? 16.406 -0.347 -32.812 1 88.12 34 GLN B O 1
ATOM 2766 N N . GLN B 1 35 ? 16.734 -1.996 -31.297 1 87.62 35 GLN B N 1
ATOM 2767 C CA . GLN B 1 35 ? 15.328 -2.393 -31.328 1 87.62 35 GLN B CA 1
ATOM 2768 C C . GLN B 1 35 ? 14.43 -1.265 -30.844 1 87.62 35 GLN B C 1
ATOM 2770 O O . GLN B 1 35 ? 13.328 -1.067 -31.375 1 87.62 35 GLN B O 1
ATOM 2775 N N . MET B 1 36 ? 14.867 -0.537 -29.844 1 90.5 36 MET B N 1
ATOM 2776 C CA . MET B 1 36 ? 14.094 0.586 -29.328 1 90.5 36 MET B CA 1
ATOM 2777 C C . MET B 1 36 ? 14.016 1.717 -30.344 1 90.5 36 MET B C 1
ATOM 2779 O O . MET B 1 36 ? 12.969 2.334 -30.516 1 90.5 36 MET B O 1
ATOM 2783 N N . ARG B 1 37 ? 15.109 1.973 -31.016 1 88.19 37 ARG B N 1
ATOM 2784 C CA . ARG B 1 37 ? 15.125 2.98 -32.062 1 88.19 37 ARG B CA 1
ATOM 2785 C C . ARG B 1 37 ? 14.172 2.605 -33.219 1 88.19 37 ARG B C 1
ATOM 2787 O O . ARG B 1 37 ? 13.438 3.457 -33.719 1 88.19 37 ARG B O 1
ATOM 2794 N N . ASN B 1 38 ? 14.266 1.355 -33.562 1 84.44 38 ASN B N 1
ATOM 2795 C CA . ASN B 1 38 ? 13.359 0.868 -34.594 1 84.44 38 ASN B CA 1
ATOM 2796 C C . ASN B 1 38 ? 11.898 1.058 -34.188 1 84.44 38 ASN B C 1
ATOM 2798 O O . ASN B 1 38 ? 11.078 1.442 -35.031 1 84.44 38 ASN B O 1
ATOM 2802 N N . LEU B 1 39 ? 11.617 0.705 -32.969 1 86.19 39 LEU B N 1
ATOM 2803 C CA . LEU B 1 39 ? 10.258 0.84 -32.438 1 86.19 39 LEU B CA 1
ATOM 2804 C C . LEU B 1 39 ? 9.805 2.297 -32.5 1 86.19 39 LEU B C 1
ATOM 2806 O O . LEU B 1 39 ? 8.695 2.596 -32.938 1 86.19 39 LEU B O 1
ATOM 2810 N N . GLU B 1 40 ? 10.656 3.195 -32.031 1 88.75 40 GLU B N 1
ATOM 2811 C CA . GLU B 1 40 ? 10.344 4.621 -32.031 1 88.75 40 GLU B CA 1
ATOM 2812 C C . GLU B 1 40 ? 10.18 5.148 -33.438 1 88.75 40 GLU B C 1
ATOM 2814 O O . GLU B 1 40 ? 9.281 5.945 -33.719 1 88.75 40 GLU B O 1
ATOM 2819 N N . ASP B 1 41 ? 11 4.715 -34.375 1 82.5 41 ASP B N 1
ATOM 2820 C CA . ASP B 1 41 ? 10.93 5.105 -35.781 1 82.5 41 ASP B CA 1
ATOM 2821 C C . ASP B 1 41 ? 9.617 4.637 -36.406 1 82.5 41 ASP B C 1
ATOM 2823 O O . ASP B 1 41 ? 8.992 5.379 -37.188 1 82.5 41 ASP B O 1
ATOM 2827 N N . GLU B 1 42 ? 9.359 3.416 -36.125 1 79.81 42 GLU B N 1
ATOM 2828 C CA . GLU B 1 42 ? 8.125 2.857 -36.656 1 79.81 42 GLU B CA 1
ATOM 2829 C C . GLU B 1 42 ? 6.906 3.641 -36.156 1 79.81 42 GLU B C 1
ATOM 2831 O O . GLU B 1 42 ? 5.973 3.879 -36.938 1 79.81 42 GLU B O 1
ATOM 2836 N N . LEU B 1 43 ? 6.965 3.984 -34.875 1 80.56 43 LEU B N 1
ATOM 2837 C CA . LEU B 1 43 ? 5.832 4.668 -34.281 1 80.56 43 LEU B CA 1
ATOM 2838 C C . LEU B 1 43 ? 5.875 6.164 -34.562 1 80.56 43 LEU B C 1
ATOM 2840 O O . LEU B 1 43 ? 4.871 6.859 -34.406 1 80.56 43 LEU B O 1
ATOM 2844 N N . GLY B 1 44 ? 7.039 6.684 -34.938 1 82.19 44 GLY B N 1
ATOM 2845 C CA . GLY B 1 44 ? 7.215 8.086 -35.281 1 82.19 44 GLY B CA 1
ATOM 2846 C C . GLY B 1 44 ? 7.262 8.992 -34.062 1 82.19 44 GLY B C 1
ATOM 2847 O O . GLY B 1 44 ? 6.945 10.18 -34.156 1 82.19 44 GLY B O 1
ATOM 2848 N N . VAL B 1 45 ? 7.438 8.375 -32.938 1 81.88 45 VAL B N 1
ATOM 2849 C CA . VAL B 1 45 ? 7.484 9.148 -31.719 1 81.88 45 VAL B CA 1
ATOM 2850 C C . VAL B 1 45 ? 8.672 8.695 -30.875 1 81.88 45 VAL B C 1
ATOM 2852 O O . VAL B 1 45 ? 9.195 7.594 -31.062 1 81.88 45 VAL B O 1
ATOM 2855 N N . GLU B 1 46 ? 9.086 9.547 -30.016 1 87.06 46 GLU B N 1
ATOM 2856 C CA . GLU B 1 46 ? 10.078 9.18 -29.016 1 87.06 46 GLU B CA 1
ATOM 2857 C C . GLU B 1 46 ? 9.406 8.648 -27.75 1 87.06 46 GLU B C 1
ATOM 2859 O O . GLU B 1 46 ? 8.586 9.336 -27.141 1 87.06 46 GLU B O 1
ATOM 2864 N N . LEU B 1 47 ? 9.734 7.438 -27.438 1 87.12 47 LEU B N 1
ATOM 2865 C CA . LEU B 1 47 ? 9.133 6.797 -26.266 1 87.12 47 LEU B CA 1
ATOM 2866 C C . LEU B 1 47 ? 10.023 6.961 -25.047 1 87.12 47 LEU B C 1
ATOM 2868 O O . LEU B 1 47 ? 9.531 6.922 -23.906 1 87.12 47 LEU B O 1
ATOM 2872 N N . LEU B 1 48 ? 11.336 7.109 -25.312 1 88.38 48 LEU B N 1
ATOM 2873 C CA . LEU B 1 48 ? 12.312 7.156 -24.234 1 88.38 48 LEU B CA 1
ATOM 2874 C C . LEU B 1 48 ? 13.141 8.438 -24.312 1 88.38 48 LEU B C 1
ATOM 2876 O O . LEU B 1 48 ? 13.484 8.898 -25.391 1 88.38 48 LEU B O 1
ATOM 2880 N N . PHE B 1 49 ? 13.336 8.984 -23.172 1 83.62 49 PHE B N 1
ATOM 2881 C CA . PHE B 1 49 ? 14.219 10.133 -23.016 1 83.62 49 PHE B CA 1
ATOM 2882 C C . PHE B 1 49 ? 15.539 9.719 -22.375 1 83.62 49 PHE B C 1
ATOM 2884 O O . PHE B 1 49 ? 15.555 9.234 -21.234 1 83.62 49 PHE B O 1
ATOM 2891 N N . ARG B 1 50 ? 16.562 9.867 -23.172 1 79.19 50 ARG B N 1
ATOM 2892 C CA . ARG B 1 50 ? 17.875 9.492 -22.672 1 79.19 50 ARG B CA 1
ATOM 2893 C C . ARG B 1 50 ? 18.562 10.68 -21.984 1 79.19 50 ARG B C 1
ATOM 2895 O O . ARG B 1 50 ? 18.516 11.805 -22.5 1 79.19 50 ARG B O 1
ATOM 2902 N N . HIS B 1 51 ? 19 10.438 -20.797 1 75.62 51 HIS B N 1
ATOM 2903 C CA . HIS B 1 51 ? 19.719 11.453 -20.047 1 75.62 51 HIS B CA 1
ATOM 2904 C C . HIS B 1 51 ? 20.922 10.852 -19.312 1 75.62 51 HIS B C 1
ATOM 2906 O O . HIS B 1 51 ? 21.188 9.648 -19.438 1 75.62 51 HIS B O 1
ATOM 2912 N N . ALA B 1 52 ? 21.781 11.602 -18.719 1 66.81 52 ALA B N 1
ATOM 2913 C CA . ALA B 1 52 ? 23.031 11.18 -18.094 1 66.81 52 ALA B CA 1
ATOM 2914 C C . ALA B 1 52 ? 22.781 10.094 -17.047 1 66.81 52 ALA B C 1
ATOM 2916 O O . ALA B 1 52 ? 23.641 9.242 -16.812 1 66.81 52 ALA B O 1
ATOM 2917 N N . ARG B 1 53 ? 21.641 10.055 -16.562 1 62.34 53 ARG B N 1
ATOM 2918 C CA . ARG B 1 53 ? 21.375 9.172 -15.438 1 62.34 53 ARG B CA 1
ATOM 2919 C C . ARG B 1 53 ? 20.656 7.906 -15.898 1 62.34 53 ARG B C 1
ATOM 2921 O O . ARG B 1 53 ? 20.391 7.008 -15.094 1 62.34 53 ARG B O 1
ATOM 2928 N N . GLY B 1 54 ? 20.391 7.883 -17.125 1 79.62 54 GLY B N 1
ATOM 2929 C CA . GLY B 1 54 ? 19.719 6.715 -17.672 1 79.62 54 GLY B CA 1
ATOM 2930 C C . GLY B 1 54 ? 18.641 7.059 -18.688 1 79.62 54 GLY B C 1
ATOM 2931 O O . GLY B 1 54 ? 18.859 7.895 -19.562 1 79.62 54 GLY B O 1
ATOM 2932 N N . VAL B 1 55 ? 17.594 6.223 -18.672 1 82.81 55 VAL B N 1
ATOM 2933 C CA . VAL B 1 55 ? 16.516 6.395 -19.625 1 82.81 55 VAL B CA 1
ATOM 2934 C C . VAL B 1 55 ? 15.172 6.445 -18.906 1 82.81 55 VAL B C 1
ATOM 2936 O O . VAL B 1 55 ? 14.953 5.707 -17.938 1 82.81 5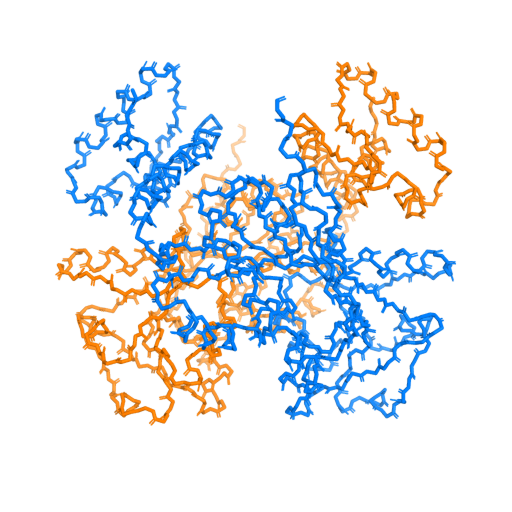5 VAL B O 1
ATOM 2939 N N . THR B 1 56 ? 14.375 7.453 -19.219 1 81.06 56 THR B N 1
ATOM 2940 C CA . THR B 1 56 ? 13.023 7.547 -18.688 1 81.06 56 THR B CA 1
ATOM 2941 C C . THR B 1 56 ? 12 7.613 -19.812 1 81.06 56 THR B C 1
ATOM 2943 O O . THR B 1 56 ? 12.273 8.18 -20.875 1 81.06 56 THR B O 1
ATOM 2946 N N . PRO B 1 57 ? 10.797 7.008 -19.578 1 80.06 57 PRO B N 1
ATOM 2947 C CA . PRO B 1 57 ? 9.758 7.129 -20.609 1 80.06 57 PRO B CA 1
ATOM 2948 C C . PRO B 1 57 ? 9.273 8.562 -20.797 1 80.06 57 PRO B C 1
ATOM 2950 O O . PRO B 1 57 ? 9.164 9.312 -19.812 1 80.06 57 PRO B O 1
ATOM 2953 N N . THR B 1 58 ? 9.086 8.992 -22.078 1 76.69 58 THR B N 1
ATOM 2954 C CA . THR B 1 58 ? 8.383 10.234 -22.375 1 76.69 58 THR B CA 1
ATOM 2955 C C . THR B 1 58 ? 6.914 10.141 -21.984 1 76.69 58 THR B C 1
ATOM 2957 O O . THR B 1 58 ? 6.461 9.094 -21.516 1 76.69 58 THR B O 1
ATOM 2960 N N . GLU B 1 59 ? 6.234 11.234 -22.125 1 65.94 59 GLU B N 1
ATOM 2961 C CA . GLU B 1 59 ? 4.797 11.195 -21.891 1 65.94 59 GLU B CA 1
ATOM 2962 C C . GLU B 1 59 ? 4.121 10.141 -22.75 1 65.94 59 GLU B C 1
ATOM 2964 O O . GLU B 1 59 ? 3.295 9.359 -22.266 1 65.94 59 GLU B O 1
ATOM 2969 N N . LEU B 1 60 ? 4.488 10.172 -23.969 1 73.31 60 LEU B N 1
ATOM 2970 C CA . LEU B 1 60 ? 3.971 9.164 -24.875 1 73.31 60 LEU B CA 1
ATOM 2971 C C . LEU B 1 60 ? 4.504 7.777 -24.531 1 73.31 60 LEU B C 1
ATOM 2973 O O . LEU B 1 60 ? 3.811 6.773 -24.703 1 73.31 60 LEU B O 1
ATOM 2977 N N . GLY B 1 61 ? 5.695 7.789 -23.953 1 79.94 61 GLY B N 1
ATOM 2978 C CA . GLY B 1 61 ? 6.277 6.543 -23.484 1 79.94 61 GLY B CA 1
ATOM 2979 C C . GLY B 1 61 ? 5.496 5.918 -22.344 1 79.94 61 GLY B C 1
ATOM 2980 O O . GLY B 1 61 ? 5.312 4.699 -22.297 1 79.94 61 GLY B O 1
ATOM 2981 N N . LEU B 1 62 ? 5.023 6.715 -21.5 1 71.5 62 LEU B N 1
ATOM 2982 C CA . LEU B 1 62 ? 4.242 6.227 -20.375 1 71.5 62 LEU B CA 1
ATOM 2983 C C . LEU B 1 62 ? 2.914 5.641 -20.844 1 71.5 62 LEU B C 1
ATOM 2985 O O . LEU B 1 62 ? 2.488 4.594 -20.344 1 71.5 62 LEU B O 1
ATOM 2989 N N . LYS B 1 63 ? 2.277 6.328 -21.766 1 67.75 63 LYS B N 1
ATOM 2990 C CA . LYS B 1 63 ? 1.05 5.797 -22.359 1 67.75 63 LYS B CA 1
ATOM 2991 C C . LYS B 1 63 ? 1.308 4.473 -23.062 1 67.75 63 LYS B C 1
ATOM 2993 O O . LYS B 1 63 ? 0.544 3.518 -22.906 1 67.75 63 LYS B O 1
ATOM 2998 N N . PHE B 1 64 ? 2.379 4.508 -23.844 1 76 64 PHE B N 1
ATOM 2999 C CA . PHE B 1 64 ? 2.752 3.295 -24.562 1 76 64 PHE B CA 1
ATOM 3000 C C . PHE B 1 64 ? 3.059 2.16 -23.594 1 76 64 PHE B C 1
ATOM 3002 O O . PHE B 1 64 ? 2.723 1.004 -23.859 1 76 64 PHE B O 1
ATOM 3009 N N . TYR B 1 65 ? 3.697 2.533 -22.469 1 80.69 65 TYR B N 1
ATOM 3010 C CA . TYR B 1 65 ? 4.023 1.548 -21.438 1 80.69 65 TYR B CA 1
ATOM 3011 C C . TYR B 1 65 ? 2.768 0.857 -20.922 1 80.69 65 TYR B C 1
ATOM 3013 O O . TYR B 1 65 ? 2.732 -0.369 -20.797 1 80.69 65 TYR B O 1
ATOM 3021 N N . GLU B 1 66 ? 1.809 1.604 -20.719 1 67.38 66 GLU B N 1
ATOM 3022 C CA . GLU B 1 66 ? 0.549 1.049 -20.234 1 67.38 66 GLU B CA 1
ATOM 3023 C C . GLU B 1 66 ? -0.059 0.087 -21.25 1 67.38 66 GLU B C 1
ATOM 3025 O O . GLU B 1 66 ? -0.509 -1.003 -20.891 1 67.38 66 GLU B O 1
ATOM 3030 N N . HIS B 1 67 ? -0.031 0.509 -22.469 1 67.31 67 HIS B N 1
ATOM 3031 C CA . HIS B 1 67 ? -0.569 -0.333 -23.531 1 67.31 67 HIS B CA 1
ATOM 3032 C C . HIS B 1 67 ? 0.284 -1.581 -23.734 1 67.31 67 HIS B C 1
ATOM 3034 O O . HIS B 1 67 ? -0.248 -2.682 -23.891 1 67.31 67 HIS B O 1
ATOM 3040 N N . ALA B 1 68 ? 1.588 -1.32 -23.719 1 77.31 68 ALA B N 1
ATOM 3041 C CA . ALA B 1 68 ? 2.504 -2.441 -23.922 1 77.31 68 ALA B CA 1
ATOM 3042 C C . ALA B 1 68 ? 2.322 -3.492 -22.828 1 77.31 68 ALA B C 1
ATOM 3044 O O . ALA B 1 68 ? 2.271 -4.691 -23.109 1 77.31 68 ALA B O 1
ATOM 3045 N N . ARG B 1 69 ? 2.207 -2.975 -21.688 1 73.06 69 ARG B N 1
ATOM 3046 C CA . ARG B 1 69 ? 1.999 -3.887 -20.562 1 73.06 69 ARG B CA 1
ATOM 3047 C C . ARG B 1 69 ? 0.698 -4.668 -20.734 1 73.06 69 ARG B C 1
ATOM 3049 O O . ARG B 1 69 ? 0.655 -5.871 -20.484 1 73.06 69 ARG B O 1
ATOM 3056 N N . ARG B 1 70 ? -0.293 -4.031 -21.172 1 62.75 70 ARG B N 1
ATOM 3057 C CA . ARG B 1 70 ? -1.578 -4.688 -21.391 1 62.75 70 ARG B CA 1
ATOM 3058 C C . ARG B 1 70 ? -1.471 -5.754 -22.469 1 62.75 70 ARG B C 1
ATOM 3060 O O . ARG B 1 70 ? -2.014 -6.852 -22.328 1 62.75 70 ARG B O 1
ATOM 3067 N N . ILE B 1 71 ? -0.816 -5.371 -23.484 1 64.06 71 ILE B N 1
ATOM 3068 C CA . ILE B 1 71 ? -0.642 -6.301 -24.594 1 64.06 71 ILE B CA 1
ATOM 3069 C C . ILE B 1 71 ? 0.135 -7.527 -24.125 1 64.06 71 ILE B C 1
ATOM 3071 O O . ILE B 1 71 ? -0.273 -8.664 -24.375 1 64.06 71 ILE B O 1
ATOM 3075 N N . LEU B 1 72 ? 1.189 -7.273 -23.422 1 72.88 72 LEU B N 1
ATOM 3076 C CA . LEU B 1 72 ? 2.025 -8.383 -22.969 1 72.88 72 LEU B CA 1
ATOM 3077 C C . LEU B 1 72 ? 1.271 -9.258 -21.984 1 72.88 72 LEU B C 1
ATOM 3079 O O . LEU B 1 72 ? 1.425 -10.484 -21.984 1 72.88 72 LEU B O 1
ATOM 3083 N N . GLN B 1 73 ? 0.514 -8.609 -21.281 1 63.75 73 GLN B N 1
ATOM 3084 C CA . GLN B 1 73 ? -0.34 -9.375 -20.375 1 63.75 73 GLN B CA 1
ATOM 3085 C C . GLN B 1 73 ? -1.34 -10.227 -21.141 1 63.75 73 GLN B C 1
ATOM 3087 O O . GLN B 1 73 ? -1.589 -11.375 -20.781 1 63.75 73 GLN B O 1
ATOM 3092 N N . GLU B 1 74 ? -1.837 -9.648 -22.188 1 58.25 74 GLU B N 1
ATOM 3093 C CA . GLU B 1 74 ? -2.785 -10.375 -23.016 1 58.25 74 GLU B CA 1
ATOM 3094 C C . GLU B 1 74 ? -2.115 -11.562 -23.703 1 58.25 74 GLU B C 1
ATOM 3096 O O . GLU B 1 74 ? -2.725 -12.625 -23.859 1 58.25 74 GLU B O 1
ATOM 3101 N N . VAL B 1 75 ? -0.951 -11.359 -24.156 1 59.88 75 VAL B N 1
ATOM 3102 C CA . VAL B 1 75 ? -0.194 -12.438 -24.781 1 59.88 75 VAL B CA 1
ATOM 3103 C C . VAL B 1 75 ? -0.01 -13.578 -23.781 1 59.88 75 VAL B C 1
ATOM 3105 O O . VAL B 1 75 ? -0.222 -14.75 -24.109 1 59.88 75 VAL B O 1
ATOM 3108 N N . GLU B 1 76 ? 0.405 -13.242 -22.656 1 61.56 76 GLU B N 1
ATOM 3109 C CA . GLU B 1 76 ? 0.594 -14.266 -21.625 1 61.56 76 GLU B CA 1
ATOM 3110 C C . GLU B 1 76 ? -0.723 -14.961 -21.297 1 61.56 76 GLU B C 1
ATOM 3112 O O . GLU B 1 76 ? -0.763 -16.188 -21.125 1 61.56 76 GLU B O 1
ATOM 3117 N N . ARG B 1 77 ? -1.656 -14.164 -21.375 1 55.16 77 ARG B N 1
ATOM 3118 C CA . ARG B 1 77 ? -2.996 -14.688 -21.125 1 55.16 77 ARG B CA 1
ATOM 3119 C C . ARG B 1 77 ? -3.416 -15.672 -22.219 1 55.16 77 ARG B C 1
ATOM 3121 O O . ARG B 1 77 ? -3.992 -16.719 -21.922 1 55.16 77 ARG B O 1
ATOM 3128 N N . ALA B 1 78 ? -3.18 -15.266 -23.391 1 52.72 78 ALA B N 1
ATOM 3129 C CA . ALA B 1 78 ? -3.512 -16.141 -24.516 1 52.72 78 ALA B CA 1
ATOM 3130 C C . ALA B 1 78 ? -2.803 -17.484 -24.406 1 52.72 78 ALA B C 1
ATOM 3132 O O . ALA B 1 78 ? -3.4 -18.531 -24.656 1 52.72 78 ALA B O 1
ATOM 3133 N N . LYS B 1 79 ? -1.619 -17.375 -24.078 1 54.72 79 LYS B N 1
ATOM 3134 C CA . LYS B 1 79 ? -0.864 -18.609 -23.891 1 54.72 79 LYS B CA 1
ATOM 3135 C C . LYS B 1 79 ? -1.491 -19.484 -22.797 1 54.72 79 LYS B C 1
ATOM 3137 O O . LYS B 1 79 ? -1.61 -20.703 -22.969 1 54.72 79 LYS B O 1
ATOM 3142 N N . GLU B 1 80 ? -1.868 -18.781 -21.828 1 51.91 80 GLU B N 1
ATOM 3143 C CA . GLU B 1 80 ? -2.426 -19.484 -20.688 1 51.91 80 GLU B CA 1
ATOM 3144 C C . GLU B 1 80 ? -3.775 -20.109 -21.031 1 51.91 80 GLU B C 1
ATOM 3146 O O . GLU B 1 80 ? -4.059 -21.25 -20.625 1 51.91 80 GLU B O 1
ATOM 3151 N N . VAL B 1 81 ? -4.578 -19.344 -21.672 1 48.19 81 VAL B N 1
ATOM 3152 C CA . VAL B 1 81 ? -5.879 -19.859 -22.094 1 48.19 81 VAL B CA 1
ATOM 3153 C C . VAL B 1 81 ? -5.688 -21.078 -22.984 1 48.19 81 VAL B C 1
ATOM 3155 O O . VAL B 1 81 ? -6.418 -22.078 -22.859 1 48.19 81 VAL B O 1
ATOM 3158 N N . MET B 1 82 ? -4.867 -20.891 -23.891 1 47.75 82 MET B N 1
ATOM 3159 C CA . MET B 1 82 ? -4.629 -22.031 -24.766 1 47.75 82 MET B CA 1
ATOM 3160 C C . MET B 1 82 ? -4.141 -23.234 -23.969 1 47.75 82 MET B C 1
ATOM 3162 O O . MET B 1 82 ? -4.492 -24.375 -24.281 1 47.75 82 MET B O 1
ATOM 3166 N N . ARG B 1 83 ? -3.443 -22.938 -22.984 1 47.38 83 ARG B N 1
ATOM 3167 C CA . ARG B 1 83 ? -2.951 -24.016 -22.125 1 47.38 83 ARG B CA 1
ATOM 3168 C C . ARG B 1 83 ? -4.047 -24.516 -21.203 1 47.38 83 ARG B C 1
ATOM 3170 O O . ARG B 1 83 ? -4.047 -25.688 -20.812 1 47.38 83 ARG B O 1
ATOM 3177 N N . SER B 1 84 ? -4.836 -23.578 -20.75 1 47.28 84 SER B N 1
ATOM 3178 C CA . SER B 1 84 ? -5.895 -23.938 -19.812 1 47.28 84 SER B CA 1
ATOM 3179 C C . SER B 1 84 ? -6.891 -24.906 -20.453 1 47.28 84 SER B C 1
ATOM 3181 O O . SER B 1 84 ? -7.832 -25.359 -19.797 1 47.28 84 SER B O 1
ATOM 3183 N N . GLN B 1 85 ? -6.973 -25.047 -21.672 1 42.28 85 GLN B N 1
ATOM 3184 C CA . GLN B 1 85 ? -7.863 -26.109 -22.125 1 42.28 85 GLN B CA 1
ATOM 3185 C C . GLN B 1 85 ? -7.633 -27.391 -21.344 1 42.28 85 GLN B C 1
ATOM 3187 O O . GLN B 1 85 ? -8.344 -28.391 -21.547 1 42.28 85 GLN B O 1
ATOM 3192 N N . ALA B 1 86 ? -6.719 -27.453 -20.547 1 46.5 86 ALA B N 1
ATOM 3193 C CA . ALA B 1 86 ? -6.723 -28.656 -19.703 1 46.5 86 ALA B CA 1
ATOM 3194 C C . ALA B 1 86 ? -7.77 -28.547 -18.609 1 46.5 86 ALA B C 1
ATOM 3196 O O . ALA B 1 86 ? -8.195 -27.453 -18.25 1 46.5 86 ALA B O 1
ATOM 3197 N N . THR B 1 87 ? -8.609 -29.562 -18.109 1 54.25 87 THR B N 1
ATOM 3198 C CA . THR B 1 87 ? -9.703 -29.766 -17.172 1 54.25 87 THR B CA 1
ATOM 3199 C C . THR B 1 87 ? -9.516 -28.906 -15.922 1 54.25 87 THR B C 1
ATOM 3201 O O . THR B 1 87 ? -10.5 -28.484 -15.305 1 54.25 87 THR B O 1
ATOM 3204 N N . SER B 1 88 ? -8.312 -28.672 -15.398 1 65.62 88 SER B N 1
ATOM 3205 C CA . SER B 1 88 ? -8.117 -27.922 -14.164 1 65.62 88 SER B CA 1
ATOM 3206 C C . SER B 1 88 ? -7.57 -26.531 -14.453 1 65.62 88 SER B C 1
ATOM 3208 O O . SER B 1 88 ? -6.633 -26.375 -15.234 1 65.62 88 SER B O 1
ATOM 3210 N N . PRO B 1 89 ? -8.344 -25.484 -13.992 1 75.62 89 PRO B N 1
ATOM 3211 C CA . PRO B 1 89 ? -7.844 -24.125 -14.211 1 75.62 89 PRO B CA 1
ATOM 3212 C C . PRO B 1 89 ? -6.363 -23.969 -13.867 1 75.62 89 PRO B C 1
ATOM 3214 O O . PRO B 1 89 ? -5.887 -24.594 -12.914 1 75.62 89 PRO B O 1
ATOM 3217 N N . SER B 1 90 ? -5.621 -23.375 -14.68 1 77.62 90 SER B N 1
ATOM 3218 C CA . SER B 1 90 ? -4.195 -23.156 -14.477 1 77.62 90 SER B CA 1
ATOM 3219 C C . SER B 1 90 ? -3.801 -21.734 -14.891 1 77.62 90 SER B C 1
ATOM 3221 O O . SER B 1 90 ? -4.613 -21 -15.453 1 77.62 90 SER B O 1
ATOM 3223 N N . GLY B 1 91 ? -2.635 -21.281 -14.453 1 85.12 91 GLY B N 1
ATOM 3224 C CA . GLY B 1 91 ? -2.119 -19.984 -14.852 1 85.12 91 GLY B CA 1
ATOM 3225 C C . GLY B 1 91 ? -1.929 -19.031 -13.688 1 85.12 91 GLY B C 1
ATOM 3226 O O . GLY B 1 91 ? -1.948 -19.453 -12.523 1 85.12 91 GLY B O 1
ATOM 3227 N N . ARG B 1 92 ? -1.696 -17.797 -14.062 1 86.94 92 ARG B N 1
ATOM 3228 C CA . ARG B 1 92 ? -1.466 -16.75 -13.062 1 86.94 92 ARG B CA 1
ATOM 3229 C C . ARG B 1 92 ? -2.709 -15.891 -12.875 1 86.94 92 ARG B C 1
ATOM 3231 O O . ARG B 1 92 ? -3.348 -15.492 -13.852 1 86.94 92 ARG B O 1
ATOM 3238 N N . ILE B 1 93 ? -3.105 -15.727 -11.641 1 91.56 93 ILE B N 1
ATOM 3239 C CA . ILE B 1 93 ? -4.254 -14.883 -11.328 1 91.56 93 ILE B CA 1
ATOM 3240 C C . ILE B 1 93 ? -3.846 -13.805 -10.328 1 91.56 93 ILE B C 1
ATOM 3242 O O . ILE B 1 93 ? -3.271 -14.109 -9.281 1 91.56 93 ILE B O 1
ATOM 3246 N N . SER B 1 94 ? -4.105 -12.555 -10.672 1 94 94 SER B N 1
ATOM 3247 C CA . SER B 1 94 ? -3.854 -11.43 -9.773 1 94 94 SER B CA 1
ATOM 3248 C C . SER B 1 94 ? -5.086 -11.102 -8.938 1 94 94 SER B C 1
ATOM 3250 O O . SER B 1 94 ? -6.168 -10.875 -9.484 1 94 94 SER B O 1
ATOM 3252 N N . VAL B 1 95 ? -4.852 -11.07 -7.625 1 95.25 95 VAL B N 1
ATOM 3253 C CA . VAL B 1 95 ? -5.941 -10.781 -6.703 1 95.25 95 VAL B CA 1
ATOM 3254 C C . VAL B 1 95 ? -5.625 -9.508 -5.918 1 95.25 95 VAL B C 1
ATOM 3256 O O . VAL B 1 95 ? -4.609 -9.438 -5.219 1 95.25 95 VAL B O 1
ATOM 3259 N N . GLY B 1 96 ? -6.48 -8.57 -6.066 1 95.19 96 GLY B N 1
ATOM 3260 C CA . GLY B 1 96 ? -6.355 -7.34 -5.309 1 95.19 96 GLY B CA 1
ATOM 3261 C C . GLY B 1 96 ? -7.102 -7.371 -3.988 1 95.19 96 GLY B C 1
ATOM 3262 O O . GLY B 1 96 ? -8.297 -7.648 -3.953 1 95.19 96 GLY B O 1
ATOM 3263 N N . LEU B 1 97 ? -6.375 -7.086 -2.922 1 94.62 97 LEU B N 1
ATOM 3264 C CA . LEU B 1 97 ? -6.953 -7.016 -1.585 1 94.62 97 LEU B CA 1
ATOM 3265 C C . LEU B 1 97 ? -6.711 -5.648 -0.958 1 94.62 97 LEU B C 1
ATOM 3267 O O . LEU B 1 97 ? -5.613 -5.098 -1.064 1 94.62 97 LEU B O 1
ATOM 3271 N N . PRO B 1 98 ? -7.781 -5.102 -0.378 1 92.94 98 PRO B N 1
ATOM 3272 C CA . PRO B 1 98 ? -7.547 -3.846 0.341 1 92.94 98 PRO B CA 1
ATOM 3273 C C . PRO B 1 98 ? -6.66 -4.027 1.57 1 92.94 98 PRO B C 1
ATOM 3275 O O . PRO B 1 98 ? -6.633 -5.109 2.162 1 92.94 98 PRO B O 1
ATOM 3278 N N . THR B 1 99 ? -6.035 -2.971 1.939 1 90.5 99 THR B N 1
ATOM 3279 C CA . THR B 1 99 ? -5.059 -2.992 3.023 1 90.5 99 THR B CA 1
ATOM 3280 C C . THR B 1 99 ? -5.695 -3.506 4.312 1 90.5 99 THR B C 1
ATOM 3282 O O . THR B 1 99 ? -5.047 -4.199 5.098 1 90.5 99 THR B O 1
ATOM 3285 N N . SER B 1 100 ? -6.945 -3.234 4.531 1 91.94 100 SER B N 1
ATOM 3286 C CA . SER B 1 100 ? -7.633 -3.605 5.762 1 91.94 100 SER B CA 1
ATOM 3287 C C . SER B 1 100 ? -7.879 -5.109 5.828 1 91.94 100 SER B C 1
ATOM 3289 O O . SER B 1 100 ? -8.133 -5.656 6.902 1 91.94 100 SER B O 1
ATOM 3291 N N . ALA B 1 101 ? -7.777 -5.762 4.719 1 94.06 101 ALA B N 1
ATOM 3292 C CA . ALA B 1 101 ? -8.148 -7.176 4.691 1 94.06 101 ALA B CA 1
ATOM 3293 C C . ALA B 1 101 ? -6.949 -8.047 4.324 1 94.06 101 ALA B C 1
ATOM 3295 O O . ALA B 1 101 ? -6.938 -9.25 4.605 1 94.06 101 ALA B O 1
ATOM 3296 N N . CYS B 1 102 ? -6.008 -7.492 3.703 1 93.88 102 CYS B N 1
ATOM 3297 C CA . CYS B 1 102 ? -4.953 -8.242 3.033 1 93.88 102 CYS B CA 1
ATOM 3298 C C . CYS B 1 102 ? -4.172 -9.094 4.027 1 93.88 102 CYS B C 1
ATOM 3300 O O . CYS B 1 102 ? -3.975 -10.289 3.812 1 93.88 102 CYS B O 1
ATOM 3302 N N . ARG B 1 103 ? -3.777 -8.508 5.129 1 90.25 103 ARG B N 1
ATOM 3303 C CA . ARG B 1 103 ? -2.953 -9.219 6.102 1 90.25 103 ARG B CA 1
ATOM 3304 C C . ARG B 1 103 ? -3.652 -10.477 6.598 1 90.25 103 ARG B C 1
ATOM 3306 O O . ARG B 1 103 ? -3.074 -11.562 6.57 1 90.25 103 ARG B O 1
ATOM 3313 N N . GLY B 1 104 ? -4.844 -10.391 6.945 1 91.94 104 GLY B N 1
ATOM 3314 C CA . GLY B 1 104 ? -5.574 -11.492 7.543 1 91.94 104 GLY B CA 1
ATOM 3315 C C . GLY B 1 104 ? -6.012 -12.531 6.531 1 91.94 104 GLY B C 1
ATOM 3316 O O . GLY B 1 104 ? -6.215 -13.695 6.879 1 91.94 104 GLY B O 1
ATOM 3317 N N . LEU B 1 105 ? -6.109 -12.125 5.305 1 94.56 105 LEU B N 1
ATOM 3318 C CA . LEU B 1 105 ? -6.648 -12.992 4.266 1 94.56 105 LEU B CA 1
ATOM 3319 C C . LEU B 1 105 ? -5.531 -13.758 3.562 1 94.56 105 LEU B C 1
ATOM 3321 O O . LEU B 1 105 ? -5.781 -14.797 2.947 1 94.56 105 LEU B O 1
ATOM 3325 N N . SER B 1 106 ? -4.41 -13.281 3.561 1 93.25 106 SER B N 1
ATOM 3326 C CA . SER B 1 106 ? -3.342 -13.766 2.693 1 93.25 106 SER B CA 1
ATOM 3327 C C . SER B 1 106 ? -3.033 -15.234 2.963 1 93.25 106 SER B C 1
ATOM 3329 O O . SER B 1 106 ? -3.01 -16.047 2.039 1 93.25 106 SER B O 1
ATOM 3331 N N . LEU B 1 107 ? -2.812 -15.617 4.238 1 91.94 107 LEU B N 1
ATOM 3332 C CA . LEU B 1 107 ? -2.416 -16.984 4.57 1 91.94 107 LEU B CA 1
ATOM 3333 C C . LEU B 1 107 ? -3.562 -17.953 4.324 1 91.94 107 LEU B C 1
ATOM 3335 O O . LEU B 1 107 ? -3.381 -18.984 3.666 1 91.94 107 LEU B O 1
ATOM 3339 N N . PRO B 1 108 ? -4.73 -17.625 4.863 1 94.69 108 PRO B N 1
ATOM 3340 C CA . PRO B 1 108 ? -5.844 -18.531 4.582 1 94.69 108 PRO B CA 1
ATOM 3341 C C . PRO B 1 108 ? -6.094 -18.719 3.088 1 94.69 108 PRO B C 1
ATOM 3343 O O . PRO B 1 108 ? -6.41 -19.828 2.645 1 94.69 108 PRO B O 1
ATOM 3346 N N . LEU B 1 109 ? -5.984 -17.641 2.361 1 95.19 109 LEU B N 1
ATOM 3347 C CA . LEU B 1 109 ? -6.195 -17.719 0.92 1 95.19 109 LEU B CA 1
ATOM 3348 C C . LEU B 1 109 ? -5.113 -18.578 0.258 1 95.19 109 LEU B C 1
ATOM 3350 O O . LEU B 1 109 ? -5.406 -19.391 -0.61 1 95.19 109 LEU B O 1
ATOM 3354 N N . HIS B 1 110 ? -3.898 -18.328 0.622 1 92.5 110 HIS B N 1
ATOM 3355 C CA . HIS B 1 110 ? -2.799 -19.125 0.086 1 92.5 110 HIS B CA 1
ATOM 3356 C C . HIS B 1 110 ? -3.021 -20.609 0.331 1 92.5 110 HIS B C 1
ATOM 3358 O O . HIS B 1 110 ? -2.836 -21.422 -0.574 1 92.5 110 HIS B O 1
ATOM 3364 N N . ARG B 1 111 ? -3.338 -20.969 1.524 1 93.38 111 ARG B N 1
ATOM 3365 C CA . ARG B 1 111 ? -3.555 -22.359 1.888 1 93.38 111 ARG B CA 1
ATOM 3366 C C . ARG B 1 111 ? -4.711 -22.969 1.095 1 93.38 111 ARG B C 1
ATOM 3368 O O . ARG B 1 111 ? -4.605 -24.078 0.573 1 93.38 111 ARG B O 1
ATOM 3375 N N . ALA B 1 112 ? -5.805 -22.25 1.039 1 94.56 112 ALA B N 1
ATOM 3376 C CA . ALA B 1 112 ? -6.98 -22.734 0.308 1 94.56 112 ALA B CA 1
ATOM 3377 C C . ALA B 1 112 ? -6.66 -22.922 -1.172 1 94.56 112 ALA B C 1
ATOM 3379 O O . ALA B 1 112 ? -7.133 -23.875 -1.794 1 94.56 112 ALA B O 1
ATOM 3380 N N . MET B 1 113 ? -5.914 -22.031 -1.748 1 93.44 113 MET B N 1
ATOM 3381 C CA . MET B 1 113 ? -5.539 -22.094 -3.158 1 93.44 113 MET B CA 1
ATOM 3382 C C . MET B 1 113 ? -4.66 -23.297 -3.436 1 93.44 113 MET B C 1
ATOM 3384 O O . MET B 1 113 ? -4.816 -23.969 -4.465 1 93.44 113 MET B O 1
ATOM 3388 N N . ALA B 1 114 ? -3.725 -23.516 -2.57 1 90.06 114 ALA B N 1
ATOM 3389 C CA . ALA B 1 114 ? -2.83 -24.656 -2.725 1 90.06 114 ALA B CA 1
ATOM 3390 C C . ALA B 1 114 ? -3.615 -25.969 -2.777 1 90.06 114 ALA B C 1
ATOM 3392 O O . ALA B 1 114 ? -3.232 -26.906 -3.486 1 90.06 114 ALA B O 1
ATOM 3393 N N . GLU B 1 115 ? -4.66 -26.031 -2.061 1 90.75 115 GLU B N 1
ATOM 3394 C CA . GLU B 1 115 ? -5.492 -27.219 -1.982 1 90.75 115 GLU B CA 1
ATOM 3395 C C . GLU B 1 115 ? -6.48 -27.281 -3.145 1 90.75 115 GLU B C 1
ATOM 3397 O O . GLU B 1 115 ? -6.594 -28.312 -3.816 1 90.75 115 GLU B O 1
ATOM 3402 N N . ALA B 1 116 ? -7.188 -26.234 -3.447 1 90.94 116 ALA B N 1
ATOM 3403 C CA . ALA B 1 116 ? -8.312 -26.219 -4.379 1 90.94 116 ALA B CA 1
ATOM 3404 C C . ALA B 1 116 ? -7.828 -26.031 -5.816 1 90.94 116 ALA B C 1
ATOM 3406 O O . ALA B 1 116 ? -8.43 -26.562 -6.754 1 90.94 116 ALA B O 1
ATOM 3407 N N . LEU B 1 117 ? -6.824 -25.219 -5.969 1 92.56 117 LEU B N 1
ATOM 3408 C CA . LEU B 1 117 ? -6.348 -24.844 -7.297 1 92.56 117 LEU B CA 1
ATOM 3409 C C . LEU B 1 117 ? -4.824 -24.875 -7.363 1 92.56 117 LEU B C 1
ATOM 3411 O O . LEU B 1 117 ? -4.184 -23.859 -7.609 1 92.56 117 LEU B O 1
ATOM 3415 N N . PRO B 1 118 ? -4.238 -26 -7.281 1 89.06 118 PRO B N 1
ATOM 3416 C CA . PRO B 1 118 ? -2.781 -26.125 -7.164 1 89.06 118 PRO B CA 1
ATOM 3417 C C . PRO B 1 118 ? -2.045 -25.641 -8.414 1 89.06 118 PRO B C 1
ATOM 3419 O O . PRO B 1 118 ? -0.854 -25.328 -8.352 1 89.06 118 PRO B O 1
ATOM 3422 N N . ASN B 1 119 ? -2.74 -25.578 -9.492 1 88.25 119 ASN B N 1
ATOM 3423 C CA . ASN B 1 119 ? -2.082 -25.203 -10.742 1 88.25 119 ASN B CA 1
ATOM 3424 C C . ASN B 1 119 ? -2.184 -23.703 -11 1 88.25 119 ASN B C 1
ATOM 3426 O O . ASN B 1 119 ? -1.739 -23.219 -12.047 1 88.25 119 ASN B O 1
ATOM 3430 N N . ILE B 1 120 ? -2.803 -22.953 -10.125 1 90.56 120 ILE B N 1
ATOM 3431 C CA . ILE B 1 120 ? -2.91 -21.5 -10.25 1 90.56 120 ILE B CA 1
ATOM 3432 C C . ILE B 1 120 ? -1.833 -20.828 -9.406 1 90.56 120 ILE B C 1
ATOM 3434 O O . ILE B 1 120 ? -1.664 -21.156 -8.227 1 90.56 120 ILE B O 1
ATOM 3438 N N . SER B 1 121 ? -1.06 -20 -10.055 1 89.06 121 SER B N 1
ATOM 3439 C CA . SER B 1 121 ? -0.146 -19.125 -9.328 1 89.06 121 SER B CA 1
ATOM 3440 C C . SER B 1 121 ? -0.838 -17.828 -8.898 1 89.06 121 SER B C 1
ATOM 3442 O O . SER B 1 121 ? -1.208 -17.016 -9.742 1 89.06 121 SER B O 1
ATOM 3444 N N . LEU B 1 122 ? -0.94 -17.672 -7.629 1 91.5 122 LEU B N 1
ATOM 3445 C CA . LEU B 1 122 ? -1.659 -16.516 -7.086 1 91.5 122 LEU B CA 1
ATOM 3446 C C . LEU B 1 122 ? -0.721 -15.328 -6.887 1 91.5 122 LEU B C 1
ATOM 3448 O O . LEU B 1 122 ? 0.333 -15.469 -6.262 1 91.5 122 LEU B O 1
ATOM 3452 N N . HIS B 1 123 ? -1.111 -14.258 -7.422 1 92.5 123 HIS B N 1
ATOM 3453 C CA . HIS B 1 123 ? -0.414 -12.992 -7.234 1 92.5 123 HIS B CA 1
ATOM 3454 C C . HIS B 1 123 ? -1.25 -12.023 -6.406 1 92.5 123 HIS B C 1
ATOM 3456 O O . HIS B 1 123 ? -2.17 -11.383 -6.93 1 92.5 123 HIS B O 1
ATOM 3462 N N . ILE B 1 124 ? -0.86 -11.859 -5.18 1 93.62 124 ILE B N 1
ATOM 3463 C CA . ILE B 1 124 ? -1.599 -10.984 -4.27 1 93.62 124 ILE B CA 1
ATOM 3464 C C . ILE B 1 124 ? -1.083 -9.555 -4.395 1 93.62 124 ILE B C 1
ATOM 3466 O O . ILE B 1 124 ? 0.126 -9.312 -4.34 1 93.62 124 ILE B O 1
ATOM 3470 N N . VAL B 1 125 ? -2.041 -8.664 -4.508 1 92.12 125 VAL B N 1
ATOM 3471 C CA . VAL B 1 125 ? -1.718 -7.242 -4.605 1 92.12 125 VAL B CA 1
ATOM 3472 C C . VAL B 1 125 ? -2.49 -6.465 -3.543 1 92.12 125 VAL B C 1
ATOM 3474 O O . VAL B 1 125 ? -3.723 -6.516 -3.5 1 92.12 125 VAL B O 1
ATOM 3477 N N . GLU B 1 126 ? -1.729 -5.77 -2.754 1 91.69 126 GLU B N 1
ATOM 3478 C CA . GLU B 1 126 ? -2.334 -4.91 -1.74 1 91.69 126 GLU B CA 1
ATOM 3479 C C . GLU B 1 126 ? -2.355 -3.453 -2.193 1 91.69 126 GLU B C 1
ATOM 3481 O O . GLU B 1 126 ? -1.341 -2.924 -2.648 1 91.69 126 GLU B O 1
ATOM 3486 N N . ALA B 1 127 ? -3.514 -2.867 -2.074 1 84.12 127 ALA B N 1
ATOM 3487 C CA . ALA B 1 127 ? -3.627 -1.445 -2.389 1 84.12 127 ALA B CA 1
ATOM 3488 C C . ALA B 1 127 ? -4.867 -0.837 -1.739 1 84.12 127 ALA B C 1
ATOM 3490 O O . ALA B 1 127 ? -5.684 -1.553 -1.153 1 84.12 127 ALA B O 1
ATOM 3491 N N . MET B 1 128 ? -4.895 0.442 -1.805 1 77.19 128 MET B N 1
ATOM 3492 C CA . MET B 1 128 ? -6.082 1.129 -1.306 1 77.19 128 MET B CA 1
ATOM 3493 C C . MET B 1 128 ? -7.242 0.994 -2.287 1 77.19 128 MET B C 1
ATOM 3495 O O . MET B 1 128 ? -7.031 0.701 -3.465 1 77.19 128 MET B O 1
ATOM 3499 N N . SER B 1 129 ? -8.461 1.239 -1.822 1 75.56 129 SER B N 1
ATOM 3500 C CA . SER B 1 129 ? -9.688 0.954 -2.559 1 75.56 129 SER B CA 1
ATOM 3501 C C . SER B 1 129 ? -9.695 1.654 -3.912 1 75.56 129 SER B C 1
ATOM 3503 O O . SER B 1 129 ? -10.039 1.048 -4.93 1 75.56 129 SER B O 1
ATOM 3505 N N . GLY B 1 130 ? -9.367 2.938 -3.914 1 69.88 130 GLY B N 1
ATOM 3506 C CA . GLY B 1 130 ? -9.391 3.66 -5.176 1 69.88 130 GLY B CA 1
ATOM 3507 C C . GLY B 1 130 ? -8.477 3.055 -6.223 1 69.88 130 GLY B C 1
ATOM 3508 O O . GLY B 1 130 ? -8.844 2.961 -7.398 1 69.88 130 GLY B O 1
ATOM 3509 N N . THR B 1 131 ? -7.383 2.625 -5.855 1 73.75 131 THR B N 1
ATOM 3510 C CA . THR B 1 131 ? -6.406 2.008 -6.746 1 73.75 131 THR B CA 1
ATOM 3511 C C . THR B 1 131 ? -6.891 0.639 -7.215 1 73.75 131 THR B C 1
ATOM 3513 O O . THR B 1 131 ? -6.762 0.297 -8.391 1 73.75 131 THR B O 1
ATOM 3516 N N . LEU B 1 132 ? -7.438 -0.116 -6.352 1 85 132 LEU B N 1
ATOM 3517 C CA . LEU B 1 132 ? -7.949 -1.438 -6.699 1 85 132 LEU B CA 1
ATOM 3518 C C . LEU B 1 132 ? -9.078 -1.334 -7.719 1 85 132 LEU B C 1
ATOM 3520 O O . LEU B 1 132 ? -9.172 -2.15 -8.633 1 85 132 LEU B O 1
ATOM 3524 N N . ASP B 1 133 ? -9.875 -0.318 -7.523 1 78.75 133 ASP B N 1
ATOM 3525 C CA . ASP B 1 133 ? -10.977 -0.099 -8.461 1 78.75 133 ASP B CA 1
ATOM 3526 C C . ASP B 1 133 ? -10.453 0.143 -9.875 1 78.75 133 ASP B C 1
ATOM 3528 O O . ASP B 1 133 ? -10.969 -0.433 -10.836 1 78.75 133 ASP B O 1
ATOM 3532 N N . GLU B 1 134 ? -9.547 0.96 -9.906 1 71.94 134 GLU B N 1
ATOM 3533 C CA . GLU B 1 134 ? -8.945 1.288 -11.195 1 71.94 134 GLU B CA 1
ATOM 3534 C C . GLU B 1 134 ? -8.32 0.056 -11.844 1 71.94 134 GLU B C 1
ATOM 3536 O O . GLU B 1 134 ? -8.484 -0.175 -13.039 1 71.94 134 GLU B O 1
ATOM 3541 N N . TRP B 1 135 ? -7.66 -0.726 -11.102 1 81.25 135 TRP B N 1
ATOM 3542 C CA . TRP B 1 135 ? -6.902 -1.854 -11.633 1 81.25 135 TRP B CA 1
ATOM 3543 C C . TRP B 1 135 ? -7.832 -2.99 -12.047 1 81.25 135 TRP B C 1
ATOM 3545 O O . TRP B 1 135 ? -7.547 -3.717 -13 1 81.25 135 TRP B O 1
ATOM 3555 N N . ILE B 1 136 ? -8.875 -3.158 -11.375 1 83.06 136 ILE B N 1
ATOM 3556 C CA . ILE B 1 136 ? -9.836 -4.195 -11.734 1 83.06 136 ILE B CA 1
ATOM 3557 C C . ILE B 1 136 ? -10.547 -3.805 -13.031 1 83.06 136 ILE B C 1
ATOM 3559 O O . ILE B 1 136 ? -10.852 -4.664 -13.859 1 83.06 136 ILE B O 1
ATOM 3563 N N . GLN B 1 137 ? -10.789 -2.508 -13.148 1 75.19 137 GLN B N 1
ATOM 3564 C CA . GLN B 1 137 ? -11.469 -2.016 -14.344 1 75.19 137 GLN B CA 1
ATOM 3565 C C . GLN B 1 137 ? -10.562 -2.105 -15.57 1 75.19 137 GLN B C 1
ATOM 3567 O O . GLN B 1 137 ? -11.039 -2.354 -16.688 1 75.19 137 GLN B O 1
ATOM 3572 N N . SER B 1 138 ? -9.367 -1.909 -15.297 1 72.56 138 SER B N 1
ATOM 3573 C CA . SER B 1 138 ? -8.414 -1.909 -16.406 1 72.56 138 SER B CA 1
ATOM 3574 C C . SER B 1 138 ? -7.949 -3.322 -16.734 1 72.56 138 SER B C 1
ATOM 3576 O O . SER B 1 138 ? -7.242 -3.535 -17.719 1 72.56 138 SER B O 1
ATOM 3578 N N . GLY B 1 139 ? -8.281 -4.238 -15.906 1 77.62 139 GLY B N 1
ATOM 3579 C CA . GLY B 1 139 ? -7.875 -5.613 -16.141 1 77.62 139 GLY B CA 1
ATOM 3580 C C . GLY B 1 139 ? -6.504 -5.93 -15.57 1 77.62 139 GLY B C 1
ATOM 3581 O O . GLY B 1 139 ? -5.984 -7.031 -15.766 1 77.62 139 GLY B O 1
ATOM 3582 N N . ARG B 1 140 ? -5.93 -5.062 -14.898 1 79.38 140 ARG B N 1
ATOM 3583 C CA . ARG B 1 140 ? -4.652 -5.316 -14.234 1 79.38 140 ARG B CA 1
ATOM 3584 C C . ARG B 1 140 ? -4.816 -6.312 -13.094 1 79.38 140 ARG B C 1
ATOM 3586 O O . ARG B 1 140 ? -3.855 -6.973 -12.695 1 79.38 140 ARG B O 1
ATOM 3593 N N . LEU B 1 141 ? -5.965 -6.312 -12.625 1 89.88 141 LEU B N 1
ATOM 3594 C CA . LEU B 1 141 ? -6.363 -7.324 -11.648 1 89.88 141 LEU B CA 1
ATOM 3595 C C . LEU B 1 141 ? -7.43 -8.25 -12.234 1 89.88 141 LEU B C 1
ATOM 3597 O O . LEU B 1 141 ? -8.297 -7.805 -12.992 1 89.88 141 LEU B O 1
ATOM 3601 N N . ASP B 1 142 ? -7.312 -9.508 -11.891 1 89.88 142 ASP B N 1
ATOM 3602 C CA . ASP B 1 142 ? -8.305 -10.477 -12.336 1 89.88 142 ASP B CA 1
ATOM 3603 C C . ASP B 1 142 ? -9.484 -10.539 -11.359 1 89.88 142 ASP B C 1
ATOM 3605 O O . ASP B 1 142 ? -10.633 -10.68 -11.773 1 89.88 142 ASP B O 1
ATOM 3609 N N . VAL B 1 143 ? -9.164 -10.539 -10.102 1 93.19 143 VAL B N 1
ATOM 3610 C CA . VAL B 1 143 ? -10.125 -10.609 -9.008 1 93.19 143 VAL B CA 1
ATOM 3611 C C . VAL B 1 143 ? -9.781 -9.562 -7.953 1 93.19 143 VAL B C 1
ATOM 3613 O O . VAL B 1 143 ? -8.617 -9.195 -7.785 1 93.19 143 VAL B O 1
ATOM 3616 N N . ALA B 1 144 ? -10.82 -9.047 -7.273 1 94.38 144 ALA B N 1
ATOM 3617 C CA . ALA B 1 144 ? -10.539 -8.102 -6.191 1 94.38 144 ALA B CA 1
ATOM 3618 C C . ALA B 1 144 ? -11.625 -8.164 -5.121 1 94.38 144 ALA B C 1
ATOM 3620 O O . ALA B 1 144 ? -12.758 -8.57 -5.395 1 94.38 144 ALA B O 1
ATOM 3621 N N . LEU B 1 145 ? -11.211 -7.926 -3.939 1 93.31 145 LEU B N 1
ATOM 3622 C CA . LEU B 1 145 ? -12.133 -7.562 -2.869 1 93.31 145 LEU B CA 1
ATOM 3623 C C . LEU B 1 145 ? -12.273 -6.047 -2.758 1 93.31 145 LEU B C 1
ATOM 3625 O O . LEU B 1 145 ? -11.289 -5.348 -2.498 1 93.31 145 LEU B O 1
ATOM 3629 N N . LEU B 1 146 ? -13.484 -5.555 -2.959 1 90.19 146 LEU B N 1
ATOM 3630 C CA . LEU B 1 146 ? -13.672 -4.109 -3.012 1 90.19 146 LEU B CA 1
ATOM 3631 C C . LEU B 1 146 ? -14.68 -3.65 -1.96 1 90.19 146 LEU B C 1
ATOM 3633 O O . LEU B 1 146 ? -15.586 -4.398 -1.597 1 90.19 146 LEU B O 1
ATOM 3637 N N . TYR B 1 147 ? -14.383 -2.449 -1.536 1 86.06 147 TYR B N 1
ATOM 3638 C CA . TYR B 1 147 ? -15.328 -1.775 -0.652 1 86.06 147 TYR B CA 1
ATOM 3639 C C . TYR B 1 147 ? -16.344 -0.975 -1.452 1 86.06 147 TYR B C 1
ATOM 3641 O O . TYR B 1 147 ? -15.992 -0.262 -2.393 1 86.06 147 TYR B O 1
ATOM 3649 N N . ASP B 1 148 ? -17.547 -1.113 -0.978 1 75.62 148 ASP B N 1
ATOM 3650 C CA . ASP B 1 148 ? -18.672 -0.35 -1.501 1 75.62 148 ASP B CA 1
ATOM 3651 C C . ASP B 1 148 ? -18.562 -0.16 -3.012 1 75.62 148 ASP B C 1
ATOM 3653 O O . ASP B 1 148 ? -18.719 0.954 -3.518 1 75.62 148 ASP B O 1
ATOM 3657 N N . HIS B 1 149 ? -18.078 -1.293 -3.574 1 65.38 149 HIS B N 1
ATOM 3658 C CA . HIS B 1 149 ? -17.891 -1.219 -5.02 1 65.38 149 HIS B CA 1
ATOM 3659 C C . HIS B 1 149 ? -19.203 -0.864 -5.727 1 65.38 149 HIS B C 1
ATOM 3661 O O . HIS B 1 149 ? -20.266 -1.349 -5.348 1 65.38 149 HIS B O 1
ATOM 3667 N N . LYS B 1 150 ? -19.016 0.224 -6.469 1 55.16 150 LYS B N 1
ATOM 3668 C CA . LYS B 1 150 ? -20.125 0.571 -7.348 1 55.16 150 LYS B CA 1
ATOM 3669 C C . LYS B 1 150 ? -20.25 -0.422 -8.5 1 55.16 150 LYS B C 1
ATOM 3671 O O . LYS B 1 150 ? -19.25 -0.972 -8.961 1 55.16 150 LYS B O 1
ATOM 3676 N N . ALA B 1 151 ? -21.391 -1.078 -8.562 1 48.97 151 ALA B N 1
ATOM 3677 C CA . ALA B 1 151 ? -21.656 -2.008 -9.656 1 48.97 151 ALA B CA 1
ATOM 3678 C C . ALA B 1 151 ? -21.094 -1.487 -10.969 1 48.97 151 ALA B C 1
ATOM 3680 O O . ALA B 1 151 ? -21.391 -0.368 -11.383 1 48.97 151 ALA B O 1
ATOM 3681 N N . PHE B 1 152 ? -19.938 -1.882 -11.188 1 49.66 152 PHE B N 1
ATOM 3682 C CA . PHE B 1 152 ? -19.422 -1.52 -12.5 1 49.66 152 PHE B CA 1
ATOM 3683 C C . PHE B 1 152 ? -20 -2.434 -13.578 1 49.66 152 PHE B C 1
ATOM 3685 O O . PHE B 1 152 ? -20.297 -3.6 -13.312 1 49.66 152 PHE B O 1
ATOM 3692 N N . GLU B 1 153 ? -20.516 -1.878 -14.641 1 47.91 153 GLU B N 1
ATOM 3693 C CA . GLU B 1 153 ? -21.141 -2.619 -15.727 1 47.91 153 GLU B CA 1
ATOM 3694 C C . GLU B 1 153 ? -20.359 -3.891 -16.047 1 47.91 153 GLU B C 1
ATOM 3696 O O . GLU B 1 153 ? -20.953 -4.906 -16.438 1 47.91 153 GLU B O 1
ATOM 3701 N N . HIS B 1 154 ? -19.203 -3.857 -15.961 1 46.34 154 HIS B N 1
ATOM 3702 C CA . HIS B 1 154 ? -18.438 -4.965 -16.516 1 46.34 154 HIS B CA 1
ATOM 3703 C C . HIS B 1 154 ? -17.734 -5.762 -15.414 1 46.34 154 HIS B C 1
ATOM 3705 O O . HIS B 1 154 ? -16.594 -6.176 -15.57 1 46.34 154 HIS B O 1
ATOM 3711 N N . VAL B 1 155 ? -18.438 -5.793 -14.328 1 50 155 VAL B N 1
ATOM 3712 C CA . VAL B 1 155 ? -17.844 -6.566 -13.25 1 50 155 VAL B CA 1
ATOM 3713 C C . VAL B 1 155 ? -18.891 -7.484 -12.625 1 50 155 VAL B C 1
ATOM 3715 O O . VAL B 1 155 ? -20.031 -7.066 -12.391 1 50 155 VAL B O 1
ATOM 3718 N N . ALA B 1 156 ? -18.641 -8.789 -12.68 1 52.5 156 ALA B N 1
ATOM 3719 C CA . ALA B 1 156 ? -19.453 -9.68 -11.852 1 52.5 156 ALA B CA 1
ATOM 3720 C C . ALA B 1 156 ? -19.078 -9.547 -10.383 1 52.5 156 ALA B C 1
ATOM 3722 O O . ALA B 1 156 ? -17.891 -9.492 -10.031 1 52.5 156 ALA B O 1
ATOM 3723 N N . TRP B 1 157 ? -20.016 -9.109 -9.586 1 61.38 157 TRP B N 1
ATOM 3724 C CA . TRP B 1 157 ? -19.688 -8.961 -8.172 1 61.38 157 TRP B CA 1
ATOM 3725 C C . TRP B 1 157 ? -20.703 -9.672 -7.293 1 61.38 157 TRP B C 1
ATOM 3727 O O . TRP B 1 157 ? -21.844 -9.906 -7.719 1 61.38 157 TRP B O 1
ATOM 3737 N N . THR B 1 158 ? -20.188 -10.234 -6.258 1 69.12 158 THR B N 1
ATOM 3738 C CA . THR B 1 158 ? -21.016 -10.805 -5.195 1 69.12 158 THR B CA 1
ATOM 3739 C C . THR B 1 158 ? -20.797 -10.062 -3.883 1 69.12 158 THR B C 1
ATOM 3741 O O . THR B 1 158 ? -19.688 -10.047 -3.35 1 69.12 158 THR B O 1
ATOM 3744 N N . GLU B 1 159 ? -21.891 -9.258 -3.59 1 74.06 159 GLU B N 1
ATOM 3745 C CA . GLU B 1 159 ? -21.797 -8.672 -2.256 1 74.06 159 GLU B CA 1
ATOM 3746 C C . GLU B 1 159 ? -21.641 -9.758 -1.189 1 74.06 159 GLU B C 1
ATOM 3748 O O . GLU B 1 159 ? -22.469 -10.656 -1.08 1 74.06 159 GLU B O 1
ATOM 3753 N N . MET B 1 160 ? -20.609 -9.562 -0.445 1 78.25 160 MET B N 1
ATOM 3754 C CA . MET B 1 160 ? -20.266 -10.656 0.449 1 78.25 160 MET B CA 1
ATOM 3755 C C . MET B 1 160 ? -20.703 -10.359 1.879 1 78.25 160 MET B C 1
ATOM 3757 O O . MET B 1 160 ? -21.219 -11.242 2.57 1 78.25 160 MET B O 1
ATOM 3761 N N . MET B 1 161 ? -20.453 -9.117 2.217 1 87.31 161 MET B N 1
ATOM 3762 C CA . MET B 1 161 ? -20.609 -8.906 3.652 1 87.31 161 MET B CA 1
ATOM 3763 C C . MET B 1 161 ? -20.719 -7.422 3.982 1 87.31 161 MET B C 1
ATOM 3765 O O . MET B 1 161 ? -20.391 -6.574 3.146 1 87.31 161 MET B O 1
ATOM 3769 N N . VAL B 1 162 ? -21.281 -7.117 5.117 1 92.38 162 VAL B N 1
ATOM 3770 C CA . VAL B 1 162 ? -21.281 -5.805 5.754 1 92.38 162 VAL B CA 1
ATOM 3771 C C . VAL B 1 162 ? -20.406 -5.844 7.008 1 92.38 162 VAL B C 1
ATOM 3773 O O . VAL B 1 162 ? -20.484 -6.785 7.797 1 92.38 162 VAL B O 1
ATOM 3776 N N . GLU B 1 163 ? -19.594 -4.922 7.082 1 94.12 163 GLU B N 1
ATOM 3777 C CA . GLU B 1 163 ? -18.656 -4.836 8.195 1 94.12 163 GLU B CA 1
ATOM 3778 C C . GLU B 1 163 ? -18.781 -3.494 8.914 1 94.12 163 GLU B C 1
ATOM 3780 O O . GLU B 1 163 ? -18.828 -2.445 8.266 1 94.12 163 GLU B O 1
ATOM 3785 N N . ASP B 1 164 ? -18.875 -3.572 10.219 1 96.12 164 ASP B N 1
ATOM 3786 C CA . ASP B 1 164 ? -18.922 -2.359 11.023 1 96.12 164 ASP B CA 1
ATOM 3787 C C . ASP B 1 164 ? -17.531 -1.805 11.273 1 96.12 164 ASP B C 1
ATOM 3789 O O . ASP B 1 164 ? -16.578 -2.566 11.469 1 96.12 164 ASP B O 1
ATOM 3793 N N . LEU B 1 165 ? -17.469 -0.537 11.211 1 97.06 165 LEU B N 1
ATOM 3794 C CA . LEU B 1 165 ? -16.25 0.142 11.617 1 97.06 165 LEU B CA 1
ATOM 3795 C C . LEU B 1 165 ? -16.266 0.426 13.117 1 97.06 165 LEU B C 1
ATOM 3797 O O . LEU B 1 165 ? -17.312 0.723 13.688 1 97.06 165 LEU B O 1
ATOM 3801 N N . MET B 1 166 ? -15.117 0.366 13.711 1 97.94 166 MET B N 1
ATOM 3802 C CA . MET B 1 166 ? -15 0.455 15.164 1 97.94 166 MET B CA 1
ATOM 3803 C C . MET B 1 166 ? -14.023 1.55 15.57 1 97.94 166 MET B C 1
ATOM 3805 O O . MET B 1 166 ? -13.172 1.953 14.766 1 97.94 166 MET B O 1
ATOM 3809 N N . PHE B 1 167 ? -14.164 2.018 16.734 1 98 167 PHE B N 1
ATOM 3810 C CA . PHE B 1 167 ? -13.242 2.975 17.344 1 98 167 PHE B CA 1
ATOM 3811 C C . PHE B 1 167 ? -12.07 2.258 18 1 98 167 PHE B C 1
ATOM 3813 O O . PHE B 1 167 ? -12.258 1.495 18.953 1 98 167 PHE B O 1
ATOM 3820 N N . ILE B 1 168 ? -10.891 2.416 17.484 1 98.12 168 ILE B N 1
ATOM 3821 C CA . ILE B 1 168 ? -9.703 1.706 17.953 1 98.12 168 ILE B CA 1
ATOM 3822 C C . ILE B 1 168 ? -8.898 2.598 18.891 1 98.12 168 ILE B C 1
ATOM 3824 O O . ILE B 1 168 ? -8.477 3.691 18.516 1 98.12 168 ILE B O 1
ATOM 3828 N N . VAL B 1 169 ? -8.672 2.172 20.094 1 97.88 169 VAL B N 1
ATOM 3829 C CA . VAL B 1 169 ? -7.934 2.934 21.094 1 97.88 169 VAL B CA 1
ATOM 3830 C C . VAL B 1 169 ? -6.883 2.041 21.75 1 97.88 169 VAL B C 1
ATOM 3832 O O . VAL B 1 169 ? -7.016 0.814 21.75 1 97.88 169 VAL B O 1
ATOM 3835 N N . PRO B 1 170 ? -5.797 2.623 22.234 1 96.75 170 PRO B N 1
ATOM 3836 C CA . PRO B 1 170 ? -4.84 1.803 22.984 1 96.75 170 PRO B CA 1
ATOM 3837 C C . PRO B 1 170 ? -5.445 1.174 24.234 1 96.75 170 PRO B C 1
ATOM 3839 O O . PRO B 1 170 ? -6.258 1.805 24.922 1 96.75 170 PRO B O 1
ATOM 3842 N N . THR B 1 171 ? -4.973 -0.025 24.531 1 95.56 171 THR B N 1
ATOM 3843 C CA . THR B 1 171 ? -5.5 -0.769 25.672 1 95.56 171 THR B CA 1
ATOM 3844 C C . THR B 1 171 ? -5.266 -0.005 26.969 1 95.56 171 THR B C 1
ATOM 3846 O O . THR B 1 171 ? -6.078 -0.085 27.891 1 95.56 171 THR B O 1
ATOM 3849 N N . SER B 1 172 ? -4.246 0.787 27.031 1 93.19 172 SER B N 1
ATOM 3850 C CA . SER B 1 172 ? -3.855 1.463 28.266 1 93.19 172 SER B CA 1
ATOM 3851 C C . SER B 1 172 ? -4.621 2.77 28.453 1 93.19 172 SER B C 1
ATOM 3853 O O . SER B 1 172 ? -4.598 3.363 29.531 1 93.19 172 SER B O 1
ATOM 3855 N N . HIS B 1 173 ? -5.262 3.211 27.453 1 93.75 173 HIS B N 1
ATOM 3856 C CA . HIS B 1 173 ? -5.984 4.477 27.531 1 93.75 173 HIS B CA 1
ATOM 3857 C C . HIS B 1 173 ? -7.312 4.301 28.266 1 93.75 173 HIS B C 1
ATOM 3859 O O . HIS B 1 173 ? -7.977 3.271 28.109 1 93.75 173 HIS B O 1
ATOM 3865 N N . PRO B 1 174 ? -7.809 5.242 28.984 1 93.06 174 PRO B N 1
ATOM 3866 C CA . PRO B 1 174 ? -9.07 5.152 29.719 1 93.06 174 PRO B CA 1
ATOM 3867 C C . PRO B 1 174 ? -10.258 4.82 28.812 1 93.06 174 PRO B C 1
ATOM 3869 O O . PRO B 1 174 ? -11.211 4.172 29.25 1 93.06 174 PRO B O 1
ATOM 3872 N N . LEU B 1 175 ? -10.219 5.219 27.656 1 94.12 175 LEU B N 1
ATOM 3873 C CA . LEU B 1 175 ? -11.297 4.965 26.703 1 94.12 175 LEU B CA 1
ATOM 3874 C C . LEU B 1 175 ? -11.5 3.469 26.5 1 94.12 175 LEU B C 1
ATOM 3876 O O . LEU B 1 175 ? -12.57 3.039 26.062 1 94.12 175 LEU B O 1
ATOM 3880 N N . ALA B 1 176 ? -10.477 2.703 26.75 1 95.19 176 ALA B N 1
ATOM 3881 C CA . ALA B 1 176 ? -10.508 1.264 26.5 1 95.19 176 ALA B CA 1
ATOM 3882 C C . ALA B 1 176 ? -11.547 0.578 27.391 1 95.19 176 ALA B C 1
ATOM 3884 O O . ALA B 1 176 ? -11.977 -0.541 27.094 1 95.19 176 ALA B O 1
ATOM 3885 N N . ALA B 1 177 ? -11.953 1.203 28.391 1 94.44 177 ALA B N 1
ATOM 3886 C CA . ALA B 1 177 ? -12.906 0.632 29.344 1 94.44 177 ALA B CA 1
ATOM 3887 C C . ALA B 1 177 ? -14.336 0.804 28.844 1 94.44 177 ALA B C 1
ATOM 3889 O O . ALA B 1 177 ? -15.266 0.167 29.344 1 94.44 177 ALA B O 1
ATOM 3890 N N . ARG B 1 178 ? -14.5 1.591 27.812 1 94.38 178 ARG B N 1
ATOM 3891 C CA . ARG B 1 178 ? -15.844 1.837 27.281 1 94.38 178 ARG B CA 1
ATOM 3892 C C . ARG B 1 178 ? -16.375 0.614 26.547 1 94.38 178 ARG B C 1
ATOM 3894 O O . ARG B 1 178 ? -15.617 -0.073 25.844 1 94.38 178 ARG B O 1
ATOM 3901 N N . ARG B 1 179 ? -17.641 0.349 26.719 1 95.5 179 ARG B N 1
ATOM 3902 C CA . ARG B 1 179 ? -18.281 -0.748 26 1 95.5 179 ARG B CA 1
ATOM 3903 C C . ARG B 1 179 ? -18.672 -0.33 24.594 1 95.5 179 ARG B C 1
ATOM 3905 O O . ARG B 1 179 ? -18.719 -1.159 23.672 1 95.5 179 ARG B O 1
ATOM 3912 N N . GLU B 1 180 ? -19.062 0.892 24.453 1 97.44 180 GLU B N 1
ATOM 3913 C CA . GLU B 1 180 ? -19.438 1.503 23.172 1 97.44 180 GLU B CA 1
ATOM 3914 C C . GLU B 1 180 ? -19.188 3.01 23.203 1 97.44 180 GLU B C 1
ATOM 3916 O O . GLU B 1 180 ? -18.938 3.59 24.25 1 97.44 180 GLU B O 1
ATOM 3921 N N . ILE B 1 181 ? -19.203 3.668 22.109 1 97.5 181 ILE B N 1
ATOM 3922 C CA . ILE B 1 181 ? -19.062 5.113 21.984 1 97.5 181 ILE B CA 1
ATOM 3923 C C . ILE B 1 181 ? -20 5.641 20.906 1 97.5 181 ILE B C 1
ATOM 3925 O O . ILE B 1 181 ? -20.141 5.016 19.844 1 97.5 181 ILE B O 1
ATOM 3929 N N . ARG B 1 182 ? -20.641 6.723 21.203 1 97.19 182 ARG B N 1
ATOM 3930 C CA . ARG B 1 182 ? -21.484 7.352 20.188 1 97.19 182 ARG B CA 1
ATOM 3931 C C . ARG B 1 182 ? -20.625 8 19.094 1 97.19 182 ARG B C 1
ATOM 3933 O O . ARG B 1 182 ? -19.578 8.578 19.391 1 97.19 182 ARG B O 1
ATOM 3940 N N . PHE B 1 183 ? -21.125 7.941 17.859 1 96.69 183 PHE B N 1
ATOM 3941 C CA . PHE B 1 183 ? -20.391 8.469 16.719 1 96.69 183 PHE B CA 1
ATOM 3942 C C . PHE B 1 183 ? -20 9.922 16.969 1 96.69 183 PHE B C 1
ATOM 3944 O O . PHE B 1 183 ? -18.859 10.312 16.672 1 96.69 183 PHE B O 1
ATOM 3951 N N . GLY B 1 184 ? -20.875 10.711 17.453 1 93.19 184 GLY B N 1
ATOM 3952 C CA . GLY B 1 184 ? -20.625 12.125 17.688 1 93.19 184 GLY B CA 1
ATOM 3953 C C . GLY B 1 184 ? -19.516 12.375 18.719 1 93.19 184 GLY B C 1
ATOM 3954 O O . GLY B 1 184 ? -18.953 13.461 18.766 1 93.19 184 GLY B O 1
ATOM 3955 N N . GLN B 1 185 ? -19.234 11.398 19.562 1 95.06 185 GLN B N 1
ATOM 3956 C CA . GLN B 1 185 ? -18.266 11.539 20.625 1 95.06 185 GLN B CA 1
ATOM 3957 C C . GLN B 1 185 ? -16.859 11.141 20.156 1 95.06 185 GLN B C 1
ATOM 3959 O O . GLN B 1 185 ? -15.867 11.477 20.812 1 95.06 185 GLN B O 1
ATOM 3964 N N . VAL B 1 186 ? -16.734 10.484 19.078 1 95.56 186 VAL B N 1
ATOM 3965 C CA . VAL B 1 186 ? -15.469 9.922 18.594 1 95.56 186 VAL B CA 1
ATOM 3966 C C . VAL B 1 186 ? -14.453 11.047 18.391 1 95.56 186 VAL B C 1
ATOM 3968 O O . VAL B 1 186 ? -13.289 10.914 18.75 1 95.56 186 VAL B O 1
ATOM 3971 N N . PHE B 1 187 ? -14.906 12.141 17.844 1 93.19 187 PHE B N 1
ATOM 3972 C CA . PHE B 1 187 ? -13.992 13.211 17.453 1 93.19 187 PHE B CA 1
ATOM 3973 C C . PHE B 1 187 ? -13.875 14.25 18.562 1 93.19 187 PHE B C 1
ATOM 3975 O O . PHE B 1 187 ? -13.242 15.297 18.375 1 93.19 187 PHE B O 1
ATOM 3982 N N . GLN B 1 188 ? -14.453 14.016 19.703 1 91.62 188 GLN B N 1
ATOM 3983 C CA . GLN B 1 188 ? -14.445 14.961 20.812 1 91.62 188 GLN B CA 1
ATOM 3984 C C . GLN B 1 188 ? -13.547 14.477 21.938 1 91.62 188 GLN B C 1
ATOM 3986 O O . GLN B 1 188 ? -13.5 15.086 23.016 1 91.62 188 GLN B O 1
ATOM 3991 N N . GLN B 1 189 ? -12.891 13.414 21.656 1 90.25 189 GLN B N 1
ATOM 3992 C CA . GLN B 1 189 ? -12.031 12.844 22.688 1 90.25 189 GLN B CA 1
ATOM 3993 C C . GLN B 1 189 ? -10.695 13.57 22.75 1 90.25 189 GLN B C 1
ATOM 3995 O O . GLN B 1 189 ? -10.312 14.273 21.812 1 90.25 189 GLN B O 1
ATOM 4000 N N . ALA B 1 190 ? -10 13.383 23.875 1 86.81 190 ALA B N 1
ATOM 4001 C CA . ALA B 1 190 ? -8.672 13.969 24.062 1 86.81 190 ALA B CA 1
ATOM 4002 C C . ALA B 1 190 ? -7.664 13.328 23.109 1 86.81 190 ALA B C 1
ATOM 4004 O O . ALA B 1 190 ? -6.734 13.992 22.641 1 86.81 190 ALA B O 1
ATOM 4005 N N . LEU B 1 191 ? -7.848 12.094 22.875 1 91.12 191 LEU B N 1
ATOM 4006 C CA . LEU B 1 191 ? -6.988 11.375 21.938 1 91.12 191 LEU B CA 1
ATOM 4007 C C . LEU B 1 191 ? -7.355 11.719 20.5 1 91.12 191 LEU B C 1
ATOM 4009 O O . LEU B 1 191 ? -8.461 11.414 20.047 1 91.12 191 LEU B O 1
ATOM 4013 N N . PRO B 1 192 ? -6.418 12.367 19.766 1 93.44 192 PRO B N 1
ATOM 4014 C CA . PRO B 1 192 ? -6.734 12.703 18.375 1 93.44 192 PRO B CA 1
ATOM 4015 C C . PRO B 1 192 ? -6.938 11.461 17.5 1 93.44 192 PRO B C 1
ATOM 4017 O O . PRO B 1 192 ? -6.371 10.406 17.781 1 93.44 192 PRO B O 1
ATOM 4020 N N . VAL B 1 193 ? -7.676 11.68 16.422 1 95.38 193 VAL B N 1
ATOM 4021 C CA . VAL B 1 193 ? -8.031 10.57 15.547 1 95.38 193 VAL B CA 1
ATOM 4022 C C . VAL B 1 193 ? -7.172 10.609 14.281 1 95.38 193 VAL B C 1
ATOM 4024 O O . VAL B 1 193 ? -6.938 11.68 13.719 1 95.38 193 VAL B O 1
ATOM 4027 N N . VAL B 1 194 ? -6.629 9.492 13.938 1 94.44 194 VAL B N 1
ATOM 4028 C CA . VAL B 1 194 ? -5.926 9.336 12.664 1 94.44 194 VAL B CA 1
ATOM 4029 C C . VAL B 1 194 ? -6.762 8.477 11.719 1 94.44 194 VAL B C 1
ATOM 4031 O O . VAL B 1 194 ? -7.332 7.461 12.125 1 94.44 194 VAL B O 1
ATOM 4034 N N . LEU B 1 195 ? -6.949 8.93 10.469 1 92.44 195 LEU B N 1
ATOM 4035 C CA . LEU B 1 195 ? -7.719 8.25 9.43 1 92.44 195 LEU B CA 1
ATOM 4036 C C . LEU B 1 195 ? -6.98 8.281 8.102 1 92.44 195 LEU B C 1
ATOM 4038 O O . LEU B 1 195 ? -6.148 9.164 7.867 1 92.44 195 LEU B O 1
ATOM 4042 N N . PRO B 1 196 ? -7.289 7.227 7.285 1 88.56 196 PRO B N 1
ATOM 4043 C CA . PRO B 1 196 ? -6.812 7.402 5.91 1 88.56 196 PRO B CA 1
ATOM 4044 C C . PRO B 1 196 ? -7.355 8.672 5.258 1 88.56 196 PRO B C 1
ATOM 4046 O O . PRO B 1 196 ? -8.492 9.07 5.52 1 88.56 196 PRO B O 1
ATOM 4049 N N . GLY B 1 197 ? -6.555 9.281 4.441 1 79.56 197 GLY B N 1
ATOM 4050 C CA . GLY B 1 197 ? -6.965 10.508 3.771 1 79.56 197 GLY B CA 1
ATOM 4051 C C . GLY B 1 197 ? -7.848 10.258 2.562 1 79.56 197 GLY B C 1
ATOM 4052 O O . GLY B 1 197 ? -8.055 9.109 2.168 1 79.56 197 GLY B O 1
ATOM 4053 N N . ARG B 1 198 ? -8.406 11.344 1.985 1 69 198 ARG B N 1
ATOM 4054 C CA . ARG B 1 198 ? -9.133 11.266 0.722 1 69 198 ARG B CA 1
ATOM 4055 C C . ARG B 1 198 ? -8.211 10.852 -0.416 1 69 198 ARG B C 1
ATOM 4057 O O . ARG B 1 198 ? -7.031 11.211 -0.427 1 69 198 ARG B O 1
ATOM 4064 N N . PRO B 1 199 ? -8.812 10 -1.261 1 67.38 199 PRO B N 1
ATOM 4065 C CA . PRO B 1 199 ? -10.18 9.523 -1.51 1 67.38 199 PRO B CA 1
ATOM 4066 C C . PRO B 1 199 ? -10.43 8.125 -0.957 1 67.38 199 PRO B C 1
ATOM 4068 O O . PRO B 1 199 ? -11.141 7.328 -1.575 1 67.38 199 PRO B O 1
ATOM 4071 N N . ASN B 1 200 ? -9.922 7.777 0.11 1 79.5 200 ASN B N 1
ATOM 4072 C CA . ASN B 1 200 ? -10.148 6.469 0.719 1 79.5 200 ASN B CA 1
ATOM 4073 C C . ASN B 1 200 ? -11.625 6.262 1.062 1 79.5 200 ASN B C 1
ATOM 4075 O O . ASN B 1 200 ? -12.289 7.176 1.557 1 79.5 200 ASN B O 1
ATOM 4079 N N . VAL B 1 201 ? -12.164 5.109 0.843 1 84 201 VAL B N 1
ATOM 4080 C CA . VAL B 1 201 ? -13.57 4.797 1.039 1 84 201 VAL B CA 1
ATOM 4081 C C . VAL B 1 201 ? -13.938 4.953 2.514 1 84 201 VAL B C 1
ATOM 4083 O O . VAL B 1 201 ? -15.016 5.453 2.844 1 84 201 VAL B O 1
ATOM 4086 N N . LEU B 1 202 ? -13.078 4.543 3.375 1 89.31 202 LEU B N 1
ATOM 4087 C CA . LEU B 1 202 ? -13.344 4.68 4.805 1 89.31 202 LEU B CA 1
ATOM 4088 C C . LEU B 1 202 ? -13.539 6.141 5.188 1 89.31 202 LEU B C 1
ATOM 4090 O O . LEU B 1 202 ? -14.461 6.473 5.938 1 89.31 202 LEU B O 1
ATOM 4094 N N . ARG B 1 203 ? -12.664 6.957 4.688 1 88.31 203 ARG B N 1
ATOM 4095 C CA . ARG B 1 203 ? -12.789 8.383 4.945 1 88.31 203 ARG B CA 1
ATOM 4096 C C . ARG B 1 203 ? -14.133 8.914 4.449 1 88.31 203 ARG B C 1
ATOM 4098 O O . ARG B 1 203 ? -14.812 9.664 5.152 1 88.31 203 ARG B O 1
ATOM 4105 N N . THR B 1 204 ? -14.523 8.453 3.299 1 84.81 204 THR B N 1
ATOM 4106 C CA . THR B 1 204 ? -15.789 8.875 2.699 1 84.81 204 THR B CA 1
ATOM 4107 C C . THR B 1 204 ? -16.969 8.453 3.57 1 84.81 204 THR B C 1
ATOM 4109 O O . THR B 1 204 ? -17.891 9.234 3.797 1 84.81 204 THR B O 1
ATOM 4112 N N . VAL B 1 205 ? -16.953 7.266 4.012 1 89.56 205 VAL B N 1
ATOM 4113 C CA . VAL B 1 205 ? -18.016 6.734 4.852 1 89.56 205 VAL B CA 1
ATOM 4114 C C . VAL B 1 205 ? -18.141 7.578 6.117 1 89.56 205 VAL B C 1
ATOM 4116 O O . VAL B 1 205 ? -19.25 7.961 6.512 1 89.56 205 VAL B O 1
ATOM 4119 N N . ILE B 1 206 ? -17.031 7.906 6.727 1 93.38 206 ILE B N 1
ATOM 4120 C CA . ILE B 1 206 ? -17 8.656 7.977 1 93.38 206 ILE B CA 1
ATOM 4121 C C . ILE B 1 206 ? -17.484 10.086 7.73 1 93.38 206 ILE B C 1
ATOM 4123 O O . ILE B 1 206 ? -18.312 10.609 8.492 1 93.38 206 ILE B O 1
ATOM 4127 N N . GLU B 1 207 ? -17.031 10.656 6.707 1 89.56 207 GLU B N 1
ATOM 4128 C CA . GLU B 1 207 ? -17.391 12.039 6.41 1 89.56 207 GLU B CA 1
ATOM 4129 C C . GLU B 1 207 ? -18.859 12.156 6.035 1 89.56 207 GLU B C 1
ATOM 4131 O O . GLU B 1 207 ? -19.531 13.133 6.391 1 89.56 207 GLU B O 1
ATOM 4136 N N . GLN B 1 208 ? -19.359 11.219 5.25 1 86.75 208 GLN B N 1
ATOM 4137 C CA . GLN B 1 208 ? -20.766 11.211 4.883 1 86.75 208 GLN B CA 1
ATOM 4138 C C . GLN B 1 208 ? -21.656 11.086 6.117 1 86.75 208 GLN B C 1
ATOM 4140 O O . GLN B 1 208 ? -22.656 11.797 6.242 1 86.75 208 GLN B O 1
ATOM 4145 N N . LEU B 1 209 ? -21.281 10.203 6.957 1 91.5 209 LEU B N 1
ATOM 4146 C CA . LEU B 1 209 ? -22.047 10 8.18 1 91.5 209 LEU B CA 1
ATOM 4147 C C . LEU B 1 209 ? -22 11.242 9.062 1 91.5 209 LEU B C 1
ATOM 4149 O O . LEU B 1 209 ? -23 11.633 9.656 1 91.5 209 LEU B O 1
ATOM 4153 N N . ALA B 1 210 ? -20.844 11.836 9.18 1 91.88 210 ALA B N 1
ATOM 4154 C CA . ALA B 1 210 ? -20.656 13.047 9.977 1 91.88 210 ALA B CA 1
ATOM 4155 C C . ALA B 1 210 ? -21.531 14.188 9.438 1 91.88 210 ALA B C 1
ATOM 4157 O O . ALA B 1 210 ? -22.156 14.906 10.211 1 91.88 210 ALA B O 1
ATOM 4158 N N . ALA B 1 211 ? -21.5 14.281 8.156 1 89.06 211 ALA B N 1
ATOM 4159 C CA . ALA B 1 211 ? -22.281 15.336 7.516 1 89.06 211 ALA B CA 1
ATOM 4160 C C . ALA B 1 211 ? -23.781 15.164 7.816 1 89.06 211 ALA B C 1
ATOM 4162 O O . ALA B 1 211 ? -24.484 16.141 8.086 1 89.06 211 ALA B O 1
ATOM 4163 N N . ARG B 1 212 ? -24.266 14 7.742 1 90.25 212 ARG B N 1
ATOM 4164 C CA . ARG B 1 212 ? -25.672 13.688 7.98 1 90.25 212 ARG B CA 1
ATOM 4165 C C . ARG B 1 212 ? -26.062 13.992 9.422 1 90.25 212 ARG B C 1
ATOM 4167 O O . ARG B 1 212 ? -27.25 14.172 9.727 1 90.25 212 ARG B O 1
ATOM 4174 N N . HIS B 1 213 ? -25.078 14.055 10.273 1 91.5 213 HIS B N 1
ATOM 4175 C CA . HIS B 1 213 ? -25.375 14.242 11.688 1 91.5 213 HIS B CA 1
ATOM 4176 C C . HIS B 1 213 ? -24.812 15.555 12.203 1 91.5 213 HIS B C 1
ATOM 4178 O O . HIS B 1 213 ? -24.625 15.734 13.414 1 91.5 213 HIS B O 1
ATOM 4184 N N . ASP B 1 214 ? -24.344 16.469 11.328 1 90.88 214 ASP B N 1
ATOM 4185 C CA . ASP B 1 214 ? -23.859 17.812 11.625 1 90.88 214 ASP B CA 1
ATOM 4186 C C . ASP B 1 214 ? -22.625 17.75 12.523 1 90.88 214 ASP B C 1
ATOM 4188 O O . ASP B 1 214 ? -22.531 18.484 13.516 1 90.88 214 ASP B O 1
ATOM 4192 N N . ILE B 1 215 ? -21.828 16.766 12.305 1 90.62 215 ILE B N 1
ATOM 4193 C CA . ILE B 1 215 ? -20.547 16.625 12.992 1 90.62 215 ILE B CA 1
ATOM 4194 C C . ILE B 1 215 ? -19.406 16.984 12.047 1 90.62 215 ILE B C 1
ATOM 4196 O O . ILE B 1 215 ? -19.438 16.656 10.852 1 90.62 215 ILE B O 1
ATOM 4200 N N . THR B 1 216 ? -18.422 17.656 12.523 1 88.38 216 THR B N 1
ATOM 4201 C CA . THR B 1 216 ? -17.219 17.938 11.75 1 88.38 216 THR B CA 1
ATOM 4202 C C . THR B 1 216 ? -16.078 17.031 12.188 1 88.38 216 THR B C 1
ATOM 4204 O O . THR B 1 216 ? -15.523 17.203 13.273 1 88.38 216 THR B O 1
ATOM 4207 N N . PRO B 1 217 ? -15.773 16.125 11.344 1 87.75 217 PRO B N 1
ATOM 4208 C CA . PRO B 1 217 ? -14.68 15.234 11.719 1 87.75 217 PRO B CA 1
ATOM 4209 C C . PRO B 1 217 ? -13.312 15.914 11.641 1 87.75 217 PRO B C 1
ATOM 4211 O O . PRO B 1 217 ? -13.031 16.641 10.688 1 87.75 217 PRO B O 1
ATOM 4214 N N . THR B 1 218 ? -12.555 15.82 12.711 1 88 218 THR B N 1
ATOM 4215 C CA . THR B 1 218 ? -11.156 16.25 12.742 1 88 218 THR B CA 1
ATOM 4216 C C . THR B 1 218 ? -10.227 15.039 12.859 1 88 218 THR B C 1
ATOM 4218 O O . THR B 1 218 ? -10.289 14.297 13.836 1 88 218 THR B O 1
ATOM 4221 N N . ALA B 1 219 ? -9.422 14.875 11.812 1 91.12 219 ALA B N 1
ATOM 4222 C CA . ALA B 1 219 ? -8.531 13.711 11.812 1 91.12 219 ALA B CA 1
ATOM 4223 C C . ALA B 1 219 ? -7.23 14.016 11.086 1 91.12 219 ALA B C 1
ATOM 4225 O O . ALA B 1 219 ? -7.211 14.805 10.133 1 91.12 219 ALA B O 1
ATOM 4226 N N . THR B 1 220 ? -6.203 13.445 11.641 1 89.75 220 THR B N 1
ATOM 4227 C CA . THR B 1 220 ? -4.918 13.461 10.945 1 89.75 220 THR B CA 1
ATOM 4228 C C . THR B 1 220 ? -4.906 12.445 9.812 1 89.75 220 THR B C 1
ATOM 4230 O O . THR B 1 220 ? -5.375 11.312 9.977 1 89.75 220 THR B O 1
ATOM 4233 N N . ASP B 1 221 ? -4.359 12.859 8.633 1 90.5 221 ASP B N 1
ATOM 4234 C CA . ASP B 1 221 ? -4.324 11.984 7.469 1 90.5 221 ASP B CA 1
ATOM 4235 C C . ASP B 1 221 ? -3.111 11.055 7.512 1 90.5 221 ASP B C 1
ATOM 4237 O O . ASP B 1 221 ? -1.988 11.508 7.75 1 90.5 221 ASP B O 1
ATOM 4241 N N . CYS B 1 222 ? -3.416 9.773 7.293 1 91.81 222 CYS B N 1
ATOM 4242 C CA . CYS B 1 222 ? -2.363 8.773 7.195 1 91.81 222 CYS B CA 1
ATOM 4243 C C . CYS B 1 222 ? -2.777 7.633 6.273 1 91.81 222 CYS B C 1
ATOM 4245 O O . CYS B 1 222 ? -3.684 6.863 6.598 1 91.81 222 CYS B O 1
ATOM 4247 N N . GLU B 1 223 ? -2.076 7.523 5.172 1 90 223 GLU B N 1
ATOM 4248 C CA . GLU B 1 223 ? -2.41 6.48 4.203 1 90 223 GLU B CA 1
ATOM 4249 C C . GLU B 1 223 ? -1.508 5.262 4.375 1 90 223 GLU B C 1
ATOM 4251 O O . GLU B 1 223 ? -0.812 4.859 3.441 1 90 223 GLU B O 1
ATOM 4256 N N . SER B 1 224 ? -1.557 4.719 5.488 1 91.19 224 SER B N 1
ATOM 4257 C CA . SER B 1 224 ? -0.782 3.537 5.859 1 91.19 224 SER B CA 1
ATOM 4258 C C . SER B 1 224 ? -1.393 2.83 7.062 1 91.19 224 SER B C 1
ATOM 4260 O O . SER B 1 224 ? -1.455 3.395 8.156 1 91.19 224 SER B O 1
ATOM 4262 N N . LEU B 1 225 ? -1.845 1.638 6.836 1 91.81 225 LEU B N 1
ATOM 4263 C CA . LEU B 1 225 ? -2.428 0.883 7.941 1 91.81 225 LEU B CA 1
ATOM 4264 C C . LEU B 1 225 ? -1.371 0.555 8.992 1 91.81 225 LEU B C 1
ATOM 4266 O O . LEU B 1 225 ? -1.606 0.729 10.188 1 91.81 225 LEU B O 1
ATOM 4270 N N . PRO B 1 226 ? -0.197 0.079 8.609 1 90.19 226 PRO B N 1
ATOM 4271 C CA . PRO B 1 226 ? 0.82 -0.182 9.633 1 90.19 226 PRO B CA 1
ATOM 4272 C C . PRO B 1 226 ? 1.184 1.065 10.438 1 90.19 226 PRO B C 1
ATOM 4274 O O . PRO B 1 226 ? 1.439 0.977 11.641 1 90.19 226 PRO B O 1
ATOM 4277 N N . ALA B 1 227 ? 1.276 2.207 9.75 1 91.81 227 ALA B N 1
ATOM 4278 C CA . ALA B 1 227 ? 1.569 3.449 10.461 1 91.81 227 ALA B CA 1
ATOM 4279 C C . ALA B 1 227 ? 0.457 3.791 11.445 1 91.81 227 ALA B C 1
ATOM 4281 O O . ALA B 1 227 ? 0.726 4.191 12.586 1 91.81 227 ALA B O 1
ATOM 4282 N N . ILE B 1 228 ? -0.737 3.656 11 1 94.06 228 ILE B N 1
ATOM 4283 C CA . ILE B 1 228 ? -1.881 3.916 11.867 1 94.06 228 ILE B CA 1
ATOM 4284 C C . ILE B 1 228 ? -1.81 3.014 13.094 1 94.06 228 ILE B C 1
ATOM 4286 O O . ILE B 1 228 ? -1.982 3.48 14.227 1 94.06 228 ILE B O 1
ATOM 4290 N N . ALA B 1 229 ? -1.536 1.762 12.875 1 93.81 229 ALA B N 1
ATOM 4291 C CA . ALA B 1 229 ? -1.425 0.812 13.977 1 93.81 229 ALA B CA 1
ATOM 4292 C C . ALA B 1 229 ? -0.353 1.25 14.969 1 93.81 229 ALA B C 1
ATOM 4294 O O . ALA B 1 229 ? -0.565 1.199 16.188 1 93.81 229 ALA B O 1
ATOM 4295 N N . GLU B 1 230 ? 0.763 1.669 14.453 1 92.31 230 GLU B N 1
ATOM 4296 C CA . GLU B 1 230 ? 1.866 2.092 15.312 1 92.31 230 GLU B CA 1
ATOM 4297 C C . GLU B 1 230 ? 1.498 3.34 16.109 1 92.31 230 GLU B C 1
ATOM 4299 O O . GLU B 1 230 ? 1.834 3.451 17.297 1 92.31 230 GLU B O 1
ATOM 4304 N N . LEU B 1 231 ? 0.871 4.273 15.469 1 93.56 231 LEU B N 1
ATOM 4305 C CA . LEU B 1 231 ? 0.48 5.52 16.125 1 93.56 231 LEU B CA 1
ATOM 4306 C C . LEU B 1 231 ? -0.526 5.258 17.234 1 93.56 231 LEU B C 1
ATOM 4308 O O . LEU B 1 231 ? -0.463 5.887 18.297 1 93.56 231 LEU B O 1
ATOM 4312 N N . VAL B 1 232 ? -1.437 4.309 17.016 1 95.62 232 VAL B N 1
ATOM 4313 C CA . VAL B 1 232 ? -2.424 3.961 18.031 1 95.62 232 VAL B CA 1
ATOM 4314 C C . VAL B 1 232 ? -1.741 3.229 19.188 1 95.62 232 VAL B C 1
ATOM 4316 O O . VAL B 1 232 ? -1.974 3.545 20.344 1 95.62 232 VAL B O 1
ATOM 4319 N N . ARG B 1 233 ? -0.915 2.291 18.844 1 92.88 233 ARG B N 1
ATOM 4320 C CA . ARG B 1 233 ? -0.214 1.496 19.844 1 92.88 233 ARG B CA 1
ATOM 4321 C C . ARG B 1 233 ? 0.598 2.387 20.781 1 92.88 233 ARG B C 1
ATOM 4323 O O . ARG B 1 233 ? 0.688 2.119 21.969 1 92.88 233 ARG B O 1
ATOM 4330 N N . ALA B 1 234 ? 1.133 3.436 20.266 1 90.5 234 ALA B N 1
ATOM 4331 C CA . ALA B 1 234 ? 2.008 4.328 21.031 1 90.5 234 ALA B CA 1
ATOM 4332 C C . ALA B 1 234 ? 1.195 5.328 21.844 1 90.5 234 ALA B C 1
ATOM 4334 O O . ALA B 1 234 ? 1.756 6.242 22.453 1 90.5 234 ALA B O 1
ATOM 4335 N N . GLN B 1 235 ? -0.11 5.203 21.844 1 87.75 235 GLN B N 1
ATOM 4336 C CA . GLN B 1 235 ? -1.029 6.02 22.625 1 87.75 235 GLN B CA 1
ATOM 4337 C C . GLN B 1 235 ? -1.021 7.469 22.141 1 87.75 235 GLN B C 1
ATOM 4339 O O . GLN B 1 235 ? -1.258 8.391 22.938 1 87.75 235 GLN B O 1
ATOM 4344 N N . ALA B 1 236 ? -0.737 7.602 20.891 1 86.81 236 ALA B N 1
ATOM 4345 C CA . ALA B 1 236 ? -0.687 8.945 20.328 1 86.81 236 ALA B CA 1
ATOM 4346 C C . ALA B 1 236 ? -2.006 9.305 19.641 1 86.81 236 ALA B C 1
ATOM 4348 O O . ALA B 1 236 ? -2.369 10.477 19.562 1 86.81 236 ALA B O 1
ATOM 4349 N N . PHE B 1 237 ? -2.609 8.312 19.125 1 94.81 237 PHE B N 1
ATOM 4350 C CA . PHE B 1 237 ? -3.824 8.547 18.359 1 94.81 237 PHE B CA 1
ATOM 4351 C C . PHE B 1 237 ? -4.852 7.449 18.625 1 94.81 237 PHE B C 1
ATOM 4353 O O . PHE B 1 237 ? -4.508 6.371 19.109 1 94.81 237 PHE B O 1
ATOM 4360 N N . ALA B 1 238 ? -6.09 7.773 18.406 1 97.12 238 ALA B N 1
ATOM 4361 C CA . ALA B 1 238 ? -7.133 6.785 18.141 1 97.12 238 ALA B CA 1
ATOM 4362 C C . ALA B 1 238 ? -7.402 6.668 16.641 1 97.12 238 ALA B C 1
ATOM 4364 O O . ALA B 1 238 ? -6.875 7.449 15.852 1 97.12 238 ALA B O 1
ATOM 4365 N N . ALA B 1 239 ? -8.117 5.641 16.266 1 97.38 239 ALA B N 1
ATOM 4366 C CA . ALA B 1 239 ? -8.445 5.441 14.852 1 97.38 239 ALA B CA 1
ATOM 4367 C C . ALA B 1 239 ? -9.852 4.871 14.695 1 97.38 239 ALA B C 1
ATOM 4369 O O . ALA B 1 239 ? -10.5 4.512 15.68 1 97.38 239 ALA B O 1
ATOM 4370 N N . ILE B 1 240 ? -10.414 4.945 13.516 1 97.19 240 ILE B N 1
ATOM 4371 C CA . ILE B 1 240 ? -11.609 4.219 13.109 1 97.19 240 ILE B CA 1
ATOM 4372 C C . ILE B 1 240 ? -11.25 3.205 12.023 1 97.19 240 ILE B C 1
ATOM 4374 O O . ILE B 1 240 ? -10.75 3.578 10.953 1 97.19 240 ILE B O 1
ATOM 4378 N N . MET B 1 241 ? -11.469 1.947 12.297 1 96.38 241 MET B N 1
ATOM 4379 C CA . MET B 1 241 ? -11.086 0.857 11.406 1 96.38 241 MET B CA 1
ATOM 4380 C C . MET B 1 241 ? -11.984 -0.358 11.617 1 96.38 241 MET B C 1
ATOM 4382 O O . MET B 1 241 ? -12.578 -0.521 12.68 1 96.38 241 MET B O 1
ATOM 4386 N N . PRO B 1 242 ? -12.094 -1.205 10.578 1 95.25 242 PRO B N 1
ATOM 4387 C CA . PRO B 1 242 ? -12.711 -2.498 10.883 1 95.25 242 PRO B CA 1
ATOM 4388 C C . PRO B 1 242 ? -11.867 -3.344 11.828 1 95.25 242 PRO B C 1
ATOM 4390 O O . PRO B 1 242 ? -10.633 -3.264 11.812 1 95.25 242 PRO B O 1
ATOM 4393 N N . HIS B 1 243 ? -12.555 -4.113 12.641 1 95.31 243 HIS B N 1
ATOM 4394 C CA . HIS B 1 243 ? -11.898 -4.988 13.602 1 95.31 243 HIS B CA 1
ATOM 4395 C C . HIS B 1 243 ? -10.836 -5.852 12.922 1 95.31 243 HIS B C 1
ATOM 4397 O O . HIS B 1 243 ? -9.727 -5.992 13.43 1 95.31 243 HIS B O 1
ATOM 4403 N N . PHE B 1 244 ? -11.125 -6.363 11.773 1 95.19 244 PHE B N 1
ATOM 4404 C CA . PHE B 1 244 ? -10.312 -7.34 11.07 1 95.19 244 PHE B CA 1
ATOM 4405 C C . PHE B 1 244 ? -8.969 -6.734 10.664 1 95.19 244 PHE B C 1
ATOM 4407 O O . PHE B 1 244 ? -7.949 -7.426 10.641 1 95.19 244 PHE B O 1
ATOM 4414 N N . ALA B 1 245 ? -8.945 -5.457 10.336 1 94.5 245 ALA B N 1
ATOM 4415 C CA . ALA B 1 245 ? -7.742 -4.77 9.875 1 94.5 245 ALA B CA 1
ATOM 4416 C C . ALA B 1 245 ? -6.656 -4.773 10.945 1 94.5 245 ALA B C 1
ATOM 4418 O O . ALA B 1 245 ? -5.465 -4.746 10.625 1 94.5 245 ALA B O 1
ATOM 4419 N N . LEU B 1 246 ? -7.055 -4.773 12.211 1 95.31 246 LEU B N 1
ATOM 4420 C CA . LEU B 1 246 ? -6.105 -4.68 13.32 1 95.31 246 LEU B CA 1
ATOM 4421 C C . LEU B 1 246 ? -6.277 -5.852 14.281 1 95.31 246 LEU B C 1
ATOM 4423 O O . LEU B 1 246 ? -6.039 -5.707 15.484 1 95.31 246 LEU B O 1
ATOM 4427 N N . ALA B 1 247 ? -6.727 -7 13.781 1 93.44 247 ALA B N 1
ATOM 4428 C CA . ALA B 1 247 ? -7.031 -8.18 14.594 1 93.44 247 ALA B CA 1
ATOM 4429 C C . ALA B 1 247 ? -5.797 -8.656 15.344 1 93.44 247 ALA B C 1
ATOM 4431 O O . ALA B 1 247 ? -5.879 -9.016 16.516 1 93.44 247 ALA B O 1
ATOM 4432 N N . ALA B 1 248 ? -4.664 -8.656 14.711 1 89.12 248 ALA B N 1
ATOM 4433 C CA . ALA B 1 248 ? -3.436 -9.148 15.328 1 89.12 248 ALA B CA 1
ATOM 4434 C C . ALA B 1 248 ? -3.049 -8.289 16.531 1 89.12 248 ALA B C 1
ATOM 4436 O O . ALA B 1 248 ? -2.684 -8.812 17.594 1 89.12 248 ALA B O 1
ATOM 4437 N N . GLU B 1 249 ? -3.041 -6.973 16.344 1 93.44 249 GLU B N 1
ATOM 4438 C CA . GLU B 1 249 ? -2.721 -6.051 17.438 1 93.44 249 GLU B CA 1
ATOM 4439 C C . GLU B 1 249 ? -3.719 -6.18 18.578 1 93.44 249 GLU B C 1
ATOM 4441 O O . GLU B 1 249 ? -3.34 -6.098 19.75 1 93.44 249 GLU B O 1
ATOM 4446 N N . ILE B 1 250 ? -4.973 -6.379 18.25 1 94.75 250 ILE B N 1
ATOM 4447 C CA . ILE B 1 250 ? -6.027 -6.531 19.25 1 94.75 250 ILE B CA 1
ATOM 4448 C C . ILE B 1 250 ? -5.828 -7.836 20.016 1 94.75 250 ILE B C 1
ATOM 4450 O O . ILE B 1 250 ? -5.926 -7.863 21.25 1 94.75 250 ILE B O 1
ATOM 4454 N N . GLU B 1 251 ? -5.504 -8.859 19.344 1 91.81 251 GLU B N 1
ATOM 4455 C CA . GLU B 1 251 ? -5.27 -10.164 19.969 1 91.81 251 GLU B CA 1
ATOM 4456 C C . GLU B 1 251 ? -4.078 -10.109 20.922 1 91.81 251 GLU B C 1
ATOM 4458 O O . GLU B 1 251 ? -4.07 -10.789 21.953 1 91.81 251 GLU B O 1
ATOM 4463 N N . ARG B 1 252 ? -3.117 -9.32 20.594 1 91.44 252 ARG B N 1
ATOM 4464 C CA . ARG B 1 252 ? -1.925 -9.195 21.438 1 91.44 252 ARG B CA 1
ATOM 4465 C C . ARG B 1 252 ? -2.174 -8.258 22.609 1 91.44 252 ARG B C 1
ATOM 4467 O O . ARG B 1 252 ? -1.277 -8.023 23.422 1 91.44 252 ARG B O 1
ATOM 4474 N N . GLY B 1 253 ? -3.332 -7.648 22.641 1 94.12 253 GLY B N 1
ATOM 4475 C CA . GLY B 1 253 ? -3.701 -6.793 23.75 1 94.12 253 GLY B CA 1
ATOM 4476 C C . GLY B 1 253 ? -3.115 -5.398 23.656 1 94.12 253 GLY B C 1
ATOM 4477 O O . GLY B 1 253 ? -2.998 -4.695 24.656 1 94.12 253 GLY B O 1
ATOM 4478 N N . GLU B 1 254 ? -2.746 -4.984 22.469 1 94.56 254 GLU B N 1
ATOM 4479 C CA . GLU B 1 254 ? -2.111 -3.682 22.297 1 94.56 254 GLU B CA 1
ATOM 4480 C C . GLU B 1 254 ? -3.152 -2.582 22.109 1 94.56 254 GLU B C 1
ATOM 4482 O O . GLU B 1 254 ? -2.877 -1.408 22.359 1 94.56 254 GLU B O 1
ATOM 4487 N N . MET B 1 255 ? -4.309 -2.957 21.594 1 97.06 255 MET B N 1
ATOM 4488 C CA . MET B 1 255 ? -5.406 -2.025 21.328 1 97.06 255 MET B CA 1
ATOM 4489 C C . MET B 1 255 ? -6.754 -2.721 21.469 1 97.06 255 MET B C 1
ATOM 4491 O O . MET B 1 255 ? -6.824 -3.949 21.531 1 97.06 255 MET B O 1
ATOM 4495 N N . VAL B 1 256 ? -7.734 -1.966 21.656 1 97.19 256 VAL B N 1
ATOM 4496 C CA . VAL B 1 256 ? -9.094 -2.48 21.781 1 97.19 256 VAL B CA 1
ATOM 4497 C C . VAL B 1 256 ? -9.992 -1.818 20.734 1 97.19 256 VAL B C 1
ATOM 4499 O O . VAL B 1 256 ? -9.797 -0.653 20.391 1 97.19 256 VAL B O 1
ATOM 4502 N N . ALA B 1 257 ? -10.875 -2.572 20.234 1 97.56 257 ALA B N 1
ATOM 4503 C CA . ALA B 1 257 ? -11.891 -2.076 19.297 1 97.56 257 ALA B CA 1
ATOM 4504 C C . ALA B 1 257 ? -13.219 -1.841 20.016 1 97.56 257 ALA B C 1
ATOM 4506 O O . ALA B 1 257 ? -13.82 -2.779 20.547 1 97.56 257 ALA B O 1
ATOM 4507 N N . ILE B 1 258 ? -13.68 -0.617 20 1 97.94 258 ILE B N 1
ATOM 4508 C CA . ILE B 1 258 ? -14.914 -0.232 20.688 1 97.94 258 ILE B CA 1
ATOM 4509 C C . ILE B 1 258 ? -16.016 -0.004 19.656 1 97.94 258 ILE B C 1
ATOM 4511 O O . ILE B 1 258 ? -15.844 0.776 18.703 1 97.94 258 ILE B O 1
ATOM 4515 N N . PRO B 1 259 ? -17.156 -0.63 19.797 1 97.94 259 PRO B N 1
ATOM 4516 C CA . PRO B 1 259 ? -18.266 -0.388 18.875 1 97.94 259 PRO B CA 1
ATOM 4517 C C . PRO B 1 259 ? -18.703 1.072 18.859 1 97.94 259 PRO B C 1
ATOM 4519 O O . PRO B 1 259 ? -18.859 1.688 19.906 1 97.94 259 PRO B O 1
ATOM 4522 N N . ILE B 1 260 ? -18.797 1.635 17.672 1 98.06 260 ILE B N 1
ATOM 4523 C CA . ILE B 1 260 ? -19.391 2.951 17.484 1 98.06 260 ILE B CA 1
ATOM 4524 C C . ILE B 1 260 ? -20.891 2.805 17.266 1 98.06 260 ILE B C 1
ATOM 4526 O O . ILE B 1 260 ? -21.344 1.996 16.453 1 98.06 260 ILE B O 1
ATOM 4530 N N . VAL B 1 261 ? -21.688 3.635 17.969 1 97.31 261 VAL B N 1
ATOM 4531 C CA . VAL B 1 261 ? -23.141 3.504 17.891 1 97.31 261 VAL B CA 1
ATOM 4532 C C . VAL B 1 261 ? -23.766 4.875 17.656 1 97.31 261 VAL B C 1
ATOM 4534 O O . VAL B 1 261 ? -23.094 5.902 17.75 1 97.31 261 VAL B O 1
ATOM 4537 N N . ASP B 1 262 ? -24.938 4.91 17.172 1 94.88 262 ASP B N 1
ATOM 4538 C CA . ASP B 1 262 ? -25.797 6.078 17.062 1 94.88 262 ASP B CA 1
ATOM 4539 C C . ASP B 1 262 ? -25.156 7.168 16.219 1 94.88 262 ASP B C 1
ATOM 4541 O O . ASP B 1 262 ? -24.969 8.297 16.688 1 94.88 262 ASP B O 1
ATOM 4545 N N . PRO B 1 263 ? -24.891 6.797 14.984 1 95.88 263 PRO B N 1
ATOM 4546 C CA . PRO B 1 263 ? -25.062 5.57 14.203 1 95.88 263 PRO B CA 1
ATOM 4547 C C . PRO B 1 263 ? -23.766 4.758 14.086 1 95.88 263 PRO B C 1
ATOM 4549 O O . PRO B 1 263 ? -22.688 5.266 14.383 1 95.88 263 PRO B O 1
ATOM 4552 N N . THR B 1 264 ? -23.984 3.564 13.727 1 96.44 264 THR B N 1
ATOM 4553 C CA . THR B 1 264 ? -22.844 2.705 13.453 1 96.44 264 THR B CA 1
ATOM 4554 C C . THR B 1 264 ? -22.359 2.889 12.023 1 96.44 264 THR B C 1
ATOM 4556 O O . THR B 1 264 ? -23.109 2.652 11.07 1 96.44 264 THR B O 1
ATOM 4559 N N . PRO B 1 265 ? -21.109 3.387 11.852 1 96.12 265 PRO B N 1
ATOM 4560 C CA . PRO B 1 265 ? -20.594 3.387 10.484 1 96.12 265 PRO B CA 1
ATOM 4561 C C . PRO B 1 265 ? -20.297 1.98 9.961 1 96.12 265 PRO B C 1
ATOM 4563 O O . PRO B 1 265 ? -19.766 1.146 10.703 1 96.12 265 PRO B O 1
ATOM 4566 N N . SER B 1 266 ? -20.688 1.717 8.773 1 94.06 266 SER B N 1
ATOM 4567 C CA . SER B 1 266 ? -20.469 0.41 8.164 1 94.06 266 SER B CA 1
ATOM 4568 C C . SER B 1 266 ? -20.219 0.537 6.66 1 94.06 266 SER B C 1
ATOM 4570 O O . SER B 1 266 ? -20.453 1.597 6.078 1 94.06 266 SER B O 1
ATOM 4572 N N . TRP B 1 267 ? -19.641 -0.513 6.109 1 90.56 267 TRP B N 1
ATOM 4573 C CA . TRP B 1 267 ? -19.438 -0.582 4.668 1 90.56 267 TRP B CA 1
ATOM 4574 C C . TRP B 1 267 ? -19.656 -2.004 4.156 1 90.56 267 TRP B C 1
ATOM 4576 O O . TRP B 1 267 ? -19.844 -2.934 4.945 1 90.56 267 TRP B O 1
ATOM 4586 N N . ARG B 1 268 ? -19.719 -2.07 2.865 1 89.44 268 ARG B N 1
ATOM 4587 C CA . ARG B 1 268 ? -19.953 -3.352 2.205 1 89.44 268 ARG B CA 1
ATOM 4588 C C . ARG B 1 268 ? -18.703 -3.801 1.436 1 89.44 268 ARG B C 1
ATOM 4590 O O . ARG B 1 268 ? -17.969 -2.973 0.891 1 89.44 268 ARG B O 1
ATOM 4597 N N . LEU B 1 269 ? -18.469 -5.105 1.466 1 90.81 269 LEU B N 1
ATOM 4598 C CA . LEU B 1 269 ? -17.375 -5.703 0.697 1 90.81 269 LEU B CA 1
ATOM 4599 C C . LEU B 1 269 ? -17.922 -6.672 -0.348 1 90.81 269 LEU B C 1
ATOM 4601 O O . LEU B 1 269 ? -18.844 -7.438 -0.071 1 90.81 269 LEU B O 1
ATOM 4605 N N . SER B 1 270 ? -17.297 -6.617 -1.49 1 90.94 270 SER B N 1
ATOM 4606 C CA . SER B 1 270 ? -17.703 -7.48 -2.596 1 90.94 270 SER B CA 1
ATOM 4607 C C . SER B 1 270 ? -16.5 -8.109 -3.277 1 90.94 270 SER B C 1
ATOM 4609 O O . SER B 1 270 ? -15.453 -7.469 -3.434 1 90.94 270 SER B O 1
ATOM 4611 N N . VAL B 1 271 ? -16.656 -9.367 -3.574 1 91.94 271 VAL B N 1
ATOM 4612 C CA . VAL B 1 271 ? -15.688 -10.008 -4.469 1 91.94 271 VAL B CA 1
ATOM 4613 C C . VAL B 1 271 ? -16.062 -9.719 -5.918 1 91.94 271 VAL B C 1
ATOM 4615 O O . VAL B 1 271 ? -17.203 -9.906 -6.324 1 91.94 271 VAL B O 1
ATOM 4618 N N . VAL B 1 272 ? -15.078 -9.242 -6.648 1 90.69 272 VAL B N 1
ATOM 4619 C CA . VAL B 1 272 ? -15.344 -8.797 -8.016 1 90.69 272 VAL B CA 1
ATOM 4620 C C . VAL B 1 272 ? -14.367 -9.484 -8.969 1 90.69 272 VAL B C 1
ATOM 4622 O O . VAL B 1 272 ? -13.188 -9.641 -8.664 1 90.69 272 VAL B O 1
ATOM 4625 N N . VAL B 1 273 ? -14.93 -9.922 -10.07 1 88.44 273 VAL B N 1
ATOM 4626 C CA . VAL B 1 273 ? -14.117 -10.461 -11.148 1 88.44 273 VAL B CA 1
ATOM 4627 C C . VAL B 1 273 ? -14.07 -9.469 -12.305 1 88.44 273 VAL B C 1
ATOM 4629 O O . VAL B 1 273 ? -15.102 -8.938 -12.727 1 88.44 273 VAL B O 1
ATOM 4632 N N . SER B 1 274 ? -12.852 -9.242 -12.719 1 86.38 274 SER B N 1
ATOM 4633 C CA . SER B 1 274 ? -12.711 -8.312 -13.836 1 86.38 274 SER B CA 1
ATOM 4634 C C . SER B 1 274 ? -13.352 -8.867 -15.102 1 86.38 274 SER B C 1
ATOM 4636 O O . SER B 1 274 ? -13.219 -10.055 -15.406 1 86.38 274 SER B O 1
ATOM 4638 N N . GLN B 1 275 ? -13.969 -8.039 -15.805 1 77.12 275 GLN B N 1
ATOM 4639 C CA . GLN B 1 275 ? -14.531 -8.453 -17.078 1 77.12 275 GLN B CA 1
ATOM 4640 C C . GLN B 1 275 ? -13.469 -8.484 -18.172 1 77.12 275 GLN B C 1
ATOM 4642 O O . GLN B 1 275 ? -13.688 -9.047 -19.25 1 77.12 275 GLN B O 1
ATOM 4647 N N . ARG B 1 276 ? -12.406 -8.016 -17.844 1 73.44 276 ARG B N 1
ATOM 4648 C CA . ARG B 1 276 ? -11.336 -7.938 -18.828 1 73.44 276 ARG B CA 1
ATOM 4649 C C . ARG B 1 276 ? -10.266 -8.992 -18.547 1 73.44 276 ARG B C 1
ATOM 4651 O O . ARG B 1 276 ? -9.195 -8.969 -19.156 1 73.44 276 ARG B O 1
ATOM 4658 N N . THR B 1 277 ? -10.609 -9.773 -17.594 1 78.94 277 THR B N 1
ATOM 4659 C CA . THR B 1 277 ? -9.648 -10.828 -17.281 1 78.94 277 THR B CA 1
ATOM 4660 C C . THR B 1 277 ? -9.438 -11.734 -18.484 1 78.94 277 THR B C 1
ATOM 4662 O O . THR B 1 277 ? -10.367 -11.984 -19.25 1 78.94 277 THR B O 1
ATOM 4665 N N . LEU B 1 278 ? -8.219 -12.195 -18.531 1 70.75 278 LEU B N 1
ATOM 4666 C CA . LEU B 1 278 ? -7.879 -13.094 -19.625 1 70.75 278 LEU B CA 1
ATOM 4667 C C . LEU B 1 278 ? -8.062 -14.547 -19.219 1 70.75 278 LEU B C 1
ATOM 4669 O O . LEU B 1 278 ? -7.945 -15.453 -20.062 1 70.75 278 LEU B O 1
ATOM 4673 N N . ASN B 1 279 ? -8.195 -14.844 -18.094 1 79.38 279 ASN B N 1
ATOM 4674 C CA . ASN B 1 279 ? -8.43 -16.172 -17.516 1 79.38 279 ASN B CA 1
ATOM 4675 C C . ASN B 1 279 ? -9.727 -16.203 -16.719 1 79.38 279 ASN B C 1
ATOM 4677 O O . ASN B 1 279 ? -9.703 -16.281 -15.484 1 79.38 279 ASN B O 1
ATOM 4681 N N . THR B 1 280 ? -10.766 -16.219 -17.516 1 79.5 280 THR B N 1
ATOM 4682 C CA . THR B 1 280 ? -12.086 -16.109 -16.906 1 79.5 280 THR B CA 1
ATOM 4683 C C . THR B 1 280 ? -12.344 -17.297 -15.969 1 79.5 280 THR B C 1
ATOM 4685 O O . THR B 1 280 ? -12.773 -17.094 -14.828 1 79.5 280 THR B O 1
ATOM 4688 N N . ARG B 1 281 ? -12.031 -18.438 -16.406 1 80.31 281 ARG B N 1
ATOM 4689 C CA . ARG B 1 281 ? -12.289 -19.625 -15.602 1 80.31 281 ARG B CA 1
ATOM 4690 C C . ARG B 1 281 ? -11.453 -19.609 -14.32 1 80.31 281 ARG B C 1
ATOM 4692 O O . ARG B 1 281 ? -11.961 -19.891 -13.234 1 80.31 281 ARG B O 1
ATOM 4699 N N . GLY B 1 282 ? -10.141 -19.297 -14.539 1 88.38 282 GLY B N 1
ATOM 4700 C CA . GLY B 1 282 ? -9.273 -19.188 -13.375 1 88.38 282 GLY B CA 1
ATOM 4701 C C . GLY B 1 282 ? -9.703 -18.109 -12.406 1 88.38 282 GLY B C 1
ATOM 4702 O O . GLY B 1 282 ? -9.68 -18.312 -11.188 1 88.38 282 GLY B O 1
ATOM 4703 N N . SER B 1 283 ? -10.102 -16.984 -12.969 1 90.88 283 SER B N 1
ATOM 4704 C CA . SER B 1 283 ? -10.523 -15.852 -12.141 1 90.88 283 SER B CA 1
ATOM 4705 C C . SER B 1 283 ? -11.789 -16.188 -11.359 1 90.88 283 SER B C 1
ATOM 4707 O O . SER B 1 283 ? -11.891 -15.859 -10.172 1 90.88 283 SER B O 1
ATOM 4709 N N . GLU B 1 284 ? -12.688 -16.828 -12.016 1 86.94 284 GLU B N 1
ATOM 4710 C CA . GLU B 1 284 ? -13.93 -17.219 -11.352 1 86.94 284 GLU B CA 1
ATOM 4711 C C . GLU B 1 284 ? -13.664 -18.25 -10.258 1 86.94 284 GLU B C 1
ATOM 4713 O O . GLU B 1 284 ? -14.266 -18.188 -9.188 1 86.94 284 GLU B O 1
ATOM 4718 N N . ALA B 1 285 ? -12.805 -19.141 -10.578 1 88.69 285 ALA B N 1
ATOM 4719 C CA . ALA B 1 285 ? -12.453 -20.156 -9.586 1 88.69 285 ALA B CA 1
ATOM 4720 C C . ALA B 1 285 ? -11.797 -19.516 -8.367 1 88.69 285 ALA B C 1
ATOM 4722 O O . ALA B 1 285 ? -12.117 -19.875 -7.227 1 88.69 285 ALA B O 1
ATOM 4723 N N . VAL B 1 286 ? -10.859 -18.594 -8.625 1 93.62 286 VAL B N 1
ATOM 4724 C CA . VAL B 1 286 ? -10.164 -17.922 -7.539 1 93.62 286 VAL B CA 1
ATOM 4725 C C . VAL B 1 286 ? -11.164 -17.094 -6.73 1 93.62 286 VAL B C 1
ATOM 4727 O O . VAL B 1 286 ? -11.078 -17.031 -5.504 1 93.62 286 VAL B O 1
ATOM 4730 N N . ALA B 1 287 ? -12.094 -16.469 -7.418 1 92.81 287 ALA B N 1
ATOM 4731 C CA . ALA B 1 287 ? -13.125 -15.68 -6.746 1 92.81 287 ALA B CA 1
ATOM 4732 C C . ALA B 1 287 ? -13.961 -16.562 -5.812 1 92.81 287 ALA B C 1
ATOM 4734 O O . ALA B 1 287 ? -14.312 -16.141 -4.711 1 92.81 287 ALA B O 1
ATOM 4735 N N . GLU B 1 288 ? -14.25 -17.672 -6.262 1 90.06 288 GLU B N 1
ATOM 4736 C CA . GLU B 1 288 ? -15.023 -18.609 -5.453 1 90.06 288 GLU B CA 1
ATOM 4737 C C . GLU B 1 288 ? -14.25 -19.031 -4.211 1 90.06 288 GLU B C 1
ATOM 4739 O O . GLU B 1 288 ? -14.805 -19.109 -3.115 1 90.06 288 GLU B O 1
ATOM 4744 N N . VAL B 1 289 ? -13 -19.344 -4.41 1 93.5 289 VAL B N 1
ATOM 4745 C CA . VAL B 1 289 ? -12.164 -19.734 -3.281 1 93.5 289 VAL B CA 1
ATOM 4746 C C . VAL B 1 289 ? -12.07 -18.578 -2.293 1 93.5 289 VAL B C 1
ATOM 4748 O O . VAL B 1 289 ? -12.172 -18.766 -1.08 1 93.5 289 VAL B O 1
ATOM 4751 N N . LEU B 1 290 ? -11.828 -17.359 -2.816 1 94.88 290 LEU B N 1
ATOM 4752 C CA . LEU B 1 290 ? -11.75 -16.172 -1.977 1 94.88 290 LEU B CA 1
ATOM 4753 C C . LEU B 1 290 ? -13.031 -15.992 -1.172 1 94.88 290 LEU B C 1
ATOM 4755 O O . LEU B 1 290 ? -12.977 -15.742 0.035 1 94.88 290 LEU B O 1
ATOM 4759 N N . ALA B 1 291 ? -14.133 -16.156 -1.831 1 91.69 291 ALA B N 1
ATOM 4760 C CA . ALA B 1 291 ? -15.422 -16.031 -1.165 1 91.69 291 ALA B CA 1
ATOM 4761 C C . ALA B 1 291 ? -15.586 -17.078 -0.069 1 91.69 291 ALA B C 1
ATOM 4763 O O . ALA B 1 291 ? -16.109 -16.781 1.01 1 91.69 291 ALA B O 1
ATOM 4764 N N . GLY B 1 292 ? -15.18 -18.25 -0.395 1 90.75 292 GLY B N 1
ATOM 4765 C CA . GLY B 1 292 ? -15.234 -19.312 0.594 1 90.75 292 GLY B CA 1
ATOM 4766 C C . GLY B 1 292 ? -14.383 -19.031 1.82 1 90.75 292 GLY B C 1
ATOM 4767 O O . GLY B 1 292 ? -14.828 -19.266 2.949 1 90.75 292 GLY B O 1
ATOM 4768 N N . VAL B 1 293 ? -13.18 -18.578 1.589 1 94.56 293 VAL B N 1
ATOM 4769 C CA . VAL B 1 293 ? -12.266 -18.266 2.682 1 94.56 293 VAL B CA 1
ATOM 4770 C C . VAL B 1 293 ? -12.875 -17.172 3.561 1 94.56 293 VAL B C 1
ATOM 4772 O O . VAL B 1 293 ? -12.836 -17.266 4.789 1 94.56 293 VAL B O 1
ATOM 4775 N N . ILE B 1 294 ? -13.414 -16.156 2.914 1 93.81 294 ILE B N 1
ATOM 4776 C CA . ILE B 1 294 ? -14.039 -15.055 3.639 1 93.81 294 ILE B CA 1
ATOM 4777 C C . ILE B 1 294 ? -15.211 -15.578 4.465 1 93.81 294 ILE B C 1
ATOM 4779 O O . ILE B 1 294 ? -15.344 -15.25 5.645 1 93.81 294 ILE B O 1
ATOM 4783 N N . GLY B 1 295 ? -16.047 -16.359 3.857 1 90.81 295 GLY B N 1
ATOM 4784 C CA . GLY B 1 295 ? -17.156 -16.953 4.57 1 90.81 295 GLY B CA 1
ATOM 4785 C C . GLY B 1 295 ? -16.734 -17.719 5.805 1 90.81 295 GLY B C 1
ATOM 4786 O O . GLY B 1 295 ? -17.359 -17.594 6.863 1 90.81 295 GLY B O 1
ATOM 4787 N N . ASP B 1 296 ? -15.703 -18.484 5.684 1 91.75 296 ASP B N 1
ATOM 4788 C CA . ASP B 1 296 ? -15.195 -19.297 6.793 1 91.75 296 ASP B CA 1
ATOM 4789 C C . ASP B 1 296 ? -14.703 -18.406 7.934 1 91.75 296 ASP B C 1
ATOM 4791 O O . ASP B 1 296 ? -14.969 -18.688 9.102 1 91.75 296 ASP B O 1
ATOM 4795 N N . LEU B 1 297 ? -13.984 -17.375 7.582 1 93.44 297 LEU B N 1
ATOM 4796 C CA . LEU B 1 297 ? -13.438 -16.469 8.594 1 93.44 297 LEU B CA 1
ATOM 4797 C C . LEU B 1 297 ? -14.555 -15.766 9.352 1 93.44 297 LEU B C 1
ATOM 4799 O O . LEU B 1 297 ? -14.445 -15.555 10.562 1 93.44 297 LEU B O 1
ATOM 4803 N N . VAL B 1 298 ? -15.609 -15.391 8.648 1 92.69 298 VAL B N 1
ATOM 4804 C CA . VAL B 1 298 ? -16.734 -14.719 9.281 1 92.69 298 VAL B CA 1
ATOM 4805 C C . VAL B 1 298 ? -17.484 -15.703 10.188 1 92.69 298 VAL B C 1
ATOM 4807 O O . VAL B 1 298 ? -17.828 -15.359 11.32 1 92.69 298 VAL B O 1
ATOM 4810 N N . GLN B 1 299 ? -17.703 -16.875 9.727 1 90.44 299 GLN B N 1
ATOM 4811 C CA . GLN B 1 299 ? -18.406 -17.891 10.5 1 90.44 299 GLN B CA 1
ATOM 4812 C C . GLN B 1 299 ? -17.656 -18.234 11.781 1 90.44 299 GLN B C 1
ATOM 4814 O O . GLN B 1 299 ? -18.281 -18.484 12.82 1 90.44 299 GLN B O 1
ATOM 4819 N N . ARG B 1 300 ? -16.375 -18.203 11.719 1 92.19 300 ARG B N 1
ATOM 4820 C CA . ARG B 1 300 ? -15.547 -18.516 12.875 1 92.19 300 ARG B CA 1
ATOM 4821 C C . ARG B 1 300 ? -15.352 -17.297 13.758 1 92.19 300 ARG B C 1
ATOM 4823 O O . ARG B 1 300 ? -14.641 -17.359 14.766 1 92.19 300 ARG B O 1
ATOM 4830 N N . SER B 1 301 ? -15.883 -16.141 13.398 1 89.38 301 SER B N 1
ATOM 4831 C CA . SER B 1 301 ? -15.859 -14.883 14.133 1 89.38 301 SER B CA 1
ATOM 4832 C C . SER B 1 301 ? -14.453 -14.305 14.188 1 89.38 301 SER B C 1
ATOM 4834 O O . SER B 1 301 ? -14.125 -13.547 15.109 1 89.38 301 SER B O 1
ATOM 4836 N N . VAL B 1 302 ? -13.625 -14.789 13.281 1 89.75 302 VAL B N 1
ATOM 4837 C CA . VAL B 1 302 ? -12.32 -14.172 13.117 1 89.75 302 VAL B CA 1
ATOM 4838 C C . VAL B 1 302 ? -12.469 -12.805 12.453 1 89.75 302 VAL B C 1
ATOM 4840 O O . VAL B 1 302 ? -11.82 -11.836 12.852 1 89.75 302 VAL B O 1
ATOM 4843 N N . TRP B 1 303 ? -13.242 -12.844 11.406 1 92.12 303 TRP B N 1
ATOM 4844 C CA . TRP B 1 303 ? -13.664 -11.609 10.742 1 92.12 303 TRP B CA 1
ATOM 4845 C C . TRP B 1 303 ? -15.062 -11.203 11.203 1 92.12 303 TRP B C 1
ATOM 4847 O O . TRP B 1 303 ? -16.062 -11.805 10.805 1 92.12 303 TRP B O 1
ATOM 4857 N N . ARG B 1 304 ? -15.094 -10.172 12.055 1 92.38 304 ARG B N 1
ATOM 4858 C CA . ARG B 1 304 ? -16.375 -9.719 12.586 1 92.38 304 ARG B CA 1
ATOM 4859 C C . ARG B 1 304 ? -17.156 -8.938 11.539 1 92.38 304 ARG B C 1
ATOM 4861 O O . ARG B 1 304 ? -16.938 -7.738 11.359 1 92.38 304 ARG B O 1
ATOM 4868 N N . ALA B 1 305 ? -17.984 -9.562 10.836 1 92.81 305 ALA B N 1
ATOM 4869 C CA . ALA B 1 305 ? -18.828 -9.016 9.773 1 92.81 305 ALA B CA 1
ATOM 4870 C C . ALA B 1 305 ? -20.094 -9.844 9.594 1 92.81 305 ALA B C 1
ATOM 4872 O O . ALA B 1 305 ? -20.266 -10.867 10.266 1 92.81 305 ALA B O 1
ATOM 4873 N N . ARG B 1 306 ? -21 -9.336 8.914 1 91.38 306 ARG B N 1
ATOM 4874 C CA . ARG B 1 306 ? -22.234 -10.031 8.602 1 91.38 306 ARG B CA 1
ATOM 4875 C C . ARG B 1 306 ? -22.297 -10.398 7.121 1 91.38 306 ARG B C 1
ATOM 4877 O O . ARG B 1 306 ? -22.266 -9.523 6.258 1 91.38 306 ARG B O 1
ATOM 4884 N N . LEU B 1 307 ? -22.438 -11.695 6.875 1 88.38 307 LEU B N 1
ATOM 4885 C CA . LEU B 1 307 ? -22.516 -12.148 5.492 1 88.38 307 LEU B CA 1
ATOM 4886 C C . LEU B 1 307 ? -23.875 -11.797 4.879 1 88.38 307 LEU B C 1
ATOM 4888 O O . LEU B 1 307 ? -24.891 -11.867 5.559 1 88.38 307 LEU B O 1
ATOM 4892 N N . LYS B 1 308 ? -23.828 -11.305 3.672 1 81.44 308 LYS B N 1
ATOM 4893 C CA . LYS B 1 308 ? -25.078 -11.125 2.934 1 81.44 308 LYS B CA 1
ATOM 4894 C C . LYS B 1 308 ? -25.484 -12.414 2.215 1 81.44 308 LYS B C 1
ATOM 4896 O O . LYS B 1 308 ? -24.625 -13.141 1.713 1 81.44 308 LYS B O 1
ATOM 4901 N N . PRO B 1 309 ? -26.766 -12.734 2.381 1 62.88 309 PRO B N 1
ATOM 4902 C CA . PRO B 1 309 ? -27.188 -13.93 1.655 1 62.88 309 PRO B CA 1
ATOM 4903 C C . PRO B 1 309 ? -26.828 -13.883 0.173 1 62.88 309 PRO B C 1
ATOM 4905 O O . PRO B 1 309 ? -26.859 -12.812 -0.438 1 62.88 309 PRO B O 1
ATOM 4908 N N . THR B 1 310 ? -25.891 -14.625 -0.276 1 54.09 310 THR B N 1
ATOM 4909 C CA . THR B 1 310 ? -25.359 -14.719 -1.63 1 54.09 310 THR B CA 1
ATOM 4910 C C . THR B 1 310 ? -26.484 -14.711 -2.658 1 54.09 310 THR B C 1
ATOM 4912 O O . THR B 1 310 ? -27.344 -15.586 -2.643 1 54.09 310 THR B O 1
ATOM 4915 N N . GLU B 1 311 ? -27.062 -13.625 -3.049 1 47.53 311 GLU B N 1
ATOM 4916 C CA . GLU B 1 311 ? -27.859 -13.758 -4.27 1 47.53 311 GLU B CA 1
ATOM 4917 C C . GLU B 1 311 ? -26.969 -14.102 -5.461 1 47.53 311 GLU B C 1
ATOM 4919 O O . GLU B 1 311 ? -25.906 -13.492 -5.656 1 47.53 311 GLU B O 1
ATOM 4924 N N . ARG B 1 312 ? -26.953 -15.328 -5.867 1 43.34 312 ARG B N 1
ATOM 4925 C CA . ARG B 1 312 ? -26.234 -15.766 -7.059 1 43.34 312 ARG B CA 1
ATOM 4926 C C . ARG B 1 312 ? -26.203 -14.672 -8.117 1 43.34 312 ARG B C 1
ATOM 4928 O O . ARG B 1 312 ? -27.234 -14.078 -8.43 1 43.34 312 ARG B O 1
ATOM 4935 N N . PRO B 1 313 ? -25.094 -14.148 -8.43 1 43.78 313 PRO B N 1
ATOM 4936 C CA . PRO B 1 313 ? -25.109 -13.164 -9.523 1 43.78 313 PRO B CA 1
ATOM 4937 C C . PRO B 1 313 ? -25.906 -13.641 -10.734 1 43.78 313 PRO B C 1
ATOM 4939 O O . PRO B 1 313 ? -25.953 -14.836 -11.016 1 43.78 313 PRO B O 1
ATOM 4942 N N . ALA B 1 314 ? -26.953 -12.938 -11.18 1 39.81 314 ALA B N 1
ATOM 4943 C CA . ALA B 1 314 ? -27.594 -13.266 -12.445 1 39.81 314 ALA B CA 1
ATOM 4944 C C . ALA B 1 314 ? -26.562 -13.508 -13.539 1 39.81 314 ALA B C 1
ATOM 4946 O O . ALA B 1 314 ? -25.578 -12.773 -13.633 1 39.81 314 ALA B O 1
ATOM 4947 N N . PRO B 1 315 ? -26.453 -14.695 -14.078 1 34.28 315 PRO B N 1
ATOM 4948 C CA . PRO B 1 315 ? -25.547 -14.945 -15.203 1 34.28 315 PRO B CA 1
ATOM 4949 C C . PRO B 1 315 ? -25.547 -13.797 -16.219 1 34.28 315 PRO B C 1
ATOM 4951 O O . PRO B 1 315 ? -26.562 -13.133 -16.406 1 34.28 315 PRO B O 1
ATOM 4954 N N . VAL B 1 316 ? -24.5 -13.102 -16.375 1 37.09 316 VAL B N 1
ATOM 4955 C CA . VAL B 1 316 ? -24.469 -12.188 -17.516 1 37.09 316 VAL B CA 1
ATOM 4956 C C . VAL B 1 316 ? -25.031 -12.875 -18.75 1 37.09 316 VAL B C 1
ATOM 4958 O O . VAL B 1 316 ? -24.547 -13.938 -19.156 1 37.09 316 VAL B O 1
ATOM 4961 N N . ARG B 1 317 ? -26.219 -12.648 -19.125 1 32.59 317 ARG B N 1
ATOM 4962 C CA . ARG B 1 317 ? -26.719 -13.102 -20.422 1 32.59 317 ARG B CA 1
ATOM 4963 C C . ARG B 1 317 ? -25.719 -12.773 -21.531 1 32.59 317 ARG B C 1
ATOM 4965 O O . ARG B 1 317 ? -25.312 -11.625 -21.688 1 32.59 317 ARG B O 1
ATOM 4972 N N . ALA B 1 318 ? -24.906 -13.727 -21.922 1 29.84 318 ALA B N 1
ATOM 4973 C CA . ALA B 1 318 ? -24.203 -13.664 -23.188 1 29.84 318 ALA B CA 1
ATOM 4974 C C . ALA B 1 318 ? -25.078 -13.008 -24.266 1 29.84 318 ALA B C 1
ATOM 4976 O O . ALA B 1 318 ? -26.188 -13.453 -24.531 1 29.84 318 ALA B O 1
ATOM 4977 N N . ARG B 1 319 ? -25.156 -11.727 -24.469 1 25.5 319 ARG B N 1
ATOM 4978 C CA . ARG B 1 319 ? -25.844 -11.367 -25.703 1 25.5 319 ARG B CA 1
ATOM 4979 C C . ARG B 1 319 ? -25.312 -12.195 -26.875 1 25.5 319 ARG B C 1
ATOM 4981 O O . ARG B 1 319 ? -24.109 -12.219 -27.125 1 25.5 319 ARG B O 1
ATOM 4988 N N . ALA B 1 320 ? -26.172 -13.008 -27.484 1 25.38 320 ALA B N 1
ATOM 4989 C CA . ALA B 1 320 ? -26.078 -13.562 -28.828 1 25.38 320 ALA B CA 1
ATOM 4990 C C . ALA B 1 320 ? -25.844 -12.461 -29.859 1 25.38 320 ALA B C 1
ATOM 4992 O O . ALA B 1 320 ? -26.453 -11.391 -29.797 1 25.38 320 ALA B O 1
#

Radius of gyration: 24.45 Å; Cα contacts (8 Å, |Δi|>4): 1218; chains: 2; bounding box: 58×64×66 Å